Protein AF-A0A813K001-F1 (afdb_monomer_lite)

Structure (mmCIF, N/CA/C/O backbone):
data_AF-A0A813K001-F1
#
_entry.id   AF-A0A813K001-F1
#
loop_
_atom_site.group_PDB
_atom_site.id
_atom_site.type_symbol
_atom_site.label_atom_id
_atom_site.label_alt_id
_atom_site.label_comp_id
_atom_site.label_asym_id
_atom_site.label_entity_id
_atom_site.label_seq_id
_atom_site.pdbx_PDB_ins_code
_atom_site.Cartn_x
_atom_site.Cartn_y
_atom_site.Cartn_z
_atom_site.occupancy
_atom_site.B_iso_or_equiv
_atom_site.auth_seq_id
_atom_site.auth_comp_id
_atom_site.auth_asym_id
_atom_site.auth_atom_id
_atom_site.pdbx_PDB_model_num
ATOM 1 N N . ILE A 1 1 ? 42.830 -6.251 -38.742 1.00 58.50 1 ILE A N 1
ATOM 2 C CA . ILE A 1 1 ? 43.849 -6.221 -37.660 1.00 58.50 1 ILE A CA 1
ATOM 3 C C . ILE A 1 1 ? 43.094 -6.333 -36.348 1.00 58.50 1 ILE A C 1
ATOM 5 O O . ILE A 1 1 ? 42.161 -5.564 -36.161 1.00 58.50 1 ILE A O 1
ATOM 9 N N . LEU A 1 2 ? 43.424 -7.317 -35.509 1.00 63.47 2 LEU A N 1
ATOM 10 C CA . LEU A 1 2 ? 42.756 -7.531 -34.223 1.00 63.47 2 LEU A CA 1
ATOM 11 C C . LEU A 1 2 ? 43.344 -6.555 -33.191 1.00 63.47 2 LEU A C 1
ATOM 13 O O . LEU A 1 2 ? 44.565 -6.447 -33.066 1.00 63.47 2 LEU A O 1
ATOM 17 N N . GLN A 1 3 ? 42.480 -5.801 -32.520 1.00 68.81 3 GLN A N 1
ATOM 18 C CA . GLN A 1 3 ? 42.841 -4.727 -31.595 1.00 68.81 3 GLN A CA 1
ATOM 19 C C . GLN A 1 3 ? 42.007 -4.889 -30.325 1.00 68.81 3 GLN A C 1
ATOM 21 O O . GLN A 1 3 ? 40.814 -5.171 -30.415 1.00 68.81 3 GLN A O 1
ATOM 26 N N . ILE A 1 4 ? 42.636 -4.750 -29.159 1.00 69.44 4 ILE A N 1
ATOM 27 C CA . ILE A 1 4 ? 41.952 -4.859 -27.865 1.00 69.44 4 ILE A CA 1
ATOM 28 C C . ILE A 1 4 ? 41.539 -3.456 -27.413 1.00 69.44 4 ILE A C 1
ATOM 30 O O . ILE A 1 4 ? 42.393 -2.575 -27.313 1.00 69.44 4 ILE A O 1
ATOM 34 N N . ASP A 1 5 ? 40.241 -3.271 -27.152 1.00 67.31 5 ASP A N 1
ATOM 35 C CA . ASP A 1 5 ? 39.628 -1.983 -26.766 1.00 67.31 5 ASP A CA 1
ATOM 36 C C . ASP A 1 5 ? 38.870 -2.057 -25.415 1.00 67.31 5 ASP A C 1
ATOM 38 O O . ASP A 1 5 ? 38.553 -1.036 -24.818 1.00 67.31 5 ASP A O 1
ATOM 42 N N . ASP A 1 6 ? 38.643 -3.266 -24.880 1.00 74.25 6 ASP A N 1
ATOM 43 C CA . ASP A 1 6 ? 37.737 -3.511 -23.741 1.00 74.25 6 ASP A CA 1
ATOM 44 C C . ASP A 1 6 ? 38.459 -3.831 -22.412 1.00 74.25 6 ASP A C 1
ATOM 46 O O . ASP A 1 6 ? 37.853 -4.328 -21.461 1.00 74.25 6 ASP A O 1
ATOM 50 N N . HIS A 1 7 ? 39.772 -3.585 -22.317 1.00 83.38 7 HIS A N 1
ATOM 51 C CA . HIS A 1 7 ? 40.538 -3.876 -21.099 1.00 83.38 7 HIS A CA 1
ATOM 52 C C . HIS A 1 7 ? 40.525 -2.688 -20.130 1.00 83.38 7 HIS A C 1
ATOM 54 O O . HIS A 1 7 ? 41.178 -1.674 -20.371 1.00 83.38 7 HIS A O 1
ATOM 60 N N . ILE A 1 8 ? 39.806 -2.827 -19.014 1.00 84.25 8 ILE A N 1
ATOM 61 C CA . ILE A 1 8 ? 39.670 -1.786 -17.988 1.00 84.25 8 ILE A CA 1
ATOM 62 C C . ILE A 1 8 ? 40.209 -2.286 -16.658 1.00 84.25 8 ILE A C 1
ATOM 64 O O . ILE A 1 8 ? 39.946 -3.415 -16.246 1.00 84.25 8 ILE A O 1
ATOM 68 N N . VAL A 1 9 ? 40.908 -1.399 -15.952 1.00 85.44 9 VAL A N 1
ATOM 69 C CA . VAL A 1 9 ? 41.338 -1.627 -14.576 1.00 85.44 9 VAL A CA 1
ATOM 70 C C . VAL A 1 9 ? 40.983 -0.401 -13.746 1.00 85.44 9 VAL A C 1
ATOM 72 O O . VAL A 1 9 ? 41.354 0.716 -14.097 1.00 85.44 9 VAL A O 1
ATOM 75 N N . ILE A 1 10 ? 40.254 -0.615 -12.651 1.00 84.81 10 ILE A N 1
ATOM 76 C CA . ILE A 1 10 ? 39.844 0.428 -11.705 1.00 84.81 10 ILE A CA 1
ATOM 77 C C . ILE A 1 10 ? 40.558 0.152 -10.381 1.00 84.81 10 ILE A C 1
ATOM 79 O O . ILE A 1 10 ? 40.596 -0.990 -9.920 1.00 84.81 10 ILE A O 1
ATOM 83 N N . ALA A 1 11 ? 41.122 1.189 -9.763 1.00 82.56 11 ALA A N 1
ATOM 84 C CA . ALA A 1 11 ? 41.763 1.095 -8.455 1.00 82.56 11 ALA A CA 1
ATOM 85 C C . ALA A 1 11 ? 41.154 2.098 -7.475 1.00 82.56 11 ALA A C 1
ATOM 87 O O . ALA A 1 11 ? 41.053 3.288 -7.775 1.00 82.56 11 ALA A O 1
ATOM 88 N N . ILE A 1 12 ? 40.808 1.613 -6.282 1.00 80.50 12 ILE A N 1
ATOM 89 C CA . ILE A 1 12 ? 40.427 2.454 -5.147 1.00 80.50 12 ILE A CA 1
ATOM 90 C C . ILE A 1 12 ? 41.712 3.015 -4.536 1.00 80.50 12 ILE A C 1
ATOM 92 O O . ILE A 1 12 ? 42.625 2.257 -4.208 1.00 80.50 12 ILE A O 1
ATOM 96 N N . VAL A 1 13 ? 41.788 4.338 -4.397 1.00 78.69 13 VAL A N 1
ATOM 97 C CA . VAL A 1 13 ? 42.930 5.029 -3.786 1.00 78.69 13 VAL A CA 1
ATOM 98 C C . VAL A 1 13 ? 42.453 6.056 -2.759 1.00 78.69 13 VAL A C 1
ATOM 100 O O . VAL A 1 13 ? 41.375 6.624 -2.939 1.00 78.69 13 VAL A O 1
ATOM 103 N N . PRO A 1 14 ? 43.228 6.326 -1.692 1.00 79.56 14 PRO A N 1
ATOM 104 C CA . PRO A 1 14 ? 42.900 7.385 -0.743 1.00 79.56 14 PRO A CA 1
ATOM 105 C C . PRO A 1 14 ? 42.838 8.751 -1.433 1.00 79.56 14 PRO A C 1
ATOM 107 O O . PRO A 1 14 ? 43.729 9.078 -2.216 1.00 79.56 14 PRO A O 1
ATOM 110 N N . SER A 1 15 ? 41.857 9.592 -1.102 1.00 72.94 15 SER A N 1
ATOM 111 C CA . SER A 1 15 ? 41.713 10.925 -1.717 1.00 72.94 15 SER A CA 1
ATOM 112 C C . SER A 1 15 ? 42.953 11.812 -1.536 1.00 72.94 15 SER A C 1
ATOM 114 O O . SER A 1 15 ? 43.279 12.592 -2.421 1.00 72.94 15 SER A O 1
ATOM 116 N N . ALA A 1 16 ? 43.696 11.633 -0.436 1.00 73.19 16 ALA A N 1
ATOM 117 C CA . ALA A 1 16 ? 44.955 12.335 -0.157 1.00 73.19 16 ALA A CA 1
ATOM 118 C C . ALA A 1 16 ? 46.101 11.992 -1.132 1.00 73.19 16 ALA A C 1
ATOM 120 O O . ALA A 1 16 ? 47.129 12.659 -1.132 1.00 73.19 16 ALA A O 1
ATOM 121 N N . SER A 1 17 ? 45.939 10.951 -1.953 1.00 68.06 17 SER A N 1
ATOM 122 C CA . SER A 1 17 ? 46.913 10.548 -2.973 1.00 68.06 17 SER A CA 1
ATOM 123 C C . SER A 1 17 ? 46.665 11.184 -4.350 1.00 68.06 17 SER A C 1
ATOM 125 O O . SER A 1 17 ? 47.335 10.814 -5.314 1.00 68.06 17 SER A O 1
ATOM 127 N N . LEU A 1 18 ? 45.710 12.121 -4.457 1.00 67.06 18 LEU A N 1
ATOM 128 C CA . LEU A 1 18 ? 45.406 12.881 -5.673 1.00 67.06 18 LEU A CA 1
ATOM 129 C C . LEU A 1 18 ? 46.002 14.304 -5.593 1.00 67.06 18 LEU A C 1
ATOM 131 O O . LEU A 1 18 ? 45.770 14.983 -4.593 1.00 67.06 18 LEU A O 1
ATOM 135 N N . PRO A 1 19 ? 46.704 14.798 -6.636 1.00 57.84 19 PRO A N 1
ATOM 136 C CA . PRO A 1 19 ? 47.044 14.114 -7.887 1.00 57.84 19 PRO A CA 1
ATOM 137 C C . PRO A 1 19 ? 48.160 13.068 -7.696 1.00 57.84 19 PRO A C 1
ATOM 139 O O . PRO A 1 19 ? 49.110 13.280 -6.943 1.00 57.84 19 PRO A O 1
ATOM 142 N N . ARG A 1 20 ? 48.036 11.916 -8.374 1.00 59.78 20 ARG A N 1
ATOM 143 C CA . ARG A 1 20 ? 48.964 10.783 -8.215 1.00 59.78 20 ARG A CA 1
ATOM 144 C C . ARG A 1 20 ? 50.364 11.168 -8.696 1.00 59.78 20 ARG A C 1
ATOM 146 O O . ARG A 1 20 ? 50.543 11.579 -9.838 1.00 59.78 20 ARG A O 1
ATOM 153 N N . SER A 1 21 ? 51.374 10.968 -7.851 1.00 55.50 21 SER A N 1
ATOM 154 C CA . SER A 1 21 ? 52.772 11.121 -8.265 1.00 55.50 21 SER A CA 1
ATOM 155 C C . SER A 1 21 ? 53.167 9.974 -9.218 1.00 55.50 21 SER A C 1
ATOM 157 O O . SER A 1 21 ? 52.825 8.817 -8.944 1.00 55.50 21 SER A O 1
ATOM 159 N N . PRO A 1 22 ? 53.896 10.223 -10.325 1.00 55.28 22 PRO A N 1
ATOM 160 C CA . PRO A 1 22 ? 54.297 9.187 -11.284 1.00 55.28 22 PRO A CA 1
ATOM 161 C C . PRO A 1 22 ? 55.117 8.040 -10.666 1.00 55.28 22 PRO A C 1
ATOM 163 O O . PRO A 1 22 ? 55.144 6.952 -11.232 1.00 55.28 22 PRO A O 1
ATOM 166 N N . SER A 1 23 ? 55.691 8.219 -9.475 1.00 53.41 23 SER A N 1
ATOM 167 C CA . SER A 1 23 ? 56.442 7.197 -8.733 1.00 53.41 23 SER A CA 1
ATOM 168 C C . SER A 1 23 ? 55.593 6.157 -7.980 1.00 53.41 23 SER A C 1
ATOM 170 O O . SER A 1 23 ? 56.130 5.137 -7.549 1.00 53.41 23 SER A O 1
ATOM 172 N N . LEU A 1 24 ? 54.279 6.357 -7.816 1.00 63.00 24 LEU A N 1
ATOM 173 C CA . LEU A 1 24 ? 53.412 5.410 -7.099 1.00 63.00 24 LEU A CA 1
ATOM 174 C C . LEU A 1 24 ? 53.064 4.199 -7.984 1.00 63.00 24 LEU A C 1
ATOM 176 O O . LEU A 1 24 ? 52.217 4.274 -8.874 1.00 63.00 24 LEU A O 1
ATOM 180 N N . SER A 1 25 ? 53.715 3.056 -7.752 1.00 65.56 25 SER A N 1
ATOM 181 C CA . SER A 1 25 ? 53.384 1.786 -8.419 1.00 65.56 25 SER A CA 1
ATOM 182 C C . SER A 1 25 ? 52.090 1.191 -7.848 1.00 65.56 25 SER A C 1
ATOM 184 O O . SER A 1 25 ? 52.120 0.353 -6.946 1.00 65.56 25 SER A O 1
ATOM 186 N N . THR A 1 26 ? 50.946 1.594 -8.388 1.00 72.44 26 THR A N 1
ATOM 187 C CA . THR A 1 26 ? 49.630 1.061 -8.025 1.00 72.44 26 THR A CA 1
ATOM 188 C C . THR A 1 26 ? 49.293 -0.225 -8.802 1.00 72.44 26 THR A C 1
ATOM 190 O O . THR A 1 26 ? 49.827 -0.492 -9.883 1.00 72.44 26 THR A O 1
ATOM 193 N N . ARG A 1 27 ? 48.419 -1.072 -8.235 1.00 80.69 27 ARG A N 1
ATOM 194 C CA . ARG A 1 27 ? 48.059 -2.392 -8.800 1.00 80.69 27 ARG A CA 1
ATOM 195 C C . ARG A 1 27 ? 47.483 -2.295 -10.220 1.00 80.69 27 ARG A C 1
ATOM 197 O O . ARG A 1 27 ? 47.770 -3.151 -11.051 1.00 80.69 27 ARG A O 1
ATOM 204 N N . ASP A 1 28 ? 46.715 -1.249 -10.511 1.00 83.06 28 ASP A N 1
ATOM 205 C CA . ASP A 1 28 ? 46.197 -0.928 -11.848 1.00 83.06 28 ASP A CA 1
ATOM 206 C C . ASP A 1 28 ? 47.312 -0.712 -12.879 1.00 83.06 28 ASP A C 1
ATOM 208 O O . ASP A 1 28 ? 47.282 -1.336 -13.941 1.00 83.06 28 ASP A O 1
ATOM 212 N N . ARG A 1 29 ? 48.347 0.075 -12.550 1.00 80.12 29 ARG A N 1
ATOM 213 C CA . ARG A 1 29 ? 49.515 0.287 -13.427 1.00 80.12 29 ARG A CA 1
ATOM 214 C C . ARG A 1 29 ? 50.254 -1.015 -13.727 1.00 80.12 29 ARG A C 1
ATOM 216 O O . ARG A 1 29 ? 50.649 -1.253 -14.868 1.00 80.12 29 ARG A O 1
ATOM 223 N N . GLN A 1 30 ? 50.421 -1.875 -12.723 1.00 84.94 30 GLN A N 1
ATOM 224 C CA . GLN A 1 30 ? 51.076 -3.174 -12.901 1.00 84.94 30 GLN A CA 1
ATOM 225 C C . GLN A 1 30 ? 50.275 -4.098 -13.825 1.00 84.94 30 GLN A C 1
ATOM 227 O O . GLN A 1 30 ? 50.857 -4.731 -14.707 1.00 84.94 30 GLN A O 1
ATOM 232 N N . ILE A 1 31 ? 48.949 -4.165 -13.654 1.00 87.00 31 ILE A N 1
ATOM 233 C CA . ILE A 1 31 ? 48.071 -4.974 -14.512 1.00 87.00 31 ILE A CA 1
ATOM 234 C C . ILE A 1 31 ? 48.118 -4.455 -15.953 1.00 87.00 31 ILE A C 1
ATOM 236 O O . ILE A 1 31 ? 48.372 -5.241 -16.864 1.00 87.00 31 ILE A O 1
ATOM 240 N N . MET A 1 32 ? 47.974 -3.142 -16.155 1.00 85.81 32 MET A N 1
ATOM 241 C CA . MET A 1 32 ? 48.021 -2.530 -17.488 1.00 85.81 32 MET A CA 1
ATOM 242 C C . MET A 1 32 ? 49.382 -2.717 -18.176 1.00 85.81 32 MET A C 1
ATOM 244 O O . MET A 1 32 ? 49.432 -3.023 -19.364 1.00 85.81 32 MET A O 1
ATOM 248 N N . SER A 1 33 ? 50.493 -2.599 -17.440 1.00 85.25 33 SER A N 1
ATOM 249 C CA . SER A 1 33 ? 51.845 -2.845 -17.967 1.00 85.25 33 SER A CA 1
ATOM 250 C C . SER A 1 33 ? 52.044 -4.305 -18.396 1.00 85.25 33 SER A C 1
ATOM 252 O O . SER A 1 33 ? 52.554 -4.583 -19.484 1.00 85.25 33 SER A O 1
ATOM 254 N N . ARG A 1 34 ? 51.574 -5.261 -17.582 1.00 88.00 34 ARG A N 1
ATOM 255 C CA . ARG A 1 34 ? 51.621 -6.693 -17.919 1.00 88.00 34 ARG A CA 1
ATOM 256 C C . ARG A 1 34 ? 50.751 -7.023 -19.130 1.00 88.00 34 ARG A C 1
ATOM 258 O O . ARG A 1 34 ? 51.184 -7.807 -19.973 1.00 88.00 34 ARG A O 1
ATOM 265 N N . ALA A 1 35 ? 49.564 -6.425 -19.226 1.00 87.44 35 ALA A N 1
ATOM 266 C CA . ALA A 1 35 ? 48.682 -6.573 -20.379 1.00 87.44 35 ALA A CA 1
ATOM 267 C C . ALA A 1 35 ? 49.358 -6.053 -21.658 1.00 87.44 35 ALA A C 1
ATOM 269 O O . ALA A 1 35 ? 49.444 -6.788 -22.639 1.00 87.44 35 ALA A O 1
ATOM 270 N N . ALA A 1 36 ? 49.954 -4.859 -21.610 1.00 84.56 36 ALA A N 1
ATOM 271 C CA . ALA A 1 36 ? 50.682 -4.272 -22.735 1.00 84.56 36 ALA A CA 1
ATOM 272 C C . ALA A 1 36 ? 51.852 -5.148 -23.219 1.00 84.56 36 ALA A C 1
ATOM 274 O O . ALA A 1 36 ? 52.018 -5.400 -24.417 1.00 84.56 36 ALA A O 1
ATOM 275 N N . ALA A 1 37 ? 52.646 -5.681 -22.284 1.00 87.81 37 ALA A N 1
ATOM 276 C CA . ALA A 1 37 ? 53.734 -6.605 -22.602 1.00 87.81 37 ALA A CA 1
ATOM 277 C C . ALA A 1 37 ? 53.222 -7.904 -23.252 1.00 87.81 37 ALA A C 1
ATOM 279 O O . ALA A 1 37 ? 53.825 -8.401 -24.208 1.00 87.81 37 ALA A O 1
ATOM 280 N N . ALA A 1 38 ? 52.099 -8.440 -22.764 1.00 87.62 38 ALA A N 1
ATOM 281 C CA . ALA A 1 38 ? 51.469 -9.625 -23.335 1.00 87.62 38 ALA A CA 1
ATOM 282 C C . ALA A 1 38 ? 50.953 -9.363 -24.757 1.00 87.62 38 ALA A C 1
ATOM 284 O O . ALA A 1 38 ? 51.247 -10.154 -25.651 1.00 87.62 38 ALA A O 1
ATOM 285 N N . TYR A 1 39 ? 50.268 -8.239 -24.992 1.00 87.81 39 TYR A N 1
ATOM 286 C CA . TYR A 1 39 ? 49.757 -7.857 -26.314 1.00 87.81 39 TYR A CA 1
ATOM 287 C C . TYR A 1 39 ? 50.883 -7.735 -27.339 1.00 87.81 39 TYR A C 1
ATOM 289 O O . TYR A 1 39 ? 50.790 -8.308 -28.426 1.00 87.81 39 TYR A O 1
ATOM 297 N N . LYS A 1 40 ? 51.998 -7.100 -26.954 1.00 85.75 40 LYS A N 1
ATOM 298 C CA . LYS A 1 40 ? 53.199 -7.005 -27.791 1.00 85.75 40 LYS A CA 1
ATOM 299 C C . LYS A 1 40 ? 53.772 -8.381 -28.144 1.00 85.75 40 LYS A C 1
ATOM 301 O O . LYS A 1 40 ? 54.152 -8.597 -29.290 1.00 85.75 40 LYS A O 1
ATOM 306 N N . LYS A 1 41 ? 53.808 -9.321 -27.191 1.00 89.25 41 LYS A N 1
ATOM 307 C CA . LYS A 1 41 ? 54.329 -10.684 -27.409 1.00 89.25 41 LYS A CA 1
ATOM 308 C C . LYS A 1 41 ? 53.522 -11.468 -28.450 1.00 89.25 41 LYS A C 1
ATOM 310 O O . LYS A 1 41 ? 54.100 -12.271 -29.174 1.00 89.25 41 LYS A O 1
ATOM 315 N N . VAL A 1 42 ? 52.211 -11.240 -28.530 1.00 88.62 42 VAL A N 1
ATOM 316 C CA . VAL A 1 42 ? 51.310 -11.933 -29.470 1.00 88.62 42 VAL A CA 1
ATOM 317 C C . VAL A 1 42 ? 50.951 -11.096 -30.707 1.00 88.62 42 VAL A C 1
ATOM 319 O O . VAL A 1 42 ? 50.015 -11.433 -31.424 1.00 88.62 42 VAL A O 1
ATOM 322 N N . ASN A 1 43 ? 51.691 -10.013 -30.979 1.00 84.50 43 ASN A N 1
ATOM 323 C CA . ASN A 1 43 ? 51.472 -9.101 -32.111 1.00 84.50 43 ASN A CA 1
ATOM 324 C C . ASN A 1 43 ? 50.074 -8.444 -32.160 1.00 84.50 43 ASN A C 1
ATOM 326 O O . ASN A 1 43 ? 49.578 -8.103 -33.237 1.00 84.50 43 ASN A O 1
ATOM 330 N N . LEU A 1 44 ? 49.449 -8.213 -31.001 1.00 84.44 44 LEU A N 1
ATOM 331 C CA . LEU A 1 44 ? 48.226 -7.416 -30.889 1.00 84.44 44 LEU A CA 1
ATOM 332 C C . LEU A 1 44 ? 48.567 -5.935 -30.701 1.00 84.44 44 LEU A C 1
ATOM 334 O O . LEU A 1 44 ? 49.491 -5.581 -29.969 1.00 84.44 44 LEU A O 1
ATOM 338 N N . ARG A 1 45 ? 47.815 -5.059 -31.377 1.00 77.38 45 ARG A N 1
ATOM 339 C CA . ARG A 1 45 ? 47.995 -3.603 -31.280 1.00 77.38 45 ARG A CA 1
ATOM 340 C C . ARG A 1 45 ? 47.068 -3.024 -30.209 1.00 77.38 45 ARG A C 1
ATOM 342 O O . ARG A 1 45 ? 45.911 -3.424 -30.121 1.00 77.38 45 ARG A O 1
ATOM 349 N N . GLU A 1 46 ? 47.564 -2.060 -29.437 1.00 72.50 46 GLU A N 1
ATOM 350 C CA . GLU A 1 46 ? 46.756 -1.221 -28.538 1.00 72.50 46 GLU A CA 1
ATOM 351 C C . GLU A 1 46 ? 46.196 -0.006 -29.286 1.00 72.50 46 GLU A C 1
ATOM 353 O O . GLU A 1 46 ? 46.825 0.513 -30.211 1.00 72.50 46 GLU A O 1
ATOM 358 N N . ASN A 1 47 ? 45.021 0.484 -28.881 1.00 76.25 47 ASN A N 1
ATOM 359 C CA . ASN A 1 47 ? 44.501 1.764 -29.361 1.00 76.25 47 ASN A CA 1
ATOM 360 C C . ASN A 1 47 ? 44.996 2.929 -28.497 1.00 76.25 47 ASN A C 1
ATOM 362 O O . ASN A 1 47 ? 44.383 3.264 -27.488 1.00 76.25 47 ASN A O 1
ATOM 366 N N . ILE A 1 48 ? 46.102 3.560 -28.899 1.00 73.38 48 ILE A N 1
ATOM 367 C CA . ILE A 1 48 ? 46.711 4.653 -28.125 1.00 73.38 48 ILE A CA 1
ATOM 368 C C . ILE A 1 48 ? 45.755 5.850 -27.997 1.00 73.38 48 ILE A C 1
ATOM 370 O O . ILE A 1 48 ? 45.700 6.459 -26.936 1.00 73.38 48 ILE A O 1
ATOM 374 N N . SER A 1 49 ? 44.959 6.162 -29.028 1.00 70.69 49 SER A N 1
ATOM 375 C CA . SER A 1 49 ? 44.057 7.324 -29.000 1.00 70.69 49 SER A CA 1
ATOM 376 C C . SER A 1 49 ? 42.811 7.127 -28.133 1.00 70.69 49 SER A C 1
ATOM 378 O O . SER A 1 49 ? 42.196 8.112 -27.736 1.00 70.69 49 SER A O 1
ATOM 380 N N . LYS A 1 50 ? 42.441 5.880 -27.816 1.00 71.00 50 LYS A N 1
ATOM 381 C CA . LYS A 1 50 ? 41.343 5.554 -26.887 1.00 71.00 50 LYS A CA 1
ATOM 382 C C . LYS A 1 50 ? 41.820 5.224 -25.472 1.00 71.00 50 LYS A C 1
ATOM 384 O O . LYS A 1 50 ? 41.001 4.962 -24.595 1.00 71.00 50 LYS A O 1
ATOM 389 N N . LYS A 1 51 ? 43.134 5.216 -25.239 1.00 77.12 51 LYS A N 1
ATOM 390 C CA . LYS A 1 51 ? 43.712 4.866 -23.945 1.00 77.12 51 LYS A CA 1
ATOM 391 C C . LYS A 1 51 ? 43.454 5.984 -22.939 1.00 77.12 51 LYS A C 1
ATOM 393 O O . LYS A 1 51 ? 43.953 7.093 -23.095 1.00 77.12 51 LYS A O 1
ATOM 398 N N . ILE A 1 52 ? 42.706 5.662 -21.890 1.00 77.69 52 ILE A N 1
ATOM 399 C CA . ILE A 1 52 ? 42.471 6.540 -20.743 1.00 77.69 52 ILE A CA 1
ATOM 400 C C . ILE A 1 52 ? 43.338 6.036 -19.587 1.00 77.69 52 ILE A C 1
ATOM 402 O O . ILE A 1 52 ? 43.303 4.851 -19.254 1.00 77.69 52 ILE A O 1
ATOM 406 N N . THR A 1 53 ? 44.125 6.919 -18.976 1.00 76.31 53 THR A N 1
ATOM 407 C CA . THR A 1 53 ? 45.011 6.583 -17.852 1.00 76.31 53 THR A CA 1
ATOM 408 C C . THR A 1 53 ? 44.847 7.588 -16.730 1.00 76.31 53 THR A C 1
ATOM 410 O O . THR A 1 53 ? 44.936 8.782 -16.975 1.00 76.31 53 THR A O 1
ATOM 413 N N . GLU A 1 54 ? 44.677 7.089 -15.504 1.00 77.06 54 GLU A N 1
ATOM 414 C CA . GLU A 1 54 ? 44.712 7.891 -14.266 1.00 77.06 54 GLU A CA 1
ATOM 415 C C . GLU A 1 54 ? 43.634 8.972 -14.148 1.00 77.06 54 GLU A C 1
ATOM 417 O O . GLU A 1 54 ? 43.733 9.869 -13.315 1.00 77.06 54 GLU A O 1
ATOM 422 N N . GLU A 1 55 ? 42.558 8.831 -14.915 1.00 80.00 55 GLU A N 1
ATOM 423 C CA . GLU A 1 55 ? 41.419 9.734 -14.849 1.00 80.00 55 GLU A CA 1
ATOM 424 C C . GLU A 1 55 ? 40.466 9.371 -13.710 1.00 80.00 55 GLU A C 1
ATOM 426 O O . GLU A 1 55 ? 40.123 8.206 -13.494 1.00 80.00 55 GLU A O 1
ATOM 431 N N . SER A 1 56 ? 40.001 10.400 -12.998 1.00 78.69 56 SER A N 1
ATOM 432 C CA . SER A 1 56 ? 38.958 10.259 -11.973 1.00 78.69 56 SER A CA 1
ATOM 433 C C . SER A 1 56 ? 37.544 10.311 -12.555 1.00 78.69 56 SER A C 1
ATOM 435 O O . SER A 1 56 ? 36.614 9.854 -11.903 1.00 78.69 56 SER A O 1
ATOM 437 N N . LEU A 1 57 ? 37.377 10.813 -13.780 1.00 81.31 57 LEU A N 1
ATOM 438 C CA . LEU A 1 57 ? 36.111 10.841 -14.506 1.00 81.31 57 LEU A CA 1
ATOM 439 C C . LEU A 1 57 ? 36.354 10.311 -15.919 1.00 81.31 57 LEU A C 1
ATOM 441 O O . LEU A 1 57 ? 37.059 10.939 -16.704 1.00 81.31 57 LEU A O 1
ATOM 445 N N . ALA A 1 58 ? 35.776 9.161 -16.256 1.00 84.69 58 ALA A N 1
ATOM 446 C CA . ALA A 1 58 ? 36.017 8.520 -17.547 1.00 84.69 58 ALA A CA 1
ATOM 447 C C . ALA A 1 58 ? 34.762 7.832 -18.082 1.00 84.69 58 ALA A C 1
ATOM 449 O O . ALA A 1 58 ? 33.956 7.311 -17.317 1.00 84.69 58 ALA A O 1
ATOM 450 N N . THR A 1 59 ? 34.603 7.799 -19.408 1.00 84.19 59 THR A N 1
ATOM 451 C CA . THR A 1 59 ? 33.568 6.982 -20.059 1.00 84.19 59 THR A CA 1
ATOM 452 C C . THR A 1 59 ? 34.208 5.746 -20.673 1.00 84.19 59 THR A C 1
ATOM 454 O O . THR A 1 59 ? 34.998 5.861 -21.605 1.00 84.19 59 THR A O 1
ATOM 457 N N . VAL A 1 60 ? 33.873 4.571 -20.145 1.00 82.19 60 VAL A N 1
ATOM 458 C CA . VAL A 1 60 ? 34.514 3.288 -20.453 1.00 82.19 60 VAL A CA 1
ATOM 459 C C . VAL A 1 60 ? 33.455 2.188 -20.595 1.00 82.19 60 VAL A C 1
ATOM 461 O O . VAL A 1 60 ? 32.487 2.169 -19.840 1.00 82.19 60 VAL A O 1
ATOM 464 N N . LEU A 1 61 ? 33.577 1.307 -21.599 1.00 79.56 61 LEU A N 1
ATOM 465 C CA . LEU A 1 61 ? 32.554 0.292 -21.954 1.00 79.56 61 LEU A CA 1
ATOM 466 C C . LEU A 1 61 ? 31.112 0.845 -22.013 1.00 79.56 61 LEU A C 1
ATOM 468 O O . LEU A 1 61 ? 30.143 0.177 -21.661 1.00 79.56 61 LEU A O 1
ATOM 472 N N . GLY A 1 62 ? 30.968 2.103 -22.432 1.00 79.56 62 GLY A N 1
ATOM 473 C CA . GLY A 1 62 ? 29.688 2.807 -22.475 1.00 79.56 62 GLY A CA 1
ATOM 474 C C . GLY A 1 62 ? 29.250 3.460 -21.156 1.00 79.56 62 GLY A C 1
ATOM 475 O O . GLY A 1 62 ? 28.421 4.363 -21.194 1.00 79.56 62 GLY A O 1
ATOM 476 N N . GLY A 1 63 ? 29.813 3.110 -20.002 1.00 84.81 63 GLY A N 1
ATOM 477 C CA . GLY A 1 63 ? 29.482 3.742 -18.722 1.00 84.81 63 GLY A CA 1
ATOM 478 C C . GLY A 1 63 ? 30.358 4.948 -18.401 1.00 84.81 63 GLY A C 1
ATOM 479 O O . GLY A 1 63 ? 31.568 4.891 -18.581 1.00 84.81 63 GLY A O 1
ATOM 480 N N . THR A 1 64 ? 29.774 6.029 -17.889 1.00 86.25 64 THR A N 1
ATOM 481 C CA . THR A 1 64 ? 30.513 7.127 -17.254 1.00 86.25 64 THR A CA 1
ATOM 482 C C . THR A 1 64 ? 30.731 6.795 -15.782 1.00 86.25 64 THR A C 1
ATOM 484 O O . THR A 1 64 ? 29.772 6.664 -15.020 1.00 86.25 64 THR A O 1
ATOM 487 N N . LEU A 1 65 ? 32.000 6.647 -15.410 1.00 86.62 65 LEU A N 1
ATOM 488 C CA . LEU A 1 65 ? 32.488 6.394 -14.062 1.00 86.62 65 LEU A CA 1
ATOM 489 C C . LEU A 1 65 ? 32.946 7.708 -13.426 1.00 86.62 65 LEU A C 1
ATOM 491 O O . LEU A 1 65 ? 33.850 8.355 -13.951 1.00 86.62 65 LEU A O 1
ATOM 495 N N . ASP A 1 66 ? 32.365 8.052 -12.280 1.00 85.56 66 ASP A N 1
ATOM 496 C CA . ASP A 1 66 ? 32.846 9.102 -11.385 1.00 85.56 66 ASP A CA 1
ATOM 497 C C . ASP A 1 66 ? 33.584 8.454 -10.206 1.00 85.56 66 ASP A C 1
ATOM 499 O O . ASP A 1 66 ? 32.996 7.917 -9.266 1.00 85.56 66 ASP A O 1
ATOM 503 N N . GLY A 1 67 ? 34.909 8.499 -10.270 1.00 81.06 67 GLY A N 1
ATOM 504 C CA . GLY A 1 67 ? 35.817 7.954 -9.274 1.00 81.06 67 GLY A CA 1
ATOM 505 C C . GLY A 1 67 ? 35.852 8.732 -7.960 1.00 81.06 67 GLY A C 1
ATOM 506 O O . GLY A 1 67 ? 36.356 8.181 -6.982 1.00 81.06 67 GLY A O 1
ATOM 507 N N . GLN A 1 68 ? 35.316 9.959 -7.882 1.00 81.06 68 GLN A N 1
ATOM 508 C CA . GLN A 1 68 ? 35.191 10.686 -6.613 1.00 81.06 68 GLN A CA 1
ATOM 509 C C . GLN A 1 68 ? 33.982 10.189 -5.824 1.00 81.06 68 GLN A C 1
ATOM 511 O O . GLN A 1 68 ? 34.128 9.817 -4.655 1.00 81.06 68 GLN A O 1
ATOM 516 N N . SER A 1 69 ? 32.813 10.114 -6.465 1.00 79.38 69 SER A N 1
ATOM 517 C CA . SER A 1 69 ? 31.584 9.621 -5.831 1.00 79.38 69 SER A CA 1
ATOM 518 C C . SER A 1 69 ? 31.506 8.093 -5.759 1.00 79.38 69 SER A C 1
ATOM 520 O O . SER A 1 69 ? 30.861 7.567 -4.859 1.00 79.38 69 SER A O 1
ATOM 522 N N . GLY A 1 70 ? 32.219 7.376 -6.633 1.00 82.94 70 GLY A N 1
ATOM 523 C CA . GLY A 1 70 ? 32.130 5.918 -6.761 1.00 82.94 70 GLY A CA 1
ATOM 524 C C . GLY A 1 70 ? 30.955 5.454 -7.626 1.00 82.94 70 GLY A C 1
ATOM 525 O O . GLY A 1 70 ? 30.633 4.269 -7.625 1.00 82.94 70 GLY A O 1
ATOM 526 N N . LEU A 1 71 ? 30.312 6.366 -8.359 1.00 85.25 71 LEU A N 1
ATOM 527 C CA . LEU A 1 71 ? 29.116 6.079 -9.142 1.00 85.25 71 LEU A CA 1
ATOM 528 C C . LEU A 1 71 ? 29.455 5.731 -10.595 1.00 85.25 71 LEU A C 1
ATOM 530 O O . LEU A 1 71 ? 30.322 6.348 -11.215 1.00 85.25 71 LEU A O 1
ATOM 534 N N . ILE A 1 72 ? 28.712 4.785 -11.166 1.00 86.94 72 ILE A N 1
ATOM 535 C CA . ILE A 1 72 ? 28.701 4.492 -12.600 1.00 86.94 72 ILE A CA 1
ATOM 536 C C . ILE A 1 72 ? 27.287 4.632 -13.166 1.00 86.94 72 ILE A C 1
ATOM 538 O O . ILE A 1 72 ? 26.301 4.219 -12.552 1.00 86.94 72 ILE A O 1
ATOM 542 N N . SER A 1 73 ? 27.182 5.226 -14.351 1.00 86.00 73 SER A N 1
ATOM 543 C CA . SER A 1 73 ? 25.910 5.471 -15.036 1.00 86.00 73 SER A CA 1
ATOM 544 C C . SER A 1 73 ? 26.078 5.467 -16.553 1.00 86.00 73 SER A C 1
ATOM 546 O O . SER A 1 73 ? 27.199 5.475 -17.061 1.00 86.00 73 SER A O 1
ATOM 548 N N . ALA A 1 74 ? 24.973 5.483 -17.298 1.00 85.12 74 ALA A N 1
ATOM 549 C CA . ALA A 1 74 ? 25.032 5.787 -18.723 1.00 85.12 74 ALA A CA 1
ATOM 550 C C . ALA A 1 74 ? 25.490 7.246 -18.952 1.00 85.12 74 ALA A C 1
ATOM 552 O O . ALA A 1 74 ? 25.269 8.095 -18.087 1.00 85.12 74 ALA A O 1
ATOM 553 N N . PRO A 1 75 ? 26.080 7.588 -20.115 1.00 83.56 75 PRO A N 1
ATOM 554 C CA . PRO A 1 75 ? 26.665 8.907 -20.319 1.00 83.56 75 PRO A CA 1
ATOM 555 C C . PRO A 1 75 ? 25.607 10.011 -20.179 1.00 83.56 75 PRO A C 1
ATOM 557 O O . PRO A 1 75 ? 24.637 9.990 -20.945 1.00 83.56 75 PRO A O 1
ATOM 560 N N . PRO A 1 76 ? 25.775 10.990 -19.266 1.00 74.88 76 PRO A N 1
ATOM 561 C CA . PRO A 1 76 ? 24.702 11.915 -18.891 1.00 74.88 76 PRO A CA 1
ATOM 562 C C . PRO A 1 76 ? 24.090 12.668 -20.072 1.00 74.88 76 PRO A C 1
ATOM 564 O O . PRO A 1 76 ? 22.872 12.784 -20.177 1.00 74.88 76 PRO A O 1
ATOM 567 N N . LEU A 1 77 ? 24.919 13.111 -21.022 1.00 77.19 77 LEU A N 1
ATOM 568 C CA . LEU A 1 77 ? 24.442 13.796 -22.224 1.00 77.19 77 LEU A CA 1
ATOM 569 C C . LEU A 1 77 ? 23.568 12.887 -23.105 1.00 77.19 77 LEU A C 1
ATOM 571 O O . LEU A 1 77 ? 22.548 13.335 -23.620 1.00 77.19 77 LEU A O 1
ATOM 575 N N . LYS A 1 78 ? 23.924 11.601 -23.248 1.00 77.69 78 LYS A N 1
ATOM 576 C CA . LYS A 1 78 ? 23.118 10.630 -24.010 1.00 77.69 78 LYS A CA 1
ATOM 577 C C . LYS A 1 78 ? 21.784 10.364 -23.322 1.00 77.69 78 LYS A C 1
ATOM 579 O O . LYS A 1 78 ? 20.768 10.272 -24.002 1.00 77.69 78 LYS A O 1
ATOM 584 N N . VAL A 1 79 ? 21.788 10.286 -21.992 1.00 77.31 79 VAL A N 1
ATOM 585 C CA . VAL A 1 79 ? 20.569 10.138 -21.190 1.00 77.31 79 VAL A CA 1
ATOM 586 C C . VAL A 1 79 ? 19.666 11.362 -21.356 1.00 77.31 79 VAL A C 1
ATOM 588 O O . VAL A 1 79 ? 18.484 11.202 -21.627 1.00 77.31 79 VAL A O 1
ATOM 591 N N . LEU A 1 80 ? 20.210 12.583 -21.297 1.00 72.12 80 LEU A N 1
ATOM 592 C CA . LEU A 1 80 ? 19.441 13.816 -21.510 1.00 72.12 80 LEU A CA 1
ATOM 593 C C . LEU A 1 80 ? 18.818 13.889 -22.911 1.00 72.12 80 LEU A C 1
ATOM 595 O O . LEU A 1 80 ? 17.641 14.230 -23.047 1.00 72.12 80 LEU A O 1
ATOM 599 N N . VAL A 1 81 ? 19.578 13.530 -23.949 1.00 71.94 81 VAL A N 1
ATOM 600 C CA . VAL A 1 81 ? 19.065 13.458 -25.326 1.00 71.94 81 VAL A CA 1
ATOM 601 C C . VAL A 1 81 ? 17.967 12.399 -25.437 1.00 71.94 81 VAL A C 1
ATOM 603 O O . VAL A 1 81 ? 16.916 12.668 -26.017 1.00 71.94 81 VAL A O 1
ATOM 606 N N . LEU A 1 82 ? 18.162 11.223 -24.838 1.00 81.81 82 LEU A N 1
ATOM 607 C CA . LEU A 1 82 ? 17.153 10.166 -24.810 1.00 81.81 82 LEU A CA 1
ATOM 608 C C . LEU A 1 82 ? 15.880 10.616 -24.081 1.00 81.81 82 LEU A C 1
ATOM 610 O O . LEU A 1 82 ? 14.780 10.372 -24.580 1.00 81.81 82 LEU A O 1
ATOM 614 N N . CYS A 1 83 ? 16.007 11.333 -22.961 1.00 72.69 83 CYS A N 1
ATOM 615 C CA . CYS A 1 83 ? 14.878 11.935 -22.257 1.00 72.69 83 CYS A CA 1
ATOM 616 C C . CYS A 1 83 ? 14.114 12.909 -23.157 1.00 72.69 83 CYS A C 1
ATOM 618 O O . CYS A 1 83 ? 12.889 12.846 -23.234 1.00 72.69 83 CYS A O 1
ATOM 620 N N . HIS A 1 84 ? 14.825 13.776 -23.881 1.00 71.62 84 HIS A N 1
ATOM 621 C CA . HIS A 1 84 ? 14.213 14.723 -24.808 1.00 71.62 84 HIS A CA 1
ATOM 622 C C . HIS A 1 84 ? 13.464 14.016 -25.948 1.00 71.62 84 HIS A C 1
ATOM 624 O O . HIS A 1 84 ? 12.297 14.316 -26.199 1.00 71.62 84 HIS A O 1
ATOM 630 N N . LEU A 1 85 ? 14.095 13.038 -26.606 1.00 70.94 85 LEU A N 1
ATOM 631 C CA . LEU A 1 85 ? 13.474 12.256 -27.681 1.00 70.94 85 LEU A CA 1
ATOM 632 C C . LEU A 1 85 ? 12.239 11.494 -27.188 1.00 70.94 85 LEU A C 1
ATOM 634 O O . LEU A 1 85 ? 11.204 11.482 -27.852 1.00 70.94 85 LEU A O 1
ATOM 638 N N . THR A 1 86 ? 12.322 10.925 -25.987 1.00 81.19 86 THR A N 1
ATOM 639 C CA . THR A 1 86 ? 11.214 10.198 -25.362 1.00 81.19 86 THR A CA 1
ATOM 640 C C . THR A 1 86 ? 10.070 11.142 -24.982 1.00 81.19 86 THR A C 1
ATOM 642 O O . THR A 1 86 ? 8.906 10.820 -25.208 1.00 81.19 86 THR A O 1
ATOM 645 N N . LEU A 1 87 ? 10.365 12.358 -24.506 1.00 75.69 87 LEU A N 1
ATOM 646 C CA . LEU A 1 87 ? 9.349 13.388 -24.268 1.00 75.69 87 LEU A CA 1
ATOM 647 C C . LEU A 1 87 ? 8.652 13.796 -25.566 1.00 75.69 87 LEU A C 1
ATOM 649 O O . LEU A 1 87 ? 7.429 13.931 -25.582 1.00 75.69 87 LEU A O 1
ATOM 653 N N . ARG A 1 88 ? 9.397 13.979 -26.662 1.00 71.88 88 ARG A N 1
ATOM 654 C CA . ARG A 1 88 ? 8.811 14.294 -27.975 1.00 71.88 88 ARG A CA 1
ATOM 655 C C . ARG A 1 88 ? 7.905 13.167 -28.462 1.00 71.88 88 ARG A C 1
ATOM 657 O O . ARG A 1 88 ? 6.786 13.446 -28.877 1.00 71.88 88 ARG A O 1
ATOM 664 N N . LEU A 1 89 ? 8.332 11.914 -28.314 1.00 75.25 89 LEU A N 1
ATOM 665 C CA . LEU A 1 89 ? 7.522 10.733 -28.609 1.00 75.25 89 LEU A CA 1
ATOM 666 C C . LEU A 1 89 ? 6.200 10.726 -27.814 1.00 75.25 89 LEU A C 1
ATOM 668 O O . LEU A 1 89 ? 5.126 10.540 -28.389 1.00 75.25 89 LEU A O 1
ATOM 672 N N . ILE A 1 90 ? 6.256 11.008 -26.507 1.00 78.19 90 ILE A N 1
ATOM 673 C CA . ILE A 1 90 ? 5.070 11.095 -25.637 1.00 78.19 90 ILE A CA 1
ATOM 674 C C . ILE A 1 90 ? 4.108 12.205 -26.100 1.00 78.19 90 ILE A C 1
ATOM 676 O O . ILE A 1 90 ? 2.889 11.998 -26.093 1.00 78.19 90 ILE A O 1
ATOM 680 N N . HIS A 1 91 ? 4.638 13.362 -26.519 1.00 68.75 91 HIS A N 1
ATOM 681 C CA . HIS A 1 91 ? 3.846 14.485 -27.039 1.00 68.75 91 HIS A CA 1
ATOM 682 C C . HIS A 1 91 ? 3.206 14.174 -28.394 1.00 68.75 91 HIS A C 1
ATOM 684 O O . HIS A 1 91 ? 2.038 14.501 -28.597 1.00 68.75 91 HIS A O 1
ATOM 690 N N . CYS A 1 92 ? 3.939 13.523 -29.299 1.00 77.94 92 CYS A N 1
ATOM 691 C CA . CYS A 1 92 ? 3.433 13.119 -30.610 1.00 77.94 92 CYS A CA 1
ATOM 692 C C . CYS A 1 92 ? 2.335 12.052 -30.508 1.00 77.94 92 CYS A C 1
ATOM 694 O O . CYS A 1 92 ? 1.479 11.984 -31.383 1.00 77.94 92 CYS A O 1
ATOM 696 N N . ARG A 1 93 ? 2.339 11.234 -29.442 1.00 76.94 93 ARG A N 1
ATOM 697 C CA . ARG A 1 93 ? 1.375 10.148 -29.159 1.00 76.94 93 ARG A CA 1
ATOM 698 C C . ARG A 1 93 ? 1.313 9.034 -30.203 1.00 76.94 93 ARG A C 1
ATOM 700 O O . ARG A 1 93 ? 0.613 8.058 -29.961 1.00 76.94 93 ARG A O 1
ATOM 707 N N . ALA A 1 94 ? 2.028 9.154 -31.313 1.00 81.38 94 ALA A N 1
ATOM 708 C CA . ALA A 1 94 ? 2.093 8.168 -32.371 1.00 81.38 94 ALA A CA 1
ATOM 709 C C . ALA A 1 94 ? 3.543 7.905 -32.778 1.00 81.38 94 ALA A C 1
ATOM 711 O O . ALA A 1 94 ? 4.375 8.817 -32.764 1.00 81.38 94 ALA A O 1
ATOM 712 N N . CYS A 1 95 ? 3.838 6.661 -33.137 1.00 86.19 95 CYS A N 1
ATOM 713 C CA . CYS A 1 95 ? 5.144 6.237 -33.624 1.00 86.19 95 CYS A CA 1
ATOM 714 C C . CYS A 1 95 ? 5.053 4.959 -34.445 1.00 86.19 95 CYS A C 1
ATOM 716 O O . CYS A 1 95 ? 4.000 4.338 -34.530 1.00 86.19 95 CYS A O 1
ATOM 718 N N . THR A 1 96 ? 6.183 4.559 -35.017 1.00 86.88 96 THR A N 1
ATOM 719 C CA . THR A 1 96 ? 6.351 3.244 -35.632 1.00 86.88 96 THR A CA 1
ATOM 720 C C . THR A 1 96 ? 7.022 2.280 -34.665 1.00 86.88 96 THR A C 1
ATOM 722 O O . THR A 1 96 ? 7.746 2.701 -33.753 1.00 86.88 96 THR A O 1
ATOM 725 N N . ARG A 1 97 ? 6.845 0.974 -34.883 1.00 84.38 97 ARG A N 1
ATOM 726 C CA . ARG A 1 97 ? 7.487 -0.054 -34.049 1.00 84.38 97 ARG A CA 1
ATOM 727 C C . ARG A 1 97 ? 9.010 0.041 -34.133 1.00 84.38 97 ARG A C 1
ATOM 729 O O . ARG A 1 97 ? 9.692 -0.083 -33.124 1.00 84.38 97 ARG A O 1
ATOM 736 N N . ALA A 1 98 ? 9.551 0.363 -35.311 1.00 78.62 98 ALA A N 1
ATOM 737 C CA . ALA A 1 98 ? 10.984 0.592 -35.486 1.00 78.62 98 ALA A CA 1
ATOM 738 C C . ALA A 1 98 ? 11.523 1.740 -34.607 1.00 78.62 98 ALA A C 1
ATOM 740 O O . ALA A 1 98 ? 12.572 1.589 -33.973 1.00 78.62 98 ALA A O 1
ATOM 741 N N . LEU A 1 99 ? 10.806 2.868 -34.535 1.00 82.06 99 LEU A N 1
ATOM 742 C CA . LEU A 1 99 ? 11.194 4.001 -33.693 1.00 82.06 99 LEU A CA 1
ATOM 743 C C . LEU A 1 99 ? 11.087 3.647 -32.204 1.00 82.06 99 LEU A C 1
ATOM 745 O O . LEU A 1 99 ? 12.013 3.933 -31.441 1.00 82.06 99 LEU A O 1
ATOM 749 N N . LEU A 1 100 ? 9.994 2.990 -31.805 1.00 86.06 100 LEU A N 1
ATOM 750 C CA . LEU A 1 100 ? 9.770 2.601 -30.417 1.00 86.06 100 LEU A CA 1
ATOM 751 C C . LEU A 1 100 ? 10.824 1.604 -29.926 1.00 86.06 100 LEU A C 1
ATOM 753 O O . LEU A 1 100 ? 11.434 1.841 -28.888 1.00 86.06 100 LEU A O 1
ATOM 757 N N . SER A 1 101 ? 11.113 0.545 -30.691 1.00 81.44 101 SER A N 1
ATOM 758 C CA . SER A 1 101 ? 12.152 -0.432 -30.340 1.00 81.44 101 SER A CA 1
ATOM 759 C C . SER A 1 101 ? 13.540 0.203 -30.241 1.00 81.44 101 SER A C 1
ATOM 761 O O . SER A 1 101 ? 14.341 -0.206 -29.405 1.00 81.44 101 SER A O 1
ATOM 763 N N . THR A 1 102 ? 13.828 1.223 -31.055 1.00 83.44 102 THR A N 1
ATOM 764 C CA . THR A 1 102 ? 15.105 1.951 -30.990 1.00 83.44 102 THR A CA 1
ATOM 765 C C . THR A 1 102 ? 15.221 2.737 -29.685 1.00 83.44 102 THR A C 1
ATOM 767 O O . THR A 1 102 ? 16.211 2.602 -28.966 1.00 83.44 102 THR A O 1
ATOM 770 N N . ILE A 1 103 ? 14.189 3.515 -29.340 1.00 84.38 103 ILE A N 1
ATOM 771 C CA . ILE A 1 103 ? 14.140 4.276 -28.083 1.00 84.38 103 ILE A CA 1
ATOM 772 C C . ILE A 1 103 ? 14.185 3.333 -26.876 1.00 84.38 103 ILE A C 1
ATOM 774 O O . ILE A 1 103 ? 14.925 3.585 -25.924 1.00 84.38 103 ILE A O 1
ATOM 778 N N . LEU A 1 104 ? 13.450 2.223 -26.931 1.00 87.88 104 LEU A N 1
ATOM 779 C CA . LEU A 1 104 ? 13.412 1.230 -25.866 1.00 87.88 104 LEU A CA 1
ATOM 780 C C . LEU A 1 104 ? 14.760 0.527 -25.690 1.00 87.88 104 LEU A C 1
ATOM 782 O O . LEU A 1 104 ? 15.215 0.373 -24.564 1.00 87.88 104 LEU A O 1
ATOM 786 N N . GLY A 1 105 ? 15.451 0.184 -26.779 1.00 80.81 105 GLY A N 1
ATOM 787 C CA . GLY A 1 105 ? 16.812 -0.353 -26.724 1.00 80.81 105 GLY A CA 1
ATOM 788 C C . GLY A 1 105 ? 17.795 0.612 -26.053 1.00 80.81 105 GLY A C 1
ATOM 789 O O . GLY A 1 105 ? 18.601 0.198 -25.217 1.00 80.81 105 GLY A O 1
ATOM 790 N N . CYS A 1 106 ? 17.686 1.914 -26.343 1.00 85.62 106 CYS A N 1
ATOM 791 C CA . CYS A 1 106 ? 18.465 2.941 -25.652 1.00 85.62 106 CYS A CA 1
ATOM 792 C C . CYS A 1 106 ? 18.127 3.024 -24.155 1.00 85.62 106 CYS A C 1
ATOM 794 O O . CYS A 1 106 ? 19.033 3.186 -23.339 1.00 85.62 106 CYS A O 1
ATOM 796 N N . TRP A 1 107 ? 16.857 2.878 -23.772 1.00 90.94 107 TRP A N 1
ATOM 797 C CA . TRP A 1 107 ? 16.458 2.852 -22.363 1.00 90.94 107 TRP A CA 1
ATOM 798 C C . TRP A 1 107 ? 16.911 1.594 -21.638 1.00 90.94 107 TRP A C 1
ATOM 800 O O . TRP A 1 107 ? 17.424 1.705 -20.531 1.00 90.94 107 TRP A O 1
ATOM 810 N N . VAL A 1 108 ? 16.798 0.418 -22.256 1.00 87.31 108 VAL A N 1
ATOM 811 C CA . VAL A 1 108 ? 17.306 -0.841 -21.695 1.00 87.31 108 VAL A CA 1
ATOM 812 C C . VAL A 1 108 ? 18.799 -0.715 -21.408 1.00 87.31 108 VAL A C 1
ATOM 814 O O . VAL A 1 108 ? 19.236 -1.065 -20.316 1.00 87.31 108 VAL A O 1
ATOM 817 N N . TYR A 1 109 ? 19.567 -0.126 -22.327 1.00 88.12 109 TYR A N 1
ATOM 818 C CA . TYR A 1 109 ? 20.973 0.194 -22.093 1.00 88.12 109 TYR A CA 1
ATOM 819 C C . TYR A 1 109 ? 21.193 1.065 -20.842 1.00 88.12 109 TYR A C 1
ATOM 821 O O . TYR A 1 109 ? 22.047 0.740 -20.020 1.00 88.12 109 TYR A O 1
ATOM 829 N N . VAL A 1 110 ? 20.409 2.134 -20.657 1.00 85.00 110 VAL A N 1
ATOM 830 C CA . VAL A 1 110 ? 20.487 2.989 -19.457 1.00 85.00 110 VAL A CA 1
ATOM 831 C C . VAL A 1 110 ? 20.107 2.202 -18.198 1.00 85.00 110 VAL A C 1
ATOM 833 O O . VAL A 1 110 ? 20.838 2.221 -17.213 1.00 85.00 110 VAL A O 1
ATOM 836 N N . ILE A 1 111 ? 19.011 1.443 -18.241 1.00 85.88 111 ILE A N 1
ATOM 837 C CA . ILE A 1 111 ? 18.498 0.630 -17.130 1.00 85.88 111 ILE A CA 1
ATOM 838 C C . ILE A 1 111 ? 19.486 -0.460 -16.713 1.00 85.88 111 ILE A C 1
ATOM 840 O O . ILE A 1 111 ? 19.504 -0.842 -15.547 1.00 85.88 111 ILE A O 1
ATOM 844 N N . MET A 1 112 ? 20.350 -0.952 -17.604 1.00 84.81 112 MET A N 1
ATOM 845 C CA . MET A 1 112 ? 21.346 -1.961 -17.228 1.00 84.81 112 MET A CA 1
ATOM 846 C C . MET A 1 112 ? 22.345 -1.456 -16.181 1.00 84.81 112 MET A C 1
ATOM 848 O O . MET A 1 112 ? 22.876 -2.273 -15.430 1.00 84.81 112 MET A O 1
ATOM 852 N N . PHE A 1 113 ? 22.523 -0.137 -16.045 1.00 82.75 113 PHE A N 1
ATOM 853 C CA . PHE A 1 113 ? 23.286 0.455 -14.944 1.00 82.75 113 PHE A CA 1
ATOM 854 C C . PHE A 1 113 ? 22.563 0.372 -13.596 1.00 82.75 113 PHE A C 1
ATOM 856 O O . PHE A 1 113 ? 23.189 0.614 -12.574 1.00 82.75 113 PHE A O 1
ATOM 863 N N . ARG A 1 114 ? 21.274 0.010 -13.558 1.00 78.69 114 ARG A N 1
ATOM 864 C CA . ARG A 1 114 ? 20.510 -0.312 -12.344 1.00 78.69 114 ARG A CA 1
ATOM 865 C C . ARG A 1 114 ? 19.322 -1.224 -12.688 1.00 78.69 114 ARG A C 1
ATOM 867 O O . ARG A 1 114 ? 18.168 -0.799 -12.701 1.00 78.69 114 ARG A O 1
ATOM 874 N N . ARG A 1 115 ? 19.617 -2.507 -12.937 1.00 75.31 115 ARG A N 1
ATOM 875 C CA . ARG A 1 115 ? 18.671 -3.514 -13.471 1.00 75.31 115 ARG A CA 1
ATOM 876 C C . ARG A 1 115 ? 17.271 -3.563 -12.839 1.00 75.31 115 ARG A C 1
ATOM 878 O O . ARG A 1 115 ? 16.339 -3.792 -13.604 1.00 75.31 115 ARG A O 1
ATOM 885 N N . PRO A 1 116 ? 17.064 -3.342 -11.522 1.00 76.69 116 PRO A N 1
ATOM 886 C CA . PRO A 1 116 ? 15.721 -3.364 -10.940 1.00 76.69 116 PRO A CA 1
ATOM 887 C C . PRO A 1 116 ? 14.712 -2.434 -11.626 1.00 76.69 116 PRO A C 1
ATOM 889 O O . PRO A 1 116 ? 13.529 -2.740 -11.621 1.00 76.69 116 PRO A O 1
ATOM 892 N N . PHE A 1 117 ? 15.159 -1.353 -12.277 1.00 74.50 117 PHE A N 1
ATOM 893 C CA . PHE A 1 117 ? 14.283 -0.445 -13.028 1.00 74.50 117 PHE A CA 1
ATOM 894 C C . PHE A 1 117 ? 13.665 -1.076 -14.290 1.00 74.50 117 PHE A C 1
ATOM 896 O O . PHE A 1 117 ? 12.761 -0.479 -14.869 1.00 74.50 117 PHE A O 1
ATOM 903 N N . LEU A 1 118 ? 14.081 -2.285 -14.698 1.00 75.69 118 LEU A N 1
ATOM 904 C CA . LEU A 1 118 ? 13.385 -3.053 -15.739 1.00 75.69 118 LEU A CA 1
ATOM 905 C C . LEU A 1 118 ? 11.925 -3.330 -15.371 1.00 75.69 118 LEU A C 1
ATOM 907 O O . LEU A 1 118 ? 11.105 -3.448 -16.271 1.00 75.69 118 LEU A O 1
ATOM 911 N N . CYS A 1 119 ? 11.585 -3.375 -14.077 1.00 73.75 119 CYS A N 1
ATOM 912 C CA . CYS A 1 119 ? 10.204 -3.574 -13.632 1.00 73.75 119 CYS A CA 1
ATOM 913 C C . CYS A 1 119 ? 9.247 -2.445 -14.051 1.00 73.75 119 CYS A C 1
ATOM 915 O O . CYS A 1 119 ? 8.037 -2.611 -13.950 1.00 73.75 119 CYS A O 1
ATOM 917 N N . LEU A 1 120 ? 9.773 -1.301 -14.506 1.00 69.75 120 LEU A N 1
ATOM 918 C CA . LEU A 1 120 ? 8.977 -0.188 -15.024 1.00 69.75 120 LEU A CA 1
ATOM 919 C C . LEU A 1 120 ? 8.492 -0.407 -16.457 1.00 69.75 120 LEU A C 1
ATOM 921 O O . LEU A 1 120 ? 7.674 0.376 -16.929 1.00 69.75 120 LEU A O 1
ATOM 925 N N . LEU A 1 121 ? 9.052 -1.390 -17.161 1.00 75.12 121 LEU A N 1
ATOM 926 C CA . LEU A 1 121 ? 8.773 -1.651 -18.563 1.00 75.12 121 LEU A CA 1
ATOM 927 C C . LEU A 1 121 ? 7.951 -2.924 -18.677 1.00 75.12 121 LEU A C 1
ATOM 929 O O . LEU A 1 121 ? 8.445 -4.016 -18.403 1.00 75.12 121 LEU A O 1
ATOM 933 N N . SER A 1 122 ? 6.705 -2.770 -19.100 1.00 80.56 122 SER A N 1
ATOM 934 C CA . SER A 1 122 ? 5.793 -3.880 -19.337 1.00 80.56 122 SER A CA 1
ATOM 935 C C . SER A 1 122 ? 4.966 -3.583 -20.581 1.00 80.56 122 SER A C 1
ATOM 937 O O . SER A 1 122 ? 5.216 -4.177 -21.628 1.00 80.56 122 SER A O 1
ATOM 939 N N . ALA A 1 123 ? 4.100 -2.570 -20.532 1.00 76.56 123 ALA A N 1
ATOM 940 C CA . ALA A 1 123 ? 3.253 -2.175 -21.649 1.00 76.56 123 ALA A CA 1
ATOM 941 C C . ALA A 1 123 ? 4.072 -1.773 -22.885 1.00 76.56 123 ALA A C 1
ATOM 943 O O . ALA A 1 123 ? 3.742 -2.166 -24.001 1.00 76.56 123 ALA A O 1
ATOM 944 N N . VAL A 1 124 ? 5.172 -1.030 -22.710 1.00 80.88 124 VAL A N 1
ATOM 945 C CA . VAL A 1 124 ? 5.987 -0.530 -23.831 1.00 80.88 124 VAL A CA 1
ATOM 946 C C . VAL A 1 124 ? 6.669 -1.641 -24.643 1.00 80.88 124 VAL A C 1
ATOM 948 O O . VAL A 1 124 ? 7.002 -1.412 -25.806 1.00 80.88 124 VAL A O 1
ATOM 951 N N . PHE A 1 125 ? 6.862 -2.837 -24.068 1.00 83.69 125 PHE A N 1
ATOM 952 C CA . PHE A 1 125 ? 7.402 -3.991 -24.798 1.00 83.69 125 PHE A CA 1
ATOM 953 C C . PHE A 1 125 ? 6.391 -4.608 -25.768 1.00 83.69 125 PHE A C 1
ATOM 955 O O . PHE A 1 125 ? 6.812 -5.219 -26.748 1.00 83.69 125 PHE A O 1
ATOM 962 N N . HIS A 1 126 ? 5.096 -4.410 -25.515 1.00 84.25 126 HIS A N 1
ATOM 963 C CA . HIS A 1 126 ? 3.993 -5.001 -26.276 1.00 84.25 126 HIS A CA 1
ATOM 964 C C . HIS A 1 126 ? 3.317 -4.011 -27.243 1.00 84.25 126 HIS A C 1
ATOM 966 O O . HIS A 1 126 ? 2.439 -4.370 -28.028 1.00 84.25 126 HIS A O 1
ATOM 972 N N . GLU A 1 127 ? 3.719 -2.739 -27.221 1.00 83.75 127 GLU A N 1
ATOM 973 C CA . GLU A 1 127 ? 3.187 -1.716 -28.120 1.00 83.75 127 GLU A CA 1
ATOM 974 C C . GLU A 1 127 ? 3.542 -1.994 -29.590 1.00 83.75 127 GLU A C 1
ATOM 976 O O . GLU A 1 127 ? 4.711 -2.094 -29.976 1.00 83.75 127 GLU A O 1
ATOM 981 N N . GLY A 1 128 ? 2.512 -2.035 -30.436 1.00 76.25 128 GLY A N 1
ATOM 982 C CA . GLY A 1 128 ? 2.668 -2.296 -31.865 1.00 76.25 128 GLY A CA 1
ATOM 983 C C . GLY A 1 128 ? 2.915 -3.768 -32.206 1.00 76.25 128 GLY A C 1
ATOM 984 O O . GLY A 1 128 ? 3.348 -4.063 -33.322 1.00 76.25 128 GLY A O 1
ATOM 985 N N . ASP A 1 129 ? 2.652 -4.697 -31.281 1.00 80.69 129 ASP A N 1
ATOM 986 C CA . ASP A 1 129 ? 2.641 -6.127 -31.588 1.00 80.69 129 ASP A CA 1
ATOM 987 C C . ASP A 1 129 ? 1.591 -6.454 -32.662 1.00 80.69 129 ASP A C 1
ATOM 989 O O . ASP A 1 129 ? 0.478 -5.930 -32.672 1.00 80.69 129 ASP A O 1
ATOM 993 N N . GLY A 1 130 ? 1.983 -7.289 -33.628 1.00 78.69 130 GLY A N 1
ATOM 994 C CA . GLY A 1 130 ? 1.164 -7.624 -34.798 1.00 78.69 130 GLY A CA 1
ATOM 995 C C . GLY A 1 130 ? 1.117 -6.564 -35.910 1.00 78.69 130 GLY A C 1
ATOM 996 O O . GLY A 1 130 ? 0.576 -6.864 -36.971 1.00 78.69 130 GLY A O 1
ATOM 997 N N . LEU A 1 131 ? 1.700 -5.372 -35.717 1.00 80.81 131 LEU A N 1
ATOM 998 C CA . LEU A 1 131 ? 1.792 -4.321 -36.743 1.00 80.81 131 LEU A CA 1
ATOM 999 C C . LEU A 1 131 ? 3.118 -4.382 -37.516 1.00 80.81 131 LEU A C 1
ATOM 1001 O O . LEU A 1 131 ? 4.139 -4.863 -36.998 1.00 80.81 131 LEU A O 1
ATOM 1005 N N . ASP A 1 132 ? 3.125 -3.864 -38.749 1.00 85.88 132 ASP A N 1
ATOM 1006 C CA . ASP A 1 132 ? 4.357 -3.765 -39.540 1.00 85.88 132 ASP A CA 1
ATOM 1007 C C . ASP A 1 132 ? 5.363 -2.789 -38.895 1.00 85.88 132 ASP A C 1
ATOM 1009 O O . ASP A 1 132 ? 5.002 -1.821 -38.222 1.00 85.88 132 ASP A O 1
ATOM 1013 N N . ARG A 1 133 ? 6.669 -3.014 -39.110 1.00 80.25 133 ARG A N 1
ATOM 1014 C CA . ARG A 1 133 ? 7.735 -2.194 -38.501 1.00 80.25 133 ARG A CA 1
ATOM 1015 C C . ARG A 1 133 ? 7.631 -0.706 -38.840 1.00 80.25 133 ARG A C 1
ATOM 1017 O O . ARG A 1 133 ? 8.081 0.118 -38.037 1.00 80.25 133 ARG A O 1
ATOM 1024 N N . SER A 1 134 ? 7.102 -0.380 -40.017 1.00 85.38 134 SER A N 1
ATOM 1025 C CA . SER A 1 134 ? 6.954 0.984 -40.535 1.00 85.38 134 SER A CA 1
ATOM 1026 C C . SER A 1 134 ? 5.578 1.599 -40.266 1.00 85.38 134 SER A C 1
ATOM 1028 O O . SER A 1 134 ? 5.392 2.798 -40.476 1.00 85.38 134 SER A O 1
ATOM 1030 N N . GLU A 1 135 ? 4.632 0.805 -39.770 1.00 84.31 135 GLU A N 1
ATOM 1031 C CA . GLU A 1 135 ? 3.260 1.233 -39.546 1.00 84.31 135 GLU A CA 1
ATOM 1032 C C . GLU A 1 135 ? 3.170 2.198 -38.360 1.00 84.31 135 GLU A C 1
ATOM 1034 O O . GLU A 1 135 ? 3.753 1.968 -37.297 1.00 84.31 135 GLU A O 1
ATOM 1039 N N . ILE A 1 136 ? 2.461 3.315 -38.558 1.00 89.44 136 ILE A N 1
ATOM 1040 C CA . ILE A 1 136 ? 2.269 4.342 -37.533 1.00 89.44 136 ILE A CA 1
ATOM 1041 C C . ILE A 1 136 ? 1.067 3.956 -36.676 1.00 89.44 136 ILE A C 1
ATOM 1043 O O . ILE A 1 136 ? -0.053 3.863 -37.174 1.00 89.44 136 ILE A O 1
ATOM 1047 N N . PHE A 1 137 ? 1.284 3.827 -35.372 1.00 86.88 137 PHE A N 1
ATOM 1048 C CA . PHE A 1 137 ? 0.237 3.540 -34.401 1.00 86.88 137 PHE A CA 1
ATOM 1049 C C . PHE A 1 137 ? 0.282 4.521 -33.232 1.00 86.88 137 PHE A C 1
ATOM 1051 O O . PHE A 1 137 ? 1.281 5.207 -33.005 1.00 86.88 137 PHE A O 1
ATOM 1058 N N . GLN A 1 138 ? -0.826 4.617 -32.497 1.00 87.62 138 GLN A N 1
ATOM 1059 C CA . GLN A 1 138 ? -0.903 5.458 -31.308 1.00 87.62 138 GLN A CA 1
ATOM 1060 C C . GLN A 1 138 ? -0.426 4.700 -30.075 1.00 87.62 138 GLN A C 1
ATOM 1062 O O . GLN A 1 138 ? -0.950 3.636 -29.763 1.00 87.62 138 GLN A O 1
ATOM 1067 N N . LEU A 1 139 ? 0.501 5.305 -29.338 1.00 74.44 139 LEU A N 1
ATOM 1068 C CA . LEU A 1 139 ? 0.975 4.770 -28.070 1.00 74.44 139 LEU A CA 1
ATOM 1069 C C . LEU A 1 139 ? -0.148 4.770 -27.037 1.00 74.44 139 LEU A C 1
ATOM 1071 O O . LEU A 1 139 ? -0.805 5.800 -26.793 1.00 74.44 139 LEU A O 1
ATOM 1075 N N . SER A 1 140 ? -0.309 3.644 -26.345 1.00 79.75 140 SER A N 1
ATOM 1076 C CA . SER A 1 140 ? -1.239 3.573 -25.227 1.00 79.75 140 SER A CA 1
ATOM 1077 C C . SER A 1 140 ? -0.877 4.587 -24.134 1.00 79.75 140 SER A C 1
ATOM 1079 O O . SER A 1 140 ? 0.211 5.169 -24.062 1.00 79.75 140 SER A O 1
ATOM 1081 N N . ALA A 1 141 ? -1.835 4.865 -23.249 1.00 66.69 141 ALA A N 1
ATOM 1082 C CA . ALA A 1 141 ? -1.527 5.697 -22.088 1.00 66.69 141 ALA A CA 1
ATOM 1083 C C . ALA A 1 141 ? -0.555 4.995 -21.124 1.00 66.69 141 ALA A C 1
ATOM 1085 O O . ALA A 1 141 ? 0.189 5.694 -20.452 1.00 66.69 141 ALA A O 1
ATOM 1086 N N . ALA A 1 142 ? -0.556 3.656 -21.077 1.00 61.25 142 ALA A N 1
ATOM 1087 C CA . ALA A 1 142 ? 0.321 2.884 -20.202 1.00 61.25 142 ALA A CA 1
ATOM 1088 C C . ALA A 1 142 ? 1.778 2.999 -20.668 1.00 61.25 142 ALA A C 1
ATOM 1090 O O . ALA A 1 142 ? 2.610 3.486 -19.912 1.00 61.25 142 ALA A O 1
ATOM 1091 N N . ALA A 1 143 ? 2.058 2.730 -21.947 1.00 73.38 143 ALA A N 1
ATOM 1092 C CA . ALA A 1 143 ? 3.401 2.884 -22.507 1.00 73.38 143 ALA A CA 1
ATOM 1093 C C . ALA A 1 143 ? 3.928 4.323 -22.411 1.00 73.38 143 ALA A C 1
ATOM 1095 O O . ALA A 1 143 ? 5.096 4.545 -22.105 1.00 73.38 143 ALA A O 1
ATOM 1096 N N . ARG A 1 144 ? 3.065 5.333 -22.595 1.00 77.75 144 ARG A N 1
ATOM 1097 C CA . ARG A 1 144 ? 3.451 6.738 -22.368 1.00 77.75 144 ARG A CA 1
ATOM 1098 C C . ARG A 1 144 ? 3.771 7.038 -20.905 1.00 77.75 144 ARG A C 1
ATOM 1100 O O . ARG A 1 144 ? 4.658 7.847 -20.651 1.00 77.75 144 ARG A O 1
ATOM 1107 N N . SER A 1 145 ? 3.069 6.415 -19.959 1.00 68.94 145 SER A N 1
ATOM 1108 C CA . SER A 1 145 ? 3.380 6.525 -18.532 1.00 68.94 145 SER A CA 1
ATOM 1109 C C . SER A 1 145 ? 4.703 5.841 -18.189 1.00 68.94 145 SER A C 1
ATOM 1111 O O . SER A 1 145 ? 5.519 6.464 -17.519 1.00 68.94 145 SER A O 1
ATOM 1113 N N . GLU A 1 146 ? 4.964 4.634 -18.698 1.00 77.38 146 GLU A N 1
ATOM 1114 C CA . GLU A 1 146 ? 6.236 3.916 -18.509 1.00 77.38 146 GLU A CA 1
ATOM 1115 C C . GLU A 1 146 ? 7.428 4.697 -19.070 1.00 77.38 146 GLU A C 1
ATOM 1117 O O . GLU A 1 146 ? 8.395 4.967 -18.357 1.00 77.38 146 GLU A O 1
ATOM 1122 N N . LEU A 1 147 ? 7.324 5.156 -20.322 1.00 76.69 147 LEU A N 1
ATOM 1123 C CA . LEU A 1 147 ? 8.335 5.996 -20.968 1.00 76.69 147 LEU A CA 1
ATOM 1124 C C . LEU A 1 147 ? 8.582 7.298 -20.202 1.00 76.69 147 LEU A C 1
ATOM 1126 O O . LEU A 1 147 ? 9.710 7.789 -20.157 1.00 76.69 147 LEU A O 1
ATOM 1130 N N . LEU A 1 148 ? 7.544 7.861 -19.581 1.00 73.75 148 LEU A N 1
ATOM 1131 C CA . LEU A 1 148 ? 7.714 9.028 -18.735 1.00 73.75 148 LEU A CA 1
ATOM 1132 C C . LEU A 1 148 ? 8.390 8.671 -17.416 1.00 73.75 148 LEU A C 1
ATOM 1134 O O . LEU A 1 148 ? 9.324 9.365 -17.044 1.00 73.75 148 LEU A O 1
ATOM 1138 N N . TYR A 1 149 ? 8.011 7.585 -16.740 1.00 69.94 149 TYR A N 1
ATOM 1139 C CA . TYR A 1 149 ? 8.702 7.138 -15.526 1.00 69.94 149 TYR A CA 1
ATOM 1140 C C . TYR A 1 149 ? 10.203 6.962 -15.757 1.00 69.94 149 TYR A C 1
ATOM 1142 O O . TYR A 1 149 ? 10.993 7.387 -14.915 1.00 69.94 149 TYR A O 1
ATOM 1150 N N . LEU A 1 150 ? 10.604 6.450 -16.922 1.00 78.19 150 LEU A N 1
ATOM 1151 C CA . LEU A 1 150 ? 12.010 6.382 -17.314 1.00 78.19 150 LEU A CA 1
ATOM 1152 C C . LEU A 1 150 ? 12.689 7.753 -17.361 1.00 78.19 150 LEU A C 1
ATOM 1154 O O . LEU A 1 150 ? 13.762 7.905 -16.787 1.00 78.19 150 LEU A O 1
ATOM 1158 N N . ILE A 1 151 ? 12.062 8.763 -17.972 1.00 78.69 151 ILE A N 1
ATOM 1159 C CA . ILE A 1 151 ? 12.596 10.138 -18.023 1.00 78.69 151 ILE A CA 1
ATOM 1160 C C . ILE A 1 151 ? 12.821 10.699 -16.615 1.00 78.69 151 ILE A C 1
ATOM 1162 O O . ILE A 1 151 ? 13.826 11.359 -16.355 1.00 78.69 151 ILE A O 1
ATOM 1166 N N . LEU A 1 152 ? 11.886 10.431 -15.707 1.00 70.00 152 LEU A N 1
ATOM 1167 C CA . LEU A 1 152 ? 11.883 10.988 -14.353 1.00 70.00 152 LEU A CA 1
ATOM 1168 C C . LEU A 1 152 ? 12.884 10.305 -13.444 1.00 70.00 152 LEU A C 1
ATOM 1170 O O . LEU A 1 152 ? 13.501 10.943 -12.596 1.00 70.00 152 LEU A O 1
ATOM 1174 N N . LEU A 1 153 ? 13.044 9.002 -13.633 1.00 75.81 153 LEU A N 1
ATOM 1175 C CA . LEU A 1 153 ? 13.940 8.187 -12.838 1.00 75.81 153 LEU A CA 1
ATOM 1176 C C . LEU A 1 153 ? 15.343 8.117 -13.440 1.00 75.81 153 LEU A C 1
ATOM 1178 O O . LEU A 1 153 ? 16.264 7.715 -12.740 1.00 75.81 153 LEU A O 1
ATOM 1182 N N . ALA A 1 154 ? 15.546 8.589 -14.673 1.00 77.94 154 ALA A N 1
ATOM 1183 C CA . ALA A 1 154 ? 16.844 8.628 -15.341 1.00 77.94 154 ALA A CA 1
ATOM 1184 C C . ALA A 1 154 ? 18.006 9.139 -14.462 1.00 77.94 154 ALA A C 1
ATOM 1186 O O . ALA A 1 154 ? 19.059 8.501 -14.482 1.00 77.94 154 ALA A O 1
ATOM 1187 N N . PRO A 1 155 ? 17.855 10.204 -13.637 1.00 77.62 155 PRO A N 1
ATOM 1188 C CA . PRO A 1 155 ? 18.942 10.693 -12.783 1.00 77.62 155 PRO A CA 1
ATOM 1189 C C . PRO A 1 155 ? 19.361 9.732 -11.660 1.00 77.62 155 PRO A C 1
ATOM 1191 O O . PRO A 1 155 ? 20.429 9.917 -11.082 1.00 77.62 155 PRO A O 1
ATOM 1194 N N . VAL A 1 156 ? 18.527 8.742 -11.319 1.00 77.88 156 VAL A N 1
ATOM 1195 C CA . VAL A 1 156 ? 18.793 7.753 -10.260 1.00 77.88 156 VAL A CA 1
ATOM 1196 C C . VAL A 1 156 ? 19.081 6.349 -10.791 1.00 77.88 156 VAL A C 1
ATOM 1198 O O . VAL A 1 156 ? 19.331 5.439 -10.001 1.00 77.88 156 VAL A O 1
ATOM 1201 N N . ILE A 1 157 ? 19.108 6.162 -12.114 1.00 80.81 157 ILE A N 1
ATOM 1202 C CA . ILE A 1 157 ? 19.579 4.924 -12.749 1.00 80.81 157 ILE A CA 1
ATOM 1203 C C . ILE A 1 157 ? 21.115 4.936 -12.753 1.00 80.81 157 ILE A C 1
ATOM 1205 O O . ILE A 1 157 ? 21.779 5.096 -13.776 1.00 80.81 157 ILE A O 1
ATOM 1209 N N . VAL A 1 158 ? 21.676 4.817 -11.553 1.00 83.44 158 VAL A N 1
ATOM 1210 C CA . VAL A 1 158 ? 23.113 4.814 -11.278 1.00 83.44 158 VAL A CA 1
ATOM 1211 C C . VAL A 1 158 ? 23.441 3.651 -10.343 1.00 83.44 158 VAL A C 1
ATOM 1213 O O . VAL A 1 158 ? 22.610 3.252 -9.524 1.00 83.44 158 VAL A O 1
ATOM 1216 N N . THR A 1 159 ? 24.648 3.101 -10.451 1.00 85.31 159 THR A N 1
ATOM 1217 C CA . THR A 1 159 ? 25.164 2.098 -9.510 1.00 85.31 159 THR A CA 1
ATOM 1218 C C . THR A 1 159 ? 26.311 2.683 -8.709 1.00 85.31 159 THR A C 1
ATOM 1220 O O . THR A 1 159 ? 27.228 3.275 -9.272 1.00 85.31 159 THR A O 1
ATOM 1223 N N . ASP A 1 160 ? 26.263 2.488 -7.396 1.00 85.94 160 ASP A N 1
ATOM 1224 C CA . ASP A 1 160 ? 27.382 2.754 -6.502 1.00 85.94 160 ASP A CA 1
ATOM 1225 C C . ASP A 1 160 ? 28.310 1.536 -6.472 1.00 85.94 160 ASP A C 1
ATOM 1227 O O . ASP A 1 160 ? 27.927 0.458 -6.016 1.00 85.94 160 ASP A O 1
ATOM 1231 N N . LEU A 1 161 ? 29.527 1.703 -6.992 1.00 83.44 161 LEU A N 1
ATOM 1232 C CA . LEU A 1 161 ? 30.554 0.661 -7.024 1.00 83.44 161 LEU A CA 1
ATOM 1233 C C . LEU A 1 161 ? 31.219 0.437 -5.660 1.00 83.44 161 LEU A C 1
ATOM 1235 O O . LEU A 1 161 ? 31.971 -0.523 -5.506 1.00 83.44 161 LEU A O 1
ATOM 1239 N N . ARG A 1 162 ? 30.978 1.321 -4.687 1.00 79.44 162 ARG A N 1
ATOM 1240 C CA . ARG A 1 162 ? 31.467 1.208 -3.307 1.00 79.44 162 ARG A CA 1
ATOM 1241 C C . ARG A 1 162 ? 30.413 0.639 -2.363 1.00 79.44 162 ARG A C 1
ATOM 1243 O O . ARG A 1 162 ? 30.686 0.523 -1.173 1.00 79.44 162 ARG A O 1
ATOM 1250 N N . ALA A 1 163 ? 29.228 0.303 -2.875 1.00 83.12 163 ALA A N 1
ATOM 1251 C CA . ALA A 1 163 ? 28.178 -0.300 -2.074 1.00 83.12 163 ALA A CA 1
ATOM 1252 C C . ALA A 1 163 ? 28.678 -1.602 -1.433 1.00 83.12 163 ALA A C 1
ATOM 1254 O O . ALA A 1 163 ? 29.154 -2.510 -2.119 1.00 83.12 163 ALA A O 1
ATOM 1255 N N . GLU A 1 164 ? 28.559 -1.686 -0.111 1.00 80.25 164 GLU A N 1
ATOM 1256 C CA . GLU A 1 164 ? 28.932 -2.881 0.635 1.00 80.25 164 GLU A CA 1
ATOM 1257 C C . GLU A 1 164 ? 27.882 -3.987 0.443 1.00 80.25 164 GLU A C 1
ATOM 1259 O O . GLU A 1 164 ? 26.681 -3.699 0.326 1.00 80.25 164 GLU A O 1
ATOM 1264 N N . PRO A 1 165 ? 28.305 -5.262 0.392 1.00 77.88 165 PRO A N 1
ATOM 1265 C CA . PRO A 1 165 ? 27.374 -6.376 0.351 1.00 77.88 165 PRO A CA 1
ATOM 1266 C C . PRO A 1 165 ? 26.525 -6.373 1.624 1.00 77.88 165 PRO A C 1
ATOM 1268 O O . PRO A 1 165 ? 27.027 -6.244 2.738 1.00 77.88 165 PRO A O 1
ATOM 1271 N N . LEU A 1 166 ? 25.219 -6.552 1.467 1.00 79.62 166 LEU A N 1
ATOM 1272 C CA . LEU A 1 166 ? 24.340 -6.763 2.608 1.00 79.62 166 LEU A CA 1
ATOM 1273 C C . LEU A 1 166 ? 24.691 -8.111 3.249 1.00 79.62 166 LEU A C 1
ATOM 1275 O O . LEU A 1 166 ? 24.593 -9.112 2.553 1.00 79.62 166 LEU A O 1
ATOM 1279 N N . GLU A 1 167 ? 25.034 -8.151 4.546 1.00 84.75 167 GLU A N 1
ATOM 1280 C CA . GLU A 1 167 ? 25.401 -9.363 5.323 1.00 84.75 167 GLU A CA 1
ATOM 1281 C C . GLU A 1 167 ? 24.232 -10.330 5.591 1.00 84.75 167 GLU A C 1
ATOM 1283 O O . GLU A 1 167 ? 23.999 -10.830 6.697 1.00 84.75 167 GLU A O 1
ATOM 1288 N N . ARG A 1 168 ? 23.427 -10.570 4.560 1.00 79.69 168 ARG A N 1
ATOM 1289 C CA . ARG A 1 168 ? 22.263 -11.436 4.587 1.00 79.69 168 ARG A CA 1
ATOM 1290 C C . ARG A 1 168 ? 22.098 -12.110 3.236 1.00 79.69 168 ARG A C 1
ATOM 1292 O O . ARG A 1 168 ? 22.042 -11.449 2.204 1.00 79.69 168 ARG A O 1
ATOM 1299 N N . LEU A 1 169 ? 21.962 -13.427 3.271 1.00 73.88 169 LEU A N 1
ATOM 1300 C CA . LEU A 1 169 ? 21.573 -14.226 2.123 1.00 73.88 169 LEU A CA 1
ATOM 1301 C C . LEU A 1 169 ? 20.053 -14.395 2.138 1.00 73.88 169 LEU A C 1
ATOM 1303 O O . LEU A 1 169 ? 19.468 -14.665 3.189 1.00 73.88 169 LEU A O 1
ATOM 1307 N N . PHE A 1 170 ? 19.430 -14.246 0.975 1.00 75.62 170 PHE A N 1
ATOM 1308 C CA . PHE A 1 170 ? 18.009 -14.500 0.769 1.00 75.62 170 PHE A CA 1
ATOM 1309 C C . PHE A 1 170 ? 17.858 -15.652 -0.215 1.00 75.62 170 PHE A C 1
ATOM 1311 O O . PHE A 1 170 ? 18.635 -15.757 -1.163 1.00 75.62 170 PHE A O 1
ATOM 1318 N N . ALA A 1 171 ? 16.847 -16.484 -0.005 1.00 60.78 171 ALA A N 1
ATOM 1319 C CA . ALA A 1 171 ? 16.400 -17.448 -0.995 1.00 60.78 171 ALA A CA 1
ATOM 1320 C C . ALA A 1 171 ? 14.883 -17.359 -1.111 1.00 60.78 171 ALA A C 1
ATOM 1322 O O . ALA A 1 171 ? 14.183 -17.173 -0.113 1.00 60.78 171 ALA A O 1
ATOM 1323 N N . THR A 1 172 ? 14.400 -17.462 -2.341 1.00 57.53 172 THR A N 1
ATOM 1324 C CA . THR A 1 172 ? 12.977 -17.492 -2.659 1.00 57.53 172 THR A CA 1
ATOM 1325 C C . THR A 1 172 ? 12.684 -18.801 -3.370 1.00 57.53 172 THR A C 1
ATOM 1327 O O . THR A 1 172 ? 13.483 -19.212 -4.216 1.00 57.53 172 THR A O 1
ATOM 1330 N N . ASP A 1 173 ? 11.573 -19.462 -3.055 1.00 61.66 173 ASP A N 1
ATOM 1331 C CA . ASP A 1 173 ? 11.107 -20.534 -3.933 1.00 61.66 173 ASP A CA 1
ATOM 1332 C C . ASP A 1 173 ? 10.626 -19.949 -5.274 1.00 61.66 173 ASP A C 1
ATOM 1334 O O . ASP A 1 173 ? 10.293 -18.765 -5.378 1.00 61.66 173 ASP A O 1
ATOM 1338 N N . ALA A 1 174 ? 10.668 -20.773 -6.318 1.00 50.31 174 ALA A N 1
ATOM 1339 C CA . ALA A 1 174 ? 10.119 -20.457 -7.633 1.00 50.31 174 ALA A CA 1
ATOM 1340 C C . ALA A 1 174 ? 8.822 -21.248 -7.869 1.00 50.31 174 ALA A C 1
ATOM 1342 O O . ALA A 1 174 ? 8.576 -21.725 -8.978 1.00 50.31 174 ALA A O 1
ATOM 1343 N N . SER A 1 175 ? 8.033 -21.476 -6.813 1.00 47.69 175 SER A N 1
ATOM 1344 C CA . SER A 1 175 ? 6.806 -22.253 -6.929 1.00 47.69 175 SER A CA 1
ATOM 1345 C C . SER A 1 175 ? 5.702 -21.413 -7.598 1.00 47.69 175 SER A C 1
ATOM 1347 O O . SER A 1 175 ? 5.585 -20.214 -7.355 1.00 47.69 175 SER A O 1
ATOM 1349 N N . PRO A 1 176 ? 4.879 -22.002 -8.482 1.00 36.47 176 PRO A N 1
ATOM 1350 C CA . PRO A 1 176 ? 3.864 -21.253 -9.227 1.00 36.47 176 PRO A CA 1
ATOM 1351 C C . PRO A 1 176 ? 2.610 -20.888 -8.409 1.00 36.47 176 PRO A C 1
ATOM 1353 O O . PRO A 1 176 ? 1.712 -20.233 -8.932 1.00 36.47 176 PRO A O 1
ATOM 1356 N N . TRP A 1 177 ? 2.518 -21.320 -7.149 1.00 36.31 177 TRP A N 1
ATOM 1357 C CA . TRP A 1 177 ? 1.318 -21.200 -6.307 1.00 36.31 177 TRP A CA 1
ATOM 1358 C C . TRP A 1 177 ? 1.592 -20.657 -4.896 1.00 36.31 177 TRP A C 1
ATOM 1360 O O . TRP A 1 177 ? 0.647 -20.323 -4.182 1.00 36.31 177 TRP A O 1
ATOM 1370 N N . ALA A 1 178 ? 2.858 -20.524 -4.497 1.00 43.06 178 ALA A N 1
ATOM 1371 C CA . ALA A 1 178 ? 3.282 -19.899 -3.249 1.00 43.06 178 ALA A CA 1
ATOM 1372 C C . ALA A 1 178 ? 4.615 -19.159 -3.463 1.00 43.06 178 ALA A C 1
ATOM 1374 O O . ALA A 1 178 ? 5.224 -19.247 -4.520 1.00 43.06 178 ALA A O 1
ATOM 1375 N N . ALA A 1 179 ? 5.050 -18.373 -2.482 1.00 46.16 179 ALA A N 1
ATOM 1376 C CA . ALA A 1 179 ? 6.384 -17.782 -2.486 1.00 46.16 179 ALA A CA 1
ATOM 1377 C C . ALA A 1 179 ? 6.932 -17.812 -1.060 1.00 46.16 179 ALA A C 1
ATOM 1379 O O . ALA A 1 179 ? 6.629 -16.946 -0.236 1.00 46.16 179 ALA A O 1
ATOM 1380 N N . GLY A 1 180 ? 7.716 -18.835 -0.743 1.00 48.34 180 GLY A N 1
ATOM 1381 C CA . GLY A 1 180 ? 8.516 -18.881 0.470 1.00 48.34 180 GLY A CA 1
ATOM 1382 C C . GLY A 1 180 ? 9.741 -17.986 0.322 1.00 48.34 180 GLY A C 1
ATOM 1383 O O . GLY A 1 180 ? 10.494 -18.122 -0.639 1.00 48.34 180 GLY A O 1
ATOM 1384 N N . ILE A 1 181 ? 9.965 -17.082 1.278 1.00 64.81 181 ILE A N 1
ATOM 1385 C CA . ILE A 1 181 ? 11.211 -16.315 1.385 1.00 64.81 181 ILE A CA 1
ATOM 1386 C C . ILE A 1 181 ? 11.888 -16.710 2.688 1.00 64.81 181 ILE A C 1
ATOM 1388 O O . ILE A 1 181 ? 11.329 -16.524 3.769 1.00 64.81 181 ILE A O 1
ATOM 1392 N N . VAL A 1 182 ? 13.114 -17.211 2.593 1.00 65.44 182 VAL A N 1
ATOM 1393 C CA . VAL A 1 182 ? 13.972 -17.459 3.752 1.00 65.44 182 VAL A CA 1
ATOM 1394 C C . VAL A 1 182 ? 15.160 -16.513 3.717 1.00 65.44 182 VAL A C 1
ATOM 1396 O O . VAL A 1 182 ? 15.600 -16.058 2.659 1.00 65.44 182 VAL A O 1
ATOM 1399 N N . SER A 1 183 ? 15.692 -16.197 4.893 1.00 81.94 183 SER A N 1
ATOM 1400 C CA . SER A 1 183 ? 16.902 -15.392 4.989 1.00 81.94 183 SER A CA 1
ATOM 1401 C C . SER A 1 183 ? 17.785 -15.874 6.122 1.00 81.94 183 SER A C 1
ATOM 1403 O O . SER A 1 183 ? 17.282 -16.306 7.158 1.00 81.94 183 SER A O 1
ATOM 1405 N N . THR A 1 184 ? 19.093 -15.762 5.935 1.00 78.38 184 THR A N 1
ATOM 1406 C CA . THR A 1 184 ? 20.082 -16.066 6.968 1.00 78.38 184 THR A CA 1
ATOM 1407 C C . THR A 1 184 ? 21.194 -15.025 6.958 1.00 78.38 184 THR A C 1
ATOM 1409 O O . THR A 1 184 ? 21.494 -14.434 5.919 1.00 78.38 184 THR A O 1
ATOM 1412 N N . GLY A 1 185 ? 21.785 -14.760 8.122 1.00 85.12 185 GLY A N 1
ATOM 1413 C CA . GLY A 1 185 ? 22.964 -13.902 8.220 1.00 85.12 185 GLY A CA 1
ATOM 1414 C C . GLY A 1 185 ? 24.179 -14.612 7.631 1.00 85.12 185 GLY A C 1
ATOM 1415 O O . GLY A 1 185 ? 24.393 -15.793 7.899 1.00 85.12 185 GLY A O 1
ATOM 1416 N N . LEU A 1 186 ? 24.971 -13.903 6.832 1.00 82.50 186 LEU A N 1
ATOM 1417 C CA . LEU A 1 186 ? 26.201 -14.441 6.260 1.00 82.50 186 LEU A CA 1
ATOM 1418 C C . LEU A 1 186 ? 27.236 -13.318 6.163 1.00 82.50 186 LEU A C 1
ATOM 1420 O O . LEU A 1 186 ? 26.903 -12.210 5.754 1.00 82.50 186 LEU A O 1
ATOM 1424 N N . GLY A 1 187 ? 28.480 -13.589 6.559 1.00 80.56 187 GLY A N 1
ATOM 1425 C CA . GLY A 1 187 ? 29.528 -12.566 6.566 1.00 80.56 187 GLY A CA 1
ATOM 1426 C C . GLY A 1 187 ? 29.860 -12.055 5.161 1.00 80.56 187 GLY A C 1
ATOM 1427 O O . GLY A 1 187 ? 29.820 -12.817 4.189 1.00 80.56 187 GLY A O 1
ATOM 1428 N N . SER A 1 188 ? 30.253 -10.782 5.065 1.00 79.25 188 SER A N 1
ATOM 1429 C CA . SER A 1 188 ? 30.545 -10.089 3.799 1.00 79.25 188 SER A CA 1
ATOM 1430 C C . SER A 1 188 ? 31.459 -10.867 2.840 1.00 79.25 188 SER A C 1
ATOM 1432 O O . SER A 1 188 ? 31.190 -10.930 1.643 1.00 79.25 188 SER A O 1
ATOM 1434 N N . ALA A 1 189 ? 32.514 -11.516 3.348 1.00 79.00 189 ALA A N 1
ATOM 1435 C CA . ALA A 1 189 ? 33.452 -12.283 2.522 1.00 79.00 189 ALA A CA 1
ATOM 1436 C C . ALA A 1 189 ? 32.782 -13.472 1.809 1.00 79.00 189 ALA A C 1
ATOM 1438 O O . ALA A 1 189 ? 32.999 -13.688 0.619 1.00 79.00 189 ALA A O 1
ATOM 1439 N N . ALA A 1 190 ? 31.924 -14.211 2.516 1.00 75.75 190 ALA A N 1
ATOM 1440 C CA . ALA A 1 190 ? 31.202 -15.340 1.940 1.00 75.75 190 ALA A CA 1
ATOM 1441 C C . ALA A 1 190 ? 30.140 -14.874 0.932 1.00 75.75 190 ALA A C 1
ATOM 1443 O O . ALA A 1 190 ? 29.963 -15.507 -0.105 1.00 75.75 190 ALA A O 1
ATOM 1444 N N . ILE A 1 191 ? 29.486 -13.735 1.180 1.00 77.75 191 ILE A N 1
ATOM 1445 C CA . ILE A 1 191 ? 28.526 -13.147 0.234 1.00 77.75 191 ILE A CA 1
ATOM 1446 C C . ILE A 1 191 ? 29.209 -12.681 -1.049 1.00 77.75 191 ILE A C 1
ATOM 1448 O O . ILE A 1 191 ? 28.667 -12.884 -2.135 1.00 77.75 191 ILE A O 1
ATOM 1452 N N . LEU A 1 192 ? 30.398 -12.087 -0.952 1.00 76.88 192 LEU A N 1
ATOM 1453 C CA . LEU A 1 192 ? 31.170 -11.680 -2.124 1.00 76.88 192 LEU A CA 1
ATOM 1454 C C . LEU A 1 192 ? 31.638 -12.885 -2.941 1.00 76.88 192 LEU A C 1
ATOM 1456 O O . LEU A 1 192 ? 31.537 -12.851 -4.165 1.00 76.88 192 LEU A O 1
ATOM 1460 N N . GLU A 1 193 ? 32.074 -13.966 -2.291 1.00 80.06 193 GLU A N 1
ATOM 1461 C CA . GLU A 1 193 ? 32.416 -15.206 -2.996 1.00 80.06 193 GLU A CA 1
ATOM 1462 C C . GLU A 1 193 ? 31.197 -15.838 -3.672 1.00 80.06 193 GLU A C 1
ATOM 1464 O O . GLU A 1 193 ? 31.281 -16.192 -4.848 1.00 80.06 193 GLU A O 1
ATOM 1469 N N . LEU A 1 194 ? 30.046 -15.898 -2.991 1.00 74.31 194 LEU A N 1
ATOM 1470 C CA . LEU A 1 194 ? 28.787 -16.347 -3.597 1.00 74.31 194 LEU A CA 1
ATOM 1471 C C . LEU A 1 194 ? 28.394 -15.465 -4.783 1.00 74.31 194 LEU A C 1
ATOM 1473 O O . LEU A 1 194 ? 28.036 -15.981 -5.833 1.00 74.31 194 LEU A O 1
ATOM 1477 N N . SER A 1 195 ? 28.528 -14.145 -4.657 1.00 70.69 195 SER A N 1
ATOM 1478 C CA . SER A 1 195 ? 28.248 -13.200 -5.744 1.00 70.69 195 SER A CA 1
ATOM 1479 C C . SER A 1 195 ? 29.208 -13.377 -6.922 1.00 70.69 195 SER A C 1
ATOM 1481 O O . SER A 1 195 ? 28.809 -13.200 -8.070 1.00 70.69 195 SER A O 1
ATOM 1483 N N . ARG A 1 196 ? 30.469 -13.747 -6.666 1.00 73.06 196 ARG A N 1
ATOM 1484 C CA . ARG A 1 196 ? 31.479 -14.012 -7.699 1.00 73.06 196 ARG A CA 1
ATOM 1485 C C . ARG A 1 196 ? 31.157 -15.265 -8.515 1.00 73.06 196 ARG A C 1
ATOM 1487 O O . ARG A 1 196 ? 31.447 -15.279 -9.708 1.00 73.06 196 ARG A O 1
ATOM 1494 N N . VAL A 1 197 ? 30.599 -16.298 -7.879 1.00 70.56 197 VAL A N 1
ATOM 1495 C CA . VAL A 1 197 ? 30.253 -17.578 -8.527 1.00 70.56 197 VAL A CA 1
ATOM 1496 C C . VAL A 1 197 ? 28.787 -17.682 -8.943 1.00 70.56 197 VAL A C 1
ATOM 1498 O O . VAL A 1 197 ? 28.431 -18.631 -9.632 1.00 70.56 197 VAL A O 1
ATOM 1501 N N . ALA A 1 198 ? 27.944 -16.733 -8.529 1.00 65.00 198 ALA A N 1
ATOM 1502 C CA . ALA A 1 198 ? 26.541 -16.686 -8.907 1.00 65.00 198 ALA A CA 1
ATOM 1503 C C . ALA A 1 198 ? 26.391 -16.602 -10.429 1.00 65.00 198 ALA A C 1
ATOM 1505 O O . ALA A 1 198 ? 27.130 -15.884 -11.109 1.00 65.00 198 ALA A O 1
ATOM 1506 N N . ASP A 1 199 ? 25.395 -17.305 -10.960 1.00 51.97 199 ASP A N 1
ATOM 1507 C CA . ASP A 1 199 ? 25.074 -17.246 -12.378 1.00 51.97 199 ASP A CA 1
ATOM 1508 C C . ASP A 1 199 ? 24.491 -15.872 -12.732 1.00 51.97 199 ASP A C 1
ATOM 1510 O O . ASP A 1 199 ? 23.330 -15.556 -12.477 1.00 51.97 199 ASP A O 1
ATOM 1514 N N . HIS A 1 200 ? 25.314 -15.031 -13.361 1.00 56.59 200 HIS A N 1
ATOM 1515 C CA . HIS A 1 200 ? 24.906 -13.707 -13.860 1.00 56.59 200 HIS A CA 1
ATOM 1516 C C . HIS A 1 200 ? 24.204 -13.768 -15.228 1.00 56.59 200 HIS A C 1
ATOM 1518 O O . HIS A 1 200 ? 23.674 -12.760 -15.712 1.00 56.59 200 HIS A O 1
ATOM 1524 N N . ARG A 1 201 ? 24.201 -14.957 -15.843 1.00 44.16 201 ARG A N 1
ATOM 1525 C CA . ARG A 1 201 ? 23.380 -15.383 -16.982 1.00 44.16 201 ARG A CA 1
ATOM 1526 C C . ARG A 1 201 ? 22.680 -16.670 -16.557 1.00 44.16 201 ARG A C 1
ATOM 1528 O O . ARG A 1 201 ? 23.368 -17.646 -16.291 1.00 44.16 201 ARG A O 1
ATOM 1535 N N . GLY A 1 202 ? 21.349 -16.678 -16.516 1.00 42.56 202 GLY A N 1
ATOM 1536 C CA . GLY A 1 202 ? 20.607 -17.919 -16.296 1.00 42.56 202 GLY A CA 1
ATOM 1537 C C . GLY A 1 202 ? 20.988 -18.961 -17.350 1.00 42.56 202 GLY A C 1
ATOM 1538 O O . GLY A 1 202 ? 21.120 -18.631 -18.532 1.00 42.56 202 GLY A O 1
ATOM 1539 N N . PHE A 1 203 ? 21.202 -20.204 -16.923 1.00 30.61 203 PHE A N 1
ATOM 1540 C CA . PHE A 1 203 ? 21.336 -21.338 -17.832 1.00 30.61 203 PHE A CA 1
ATOM 1541 C C . PHE A 1 203 ? 20.025 -21.500 -18.623 1.00 30.61 203 PHE A C 1
ATOM 1543 O O . PHE A 1 203 ? 18.954 -21.176 -18.109 1.00 30.61 203 PHE A O 1
ATOM 1550 N N . TYR A 1 204 ? 20.079 -22.000 -19.863 1.00 35.84 204 TYR A N 1
ATOM 1551 C CA . TYR A 1 204 ? 18.878 -22.361 -20.634 1.00 35.84 204 TYR A CA 1
ATOM 1552 C C . TYR A 1 204 ? 18.242 -23.636 -20.058 1.00 35.84 204 TYR A C 1
ATOM 1554 O O . TYR A 1 204 ? 18.125 -24.657 -20.731 1.00 35.84 204 TYR A O 1
ATOM 1562 N N . THR A 1 205 ? 17.874 -23.622 -18.783 1.00 33.78 205 THR A N 1
ATOM 1563 C CA . THR A 1 205 ? 17.059 -24.666 -18.183 1.00 33.78 205 THR A CA 1
ATOM 1564 C C . THR A 1 205 ? 15.651 -24.462 -18.713 1.00 33.78 205 THR A C 1
ATOM 1566 O O . THR A 1 205 ? 14.946 -23.530 -18.328 1.00 33.78 205 THR A O 1
ATOM 1569 N N . ARG A 1 206 ? 15.255 -25.313 -19.663 1.00 34.22 206 ARG A N 1
ATOM 1570 C CA . ARG A 1 206 ? 13.855 -25.442 -20.054 1.00 34.22 206 ARG A CA 1
ATOM 1571 C C . ARG A 1 206 ? 13.135 -25.915 -18.796 1.00 34.22 206 ARG A C 1
ATOM 1573 O O . ARG A 1 206 ? 13.335 -27.050 -18.377 1.00 34.22 206 ARG A O 1
ATOM 1580 N N . ILE A 1 207 ? 12.408 -25.005 -18.152 1.00 40.72 207 ILE A N 1
ATOM 1581 C CA . ILE A 1 207 ? 11.533 -25.340 -17.034 1.00 40.72 207 ILE A CA 1
ATOM 1582 C C . ILE A 1 207 ? 10.627 -26.452 -17.555 1.00 40.72 207 ILE A C 1
ATOM 1584 O O . ILE A 1 207 ? 9.977 -26.285 -18.594 1.00 40.72 207 ILE A O 1
ATOM 1588 N N . ASP A 1 208 ? 10.685 -27.612 -16.903 1.00 34.25 208 ASP A N 1
ATOM 1589 C CA . ASP A 1 208 ? 9.794 -28.717 -17.223 1.00 34.25 208 ASP A CA 1
ATOM 1590 C C . ASP A 1 208 ? 8.361 -28.189 -17.162 1.00 34.25 208 ASP A C 1
ATOM 1592 O O . ASP A 1 208 ? 8.038 -27.336 -16.330 1.00 34.25 208 ASP A O 1
ATOM 1596 N N . SER A 1 209 ? 7.489 -28.643 -18.061 1.00 43.62 209 SER A N 1
ATOM 1597 C CA . SER A 1 209 ? 6.089 -28.216 -17.982 1.00 43.62 209 SER A CA 1
ATOM 1598 C C . SER A 1 209 ? 5.547 -28.508 -16.577 1.00 43.62 209 SER A C 1
ATOM 1600 O O . SER A 1 209 ? 5.949 -29.492 -15.952 1.00 43.62 209 SER A O 1
ATOM 1602 N N . ALA A 1 210 ? 4.611 -27.694 -16.082 1.00 43.75 210 ALA A N 1
ATOM 1603 C CA . ALA A 1 210 ? 3.993 -27.915 -14.770 1.00 43.75 210 ALA A CA 1
ATOM 1604 C C . ALA A 1 210 ? 3.460 -29.358 -14.602 1.00 43.75 210 ALA A C 1
ATOM 1606 O O . ALA A 1 210 ? 3.453 -29.902 -13.504 1.00 43.75 210 ALA A O 1
ATOM 1607 N N . VAL A 1 211 ? 3.096 -30.004 -15.717 1.00 38.72 211 VAL A N 1
ATOM 1608 C CA . VAL A 1 211 ? 2.702 -31.415 -15.806 1.00 38.72 211 VAL A CA 1
ATOM 1609 C C . VAL A 1 211 ? 3.900 -32.364 -15.648 1.00 38.72 211 VAL A C 1
ATOM 1611 O O . VAL A 1 211 ? 3.830 -33.302 -14.865 1.00 38.72 211 VAL A O 1
ATOM 1614 N N . GLY A 1 212 ? 5.016 -32.124 -16.340 1.00 41.97 212 GLY A N 1
ATOM 1615 C CA . GLY A 1 212 ? 6.223 -32.959 -16.259 1.00 41.97 212 GLY A CA 1
ATOM 1616 C C . GLY A 1 212 ? 6.891 -32.953 -14.878 1.00 41.97 212 GLY A C 1
ATOM 1617 O O . GLY A 1 212 ? 7.258 -34.016 -14.380 1.00 41.97 212 GLY A O 1
ATOM 1618 N N . SER A 1 213 ? 6.964 -31.786 -14.224 1.00 45.88 213 SER A N 1
ATOM 1619 C CA . SER A 1 213 ? 7.554 -31.659 -12.881 1.00 45.88 213 SER A CA 1
ATOM 1620 C C . SER A 1 213 ? 6.675 -32.308 -11.809 1.00 45.88 213 SER A C 1
ATOM 1622 O O . SER A 1 213 ? 7.189 -33.016 -10.951 1.00 45.88 213 SER A O 1
ATOM 1624 N N . TYR A 1 214 ? 5.347 -32.163 -11.903 1.00 45.59 214 TYR A N 1
ATOM 1625 C CA . TYR A 1 214 ? 4.408 -32.782 -10.962 1.00 45.59 214 TYR A CA 1
ATOM 1626 C C . TYR A 1 214 ? 4.385 -34.315 -11.107 1.00 45.59 214 TYR A C 1
ATOM 1628 O O . TYR A 1 214 ? 4.488 -35.031 -10.118 1.00 45.59 214 TYR A O 1
ATOM 1636 N N . LEU A 1 215 ? 4.355 -34.849 -12.335 1.00 37.75 215 LEU A N 1
ATOM 1637 C CA . LEU A 1 215 ? 4.312 -36.299 -12.600 1.00 37.75 215 LEU A CA 1
ATOM 1638 C C . LEU A 1 215 ? 5.546 -37.069 -12.098 1.00 37.75 215 LEU A C 1
ATOM 1640 O O . LEU A 1 215 ? 5.433 -38.245 -11.747 1.00 37.75 215 LEU A O 1
ATOM 1644 N N . SER A 1 216 ? 6.710 -36.418 -12.069 1.00 46.66 216 SER A N 1
ATOM 1645 C CA . SER A 1 216 ? 7.958 -36.988 -11.547 1.00 46.66 216 SER A CA 1
ATOM 1646 C C . SER A 1 216 ? 8.009 -36.966 -10.011 1.00 46.66 216 SER A C 1
ATOM 1648 O O . SER A 1 216 ? 8.560 -37.877 -9.398 1.00 46.66 216 SER A O 1
ATOM 1650 N N . GLU A 1 217 ? 7.404 -35.952 -9.384 1.00 46.62 217 GLU A N 1
ATOM 1651 C CA . GLU A 1 217 ? 7.490 -35.681 -7.941 1.00 46.62 217 GLU A CA 1
ATOM 1652 C C . GLU A 1 217 ? 6.512 -36.529 -7.103 1.00 46.62 217 GLU A C 1
ATOM 1654 O O . GLU A 1 217 ? 6.834 -36.915 -5.983 1.00 46.62 217 GLU A O 1
ATOM 1659 N N . VAL A 1 218 ? 5.356 -36.907 -7.663 1.00 37.16 218 VAL A N 1
ATOM 1660 C CA . VAL A 1 218 ? 4.369 -37.805 -7.014 1.00 37.16 218 VAL A CA 1
ATOM 1661 C C . VAL A 1 218 ? 4.458 -39.275 -7.458 1.00 37.16 218 VAL A C 1
ATOM 1663 O O . VAL A 1 218 ? 3.566 -40.068 -7.167 1.00 37.16 218 VAL A O 1
ATOM 1666 N N . GLY A 1 219 ? 5.524 -39.676 -8.163 1.00 37.53 219 GLY A N 1
ATOM 1667 C CA . GLY A 1 219 ? 5.748 -41.077 -8.563 1.00 37.53 219 GLY A CA 1
ATOM 1668 C C . GLY A 1 219 ? 4.734 -41.634 -9.575 1.00 37.53 219 GLY A C 1
ATOM 1669 O O . GLY A 1 219 ? 4.702 -42.836 -9.829 1.00 37.53 219 GLY A O 1
ATOM 1670 N N . ALA A 1 220 ? 3.926 -40.770 -10.196 1.00 39.47 220 ALA A N 1
ATOM 1671 C CA . ALA A 1 220 ? 2.791 -41.099 -11.062 1.00 39.47 220 ALA A CA 1
ATOM 1672 C C . ALA A 1 220 ? 3.190 -41.548 -12.486 1.00 39.47 220 ALA A C 1
ATOM 1674 O O . ALA A 1 220 ? 2.506 -41.265 -13.470 1.00 39.47 220 ALA A O 1
ATOM 1675 N N . ARG A 1 221 ? 4.301 -42.281 -12.596 1.00 44.78 221 ARG A N 1
ATOM 1676 C CA . ARG A 1 221 ? 4.672 -43.086 -13.768 1.00 44.78 221 ARG A CA 1
ATOM 1677 C C . ARG A 1 221 ? 4.391 -44.581 -13.568 1.00 44.78 221 ARG A C 1
ATOM 1679 O O . ARG A 1 221 ? 4.901 -45.384 -14.344 1.00 44.78 221 ARG A O 1
ATOM 1686 N N . SER A 1 222 ? 3.576 -44.962 -12.579 1.00 42.62 222 SER A N 1
ATOM 1687 C CA . SER A 1 222 ? 3.032 -46.321 -12.480 1.00 42.62 222 SER A CA 1
ATOM 1688 C C . SER A 1 222 ? 1.534 -46.359 -12.795 1.00 42.62 222 SER A C 1
ATOM 1690 O O . SER A 1 222 ? 0.773 -45.435 -12.504 1.00 42.62 222 SER A O 1
ATOM 1692 N N . SER A 1 223 ? 1.137 -47.438 -13.461 1.00 36.91 223 SER A N 1
ATOM 1693 C CA . SER A 1 223 ? -0.183 -47.683 -14.044 1.00 36.91 223 SER A CA 1
ATOM 1694 C C . SER A 1 223 ? -1.315 -47.842 -13.023 1.00 36.91 223 SER A C 1
ATOM 1696 O O . SER A 1 223 ? -2.481 -47.786 -13.405 1.00 36.91 223 SER A O 1
ATOM 1698 N N . GLU A 1 224 ? -1.016 -48.029 -11.734 1.00 37.28 224 GLU A N 1
ATOM 1699 C CA . GLU A 1 224 ? -2.024 -48.384 -10.727 1.00 37.28 224 GLU A CA 1
ATOM 1700 C C . GLU A 1 224 ? -2.812 -47.189 -10.145 1.00 37.28 224 GLU A C 1
ATOM 1702 O O . GLU A 1 224 ? -3.925 -47.368 -9.650 1.00 37.28 224 GLU A O 1
ATOM 1707 N N . THR A 1 225 ? -2.301 -45.956 -10.227 1.00 34.97 225 THR A N 1
ATOM 1708 C CA . THR A 1 225 ? -2.877 -44.794 -9.507 1.00 34.97 225 THR A CA 1
ATOM 1709 C C . THR A 1 225 ? -4.098 -44.167 -10.204 1.00 34.97 225 THR A C 1
ATOM 1711 O O . THR A 1 225 ? -4.841 -43.392 -9.602 1.00 34.97 225 THR A O 1
ATOM 1714 N N . GLN A 1 226 ? -4.365 -44.523 -11.465 1.00 39.25 226 GLN A N 1
ATOM 1715 C CA . GLN A 1 226 ? -5.440 -43.933 -12.279 1.00 39.25 226 GLN A CA 1
ATOM 1716 C C . GLN A 1 226 ? -6.869 -44.300 -11.829 1.00 39.25 226 GLN A C 1
ATOM 1718 O O . GLN A 1 226 ? -7.815 -43.626 -12.228 1.00 39.25 226 GLN A O 1
ATOM 1723 N N . ALA A 1 227 ? -7.050 -45.323 -10.989 1.00 37.66 227 ALA A N 1
ATOM 1724 C CA . ALA A 1 227 ? -8.379 -45.802 -10.593 1.00 37.66 227 ALA A CA 1
ATOM 1725 C C . ALA A 1 227 ? -8.939 -45.169 -9.300 1.00 37.66 227 ALA A C 1
ATOM 1727 O O . ALA A 1 227 ? -10.131 -45.294 -9.038 1.00 37.66 227 ALA A O 1
ATOM 1728 N N . LEU A 1 228 ? -8.115 -44.487 -8.493 1.00 34.19 228 LEU A N 1
ATOM 1729 C CA . LEU A 1 228 ? -8.487 -44.075 -7.126 1.00 34.19 228 LEU A CA 1
ATOM 1730 C C . LEU A 1 228 ? -8.815 -42.582 -6.951 1.00 34.19 228 LEU A C 1
ATOM 1732 O O . LEU A 1 228 ? -9.280 -42.189 -5.888 1.00 34.19 228 LEU A O 1
ATOM 1736 N N . LEU A 1 229 ? -8.621 -41.741 -7.970 1.00 33.94 229 LEU A N 1
ATOM 1737 C CA . LEU A 1 229 ? -8.768 -40.277 -7.851 1.00 33.94 229 LEU A CA 1
ATOM 1738 C C . LEU A 1 229 ? -10.145 -39.729 -8.275 1.00 33.94 229 LEU A C 1
ATOM 1740 O O . LEU A 1 229 ? -10.304 -38.519 -8.418 1.00 33.94 229 LEU A O 1
ATOM 1744 N N . ASN A 1 230 ? -11.146 -40.594 -8.462 1.00 39.72 230 ASN A N 1
ATOM 1745 C CA . ASN A 1 230 ? -12.486 -40.181 -8.896 1.00 39.72 230 ASN A CA 1
ATOM 1746 C C . ASN A 1 230 ? -13.424 -39.706 -7.775 1.00 39.72 230 ASN A C 1
ATOM 1748 O O . ASN A 1 230 ? -14.554 -39.334 -8.078 1.00 39.72 230 ASN A O 1
ATOM 1752 N N . GLU A 1 231 ? -12.999 -39.641 -6.512 1.00 36.28 231 GLU A N 1
ATOM 1753 C CA . GLU A 1 231 ? -13.851 -39.094 -5.453 1.00 36.28 231 GLU A CA 1
ATOM 1754 C C . GLU A 1 231 ? -13.129 -38.087 -4.556 1.00 36.28 231 GLU A C 1
ATOM 1756 O O . GLU A 1 231 ? -12.213 -38.411 -3.811 1.00 36.28 231 GLU A O 1
ATOM 1761 N N . MET A 1 232 ? -13.666 -36.863 -4.622 1.00 38.41 232 MET A N 1
ATOM 1762 C CA . MET A 1 232 ? -13.621 -35.795 -3.626 1.00 38.41 232 MET A CA 1
ATOM 1763 C C . MET A 1 232 ? -12.256 -35.156 -3.351 1.00 38.41 232 MET A C 1
ATOM 1765 O O . MET A 1 232 ? -11.431 -35.716 -2.648 1.00 38.41 232 MET A O 1
ATOM 1769 N N . LEU A 1 233 ? -12.096 -33.905 -3.809 1.00 27.50 233 LEU A N 1
ATOM 1770 C CA . LEU A 1 233 ? -11.569 -32.772 -3.027 1.00 27.50 233 LEU A CA 1
ATOM 1771 C C . LEU A 1 233 ? -11.703 -31.477 -3.854 1.00 27.50 233 LEU A C 1
ATOM 1773 O O . LEU A 1 233 ? -11.048 -31.291 -4.877 1.00 27.50 233 LEU A O 1
ATOM 1777 N N . SER A 1 234 ? -12.582 -30.571 -3.419 1.00 30.33 234 SER A N 1
ATOM 1778 C CA . SER A 1 234 ? -12.726 -29.222 -3.978 1.00 30.33 234 SER A CA 1
ATOM 1779 C C . SER A 1 234 ? -11.750 -28.260 -3.296 1.00 30.33 234 SER A C 1
ATOM 1781 O O . SER A 1 234 ? -11.872 -28.017 -2.095 1.00 30.33 234 SER A O 1
ATOM 1783 N N . ILE A 1 235 ? -10.823 -27.675 -4.055 1.00 29.34 235 ILE A N 1
ATOM 1784 C CA . ILE A 1 235 ? -9.924 -26.606 -3.589 1.00 29.34 235 ILE A CA 1
ATOM 1785 C C . ILE A 1 235 ? -10.548 -25.238 -3.953 1.00 29.34 235 ILE A C 1
ATOM 1787 O O . ILE A 1 235 ? -10.966 -25.068 -5.103 1.00 29.34 235 ILE A O 1
ATOM 1791 N N . PRO A 1 236 ? -10.642 -24.251 -3.035 1.00 29.84 236 PRO A N 1
ATOM 1792 C CA . PRO A 1 236 ? -11.192 -22.927 -3.347 1.00 29.84 236 PRO A CA 1
ATOM 1793 C C . PRO A 1 236 ? -10.264 -22.077 -4.235 1.00 29.84 236 PRO A C 1
ATOM 1795 O O . PRO A 1 236 ? -9.043 -22.202 -4.181 1.00 29.84 236 PRO A O 1
ATOM 1798 N N . ARG A 1 237 ? -10.853 -21.170 -5.030 1.00 31.62 237 ARG A N 1
ATOM 1799 C CA . ARG A 1 237 ? -10.149 -20.263 -5.963 1.00 31.62 237 ARG A CA 1
ATOM 1800 C C . ARG A 1 237 ? -9.559 -19.014 -5.267 1.00 31.62 237 ARG A C 1
ATOM 1802 O O . ARG A 1 237 ? -10.136 -18.565 -4.276 1.00 31.62 237 ARG A O 1
ATOM 1809 N N . PRO A 1 238 ? -8.502 -18.379 -5.822 1.00 32.94 238 PRO A N 1
ATOM 1810 C CA . PRO A 1 238 ? -8.038 -17.051 -5.403 1.00 32.94 238 PRO A CA 1
ATOM 1811 C C . PRO A 1 238 ? -9.082 -15.957 -5.695 1.00 32.94 238 PRO A C 1
ATOM 1813 O O . PRO A 1 238 ? -9.788 -16.015 -6.701 1.00 32.94 238 PRO A O 1
ATOM 1816 N N . LEU A 1 239 ? -9.180 -14.947 -4.821 1.00 35.53 239 LEU A N 1
ATOM 1817 C CA . LEU A 1 239 ? -10.204 -13.894 -4.877 1.00 35.53 239 LEU A CA 1
ATOM 1818 C C . LEU A 1 239 ? -10.011 -12.924 -6.058 1.00 35.53 239 LEU A C 1
ATOM 1820 O O . LEU A 1 239 ? -9.287 -11.936 -5.955 1.00 35.53 239 LEU A O 1
ATOM 1824 N N . SER A 1 240 ? -10.762 -13.145 -7.133 1.00 42.06 240 SER A N 1
ATOM 1825 C CA . SER A 1 240 ? -11.158 -12.124 -8.107 1.00 42.06 240 SER A CA 1
ATOM 1826 C C . SER A 1 240 ? -12.518 -11.547 -7.676 1.00 42.06 240 SER A C 1
ATOM 1828 O O . SER A 1 240 ? -13.555 -12.113 -8.001 1.00 42.06 240 SER A O 1
ATOM 1830 N N . GLU A 1 241 ? -12.496 -10.509 -6.832 1.00 45.28 241 GLU A N 1
ATOM 1831 C CA . GLU A 1 241 ? -13.638 -9.694 -6.356 1.00 45.28 241 GLU A CA 1
ATOM 1832 C C . GLU A 1 241 ? -15.013 -10.400 -6.260 1.00 45.28 241 GLU A C 1
ATOM 1834 O O . GLU A 1 241 ? -15.867 -10.273 -7.132 1.00 45.28 241 GLU A O 1
ATOM 1839 N N . GLY A 1 242 ? -15.256 -11.085 -5.136 1.00 40.44 242 GLY A N 1
ATOM 1840 C CA . GLY A 1 242 ? -16.589 -11.572 -4.738 1.00 40.44 242 GLY A CA 1
ATOM 1841 C C . GLY A 1 242 ? -17.028 -11.141 -3.334 1.00 40.44 242 GLY A C 1
ATOM 1842 O O . GLY A 1 242 ? -18.181 -11.339 -2.962 1.00 40.44 242 GLY A O 1
ATOM 1843 N N . VAL A 1 243 ? -16.134 -10.536 -2.544 1.00 49.75 243 VAL A N 1
ATOM 1844 C CA . VAL A 1 243 ? -16.414 -10.184 -1.146 1.00 49.75 243 VAL A CA 1
ATOM 1845 C C . VAL A 1 243 ? -16.155 -8.701 -0.928 1.00 49.75 243 VAL A C 1
ATOM 1847 O O . VAL A 1 243 ? -15.018 -8.252 -0.790 1.00 49.75 243 VAL A O 1
ATOM 1850 N N . LEU A 1 244 ? -17.238 -7.931 -0.940 1.00 72.38 244 LEU A N 1
ATOM 1851 C CA . LEU A 1 244 ? -17.246 -6.549 -0.487 1.00 72.38 244 LEU A CA 1
ATOM 1852 C C . LEU A 1 244 ? -17.553 -6.554 1.004 1.00 72.38 244 LEU A C 1
ATOM 1854 O O . LEU A 1 244 ? -18.512 -7.192 1.436 1.00 72.38 244 LEU A O 1
ATOM 1858 N N . TRP A 1 245 ? -16.763 -5.815 1.767 1.00 85.31 245 TRP A N 1
ATOM 1859 C CA . TRP A 1 245 ? -17.022 -5.596 3.176 1.00 85.31 245 TRP A CA 1
ATOM 1860 C C . TRP A 1 245 ? -17.618 -4.209 3.352 1.00 85.31 245 TRP A C 1
ATOM 1862 O O . TRP A 1 245 ? -17.339 -3.266 2.601 1.00 85.31 245 TRP A O 1
ATOM 1872 N N . ASP A 1 246 ? -18.467 -4.087 4.350 1.00 88.44 246 ASP A N 1
ATOM 1873 C CA . ASP A 1 246 ? -19.037 -2.814 4.745 1.00 88.44 246 ASP A CA 1
ATOM 1874 C C . ASP A 1 246 ? -18.137 -2.190 5.821 1.00 88.44 246 ASP A C 1
ATOM 1876 O O . ASP A 1 246 ? -17.876 -0.986 5.791 1.00 88.44 246 ASP A O 1
ATOM 1880 N N . VAL A 1 247 ? -17.554 -3.027 6.690 1.00 92.50 247 VAL A N 1
ATOM 1881 C CA . VAL A 1 247 ? -16.801 -2.605 7.876 1.00 92.50 247 VAL A CA 1
ATOM 1882 C C . VAL A 1 247 ? -15.502 -3.404 8.041 1.00 92.50 247 VAL A C 1
ATOM 1884 O O . VAL A 1 247 ? -15.480 -4.605 7.786 1.00 92.50 247 VAL A O 1
ATOM 1887 N N . CYS A 1 248 ? -14.421 -2.768 8.504 1.00 93.38 248 CYS A N 1
ATOM 1888 C CA . CYS A 1 248 ? -13.193 -3.441 8.941 1.00 93.38 248 CYS A CA 1
ATOM 1889 C C . CYS A 1 248 ? -12.658 -2.848 10.248 1.00 93.38 248 CYS A C 1
ATOM 1891 O O . CYS A 1 248 ? -12.521 -1.632 10.388 1.00 93.38 248 CYS A O 1
ATOM 1893 N N . GLU A 1 249 ? -12.279 -3.723 11.177 1.00 92.88 249 GLU A N 1
ATOM 1894 C CA . GLU A 1 249 ? -11.658 -3.361 12.449 1.00 92.88 249 GLU A CA 1
ATOM 1895 C C . GLU A 1 249 ? -10.148 -3.642 12.423 1.00 92.88 249 GLU A C 1
ATOM 1897 O O . GLU A 1 249 ? -9.700 -4.757 12.153 1.00 92.88 249 GLU A O 1
ATOM 1902 N N . VAL A 1 250 ? -9.353 -2.608 12.687 1.00 90.25 250 VAL A N 1
ATOM 1903 C CA . VAL A 1 250 ? -7.896 -2.660 12.817 1.00 90.25 250 VAL A CA 1
ATOM 1904 C C . VAL A 1 250 ? -7.570 -2.450 14.293 1.00 90.25 250 VAL A C 1
ATOM 1906 O O . VAL A 1 250 ? -8.004 -1.452 14.874 1.00 90.25 250 VAL A O 1
ATOM 1909 N N . PHE A 1 251 ? -6.785 -3.364 14.874 1.00 87.19 251 PHE A N 1
ATOM 1910 C CA . PHE A 1 251 ? -6.619 -3.553 16.325 1.00 87.19 251 PHE A CA 1
ATOM 1911 C C . PHE A 1 251 ? -7.877 -4.158 16.981 1.00 87.19 251 PHE A C 1
ATOM 1913 O O . PHE A 1 251 ? -8.449 -3.573 17.898 1.00 87.19 251 PHE A O 1
ATOM 1920 N N . LYS A 1 252 ? -8.325 -5.311 16.461 1.00 82.50 252 LYS A N 1
ATOM 1921 C CA . LYS A 1 252 ? -9.626 -5.936 16.765 1.00 82.50 252 LYS A CA 1
ATOM 1922 C C . LYS A 1 252 ? -9.880 -6.224 18.249 1.00 82.50 252 LYS A C 1
ATOM 1924 O O . LYS A 1 252 ? -11.017 -6.115 18.702 1.00 82.50 252 LYS A O 1
ATOM 1929 N N . GLY A 1 253 ? -8.868 -6.596 19.026 1.00 81.62 253 GLY A N 1
ATOM 1930 C CA . GLY A 1 253 ? -9.019 -6.956 20.435 1.00 81.62 253 GLY A CA 1
ATOM 1931 C C . GLY A 1 253 ? -10.098 -8.027 20.644 1.00 81.62 253 GLY A C 1
ATOM 1932 O O . GLY A 1 253 ? -10.034 -9.103 20.059 1.00 81.62 253 GLY A O 1
ATOM 1933 N N . GLU A 1 254 ? -11.107 -7.729 21.473 1.00 82.88 254 GLU A N 1
ATOM 1934 C CA . GLU A 1 254 ? -12.257 -8.624 21.722 1.00 82.88 254 GLU A CA 1
ATOM 1935 C C . GLU A 1 254 ? -13.334 -8.575 20.613 1.00 82.88 254 GLU A C 1
ATOM 1937 O O . GLU A 1 254 ? -14.314 -9.313 20.668 1.00 82.88 254 GLU A O 1
ATOM 1942 N N . GLY A 1 255 ? -13.181 -7.717 19.597 1.00 86.75 255 GLY A N 1
ATOM 1943 C CA . GLY A 1 255 ? -14.041 -7.684 18.410 1.00 86.75 255 GLY A CA 1
ATOM 1944 C C . GLY A 1 255 ? -15.470 -7.195 18.657 1.00 86.75 255 GLY A C 1
ATOM 1945 O O . GLY A 1 255 ? -16.363 -7.480 17.861 1.00 86.75 255 GLY A O 1
ATOM 1946 N N . HIS A 1 256 ? -15.723 -6.466 19.750 1.00 92.44 256 HIS A N 1
ATOM 1947 C CA . HIS A 1 256 ? -17.058 -5.948 20.078 1.00 92.44 256 HIS A CA 1
ATOM 1948 C C . HIS A 1 256 ? -17.607 -5.000 19.009 1.00 92.44 256 HIS A C 1
ATOM 1950 O O . HIS A 1 256 ? -18.811 -5.001 18.754 1.00 92.44 256 HIS A O 1
ATOM 1956 N N . PHE A 1 257 ? -16.743 -4.201 18.379 1.00 93.88 257 PHE A N 1
ATOM 1957 C CA . PHE A 1 257 ? -17.146 -3.345 17.270 1.00 93.88 257 PHE A CA 1
ATOM 1958 C C . PHE A 1 257 ? -17.581 -4.200 16.078 1.00 93.88 257 PHE A C 1
ATOM 1960 O O . PHE A 1 257 ? -18.716 -4.050 15.629 1.00 93.88 257 PHE A O 1
ATOM 1967 N N . SER A 1 258 ? -16.741 -5.145 15.642 1.00 93.31 258 SER A N 1
ATOM 1968 C CA . SER A 1 258 ? -17.072 -6.103 14.578 1.00 93.31 258 SER A CA 1
ATOM 1969 C C . SER A 1 258 ? -18.401 -6.828 14.839 1.00 93.31 258 SER A C 1
ATOM 1971 O O . SER A 1 258 ? -19.310 -6.767 14.014 1.00 93.31 258 SER A O 1
ATOM 1973 N N . LYS A 1 259 ? -18.570 -7.410 16.034 1.00 93.38 259 LYS A N 1
ATOM 1974 C CA . LYS A 1 259 ? -19.772 -8.163 16.422 1.00 93.38 259 LYS A CA 1
ATOM 1975 C C . LYS A 1 259 ? -21.054 -7.329 16.335 1.00 93.38 259 LYS A C 1
ATOM 1977 O O . LYS A 1 259 ? -22.052 -7.790 15.795 1.00 93.38 259 LYS A O 1
ATOM 1982 N N . MET A 1 260 ? -21.046 -6.095 16.851 1.00 95.44 260 MET A N 1
ATOM 1983 C CA . MET A 1 260 ? -22.245 -5.245 16.809 1.00 95.44 260 MET A CA 1
ATOM 1984 C C . MET A 1 260 ? -22.588 -4.759 15.395 1.00 95.44 260 MET A C 1
ATOM 1986 O O . MET A 1 260 ? -23.751 -4.463 15.136 1.00 95.44 260 MET A O 1
ATOM 1990 N N . HIS A 1 261 ? -21.608 -4.667 14.488 1.00 95.69 261 HIS A N 1
ATOM 1991 C CA . HIS A 1 261 ? -21.873 -4.356 13.079 1.00 95.69 261 HIS A CA 1
ATOM 1992 C C . HIS A 1 261 ? -22.436 -5.580 12.337 1.00 95.69 261 HIS A C 1
ATOM 1994 O O . HIS A 1 261 ? -23.385 -5.422 11.571 1.00 95.69 261 HIS A O 1
ATOM 2000 N N . GLU A 1 262 ? -21.945 -6.794 12.619 1.00 93.56 262 GLU A N 1
ATOM 2001 C CA . GLU A 1 262 ? -22.532 -8.043 12.098 1.00 93.56 262 GLU A CA 1
ATOM 2002 C C . GLU A 1 262 ? -23.988 -8.233 12.548 1.00 93.56 262 GLU A C 1
ATOM 2004 O O . GLU A 1 262 ? -24.840 -8.569 11.729 1.00 93.56 262 GLU A O 1
ATOM 2009 N N . GLU A 1 263 ? -24.314 -7.946 13.816 1.00 93.62 263 GLU A N 1
ATOM 2010 C CA . GLU A 1 263 ? -25.696 -8.008 14.336 1.00 93.62 263 GLU A CA 1
ATOM 2011 C C . GLU A 1 263 ? -26.664 -7.051 13.613 1.00 93.62 263 GLU A C 1
ATOM 2013 O O . GLU A 1 263 ? -27.880 -7.232 13.680 1.00 93.62 263 GLU A O 1
ATOM 2018 N N . ARG A 1 264 ? -26.143 -6.039 12.906 1.00 92.31 264 ARG A N 1
ATOM 2019 C CA . ARG A 1 264 ? -26.911 -5.120 12.049 1.00 92.31 264 ARG A CA 1
ATOM 2020 C C . ARG A 1 264 ? -26.964 -5.546 10.583 1.00 92.31 264 ARG A C 1
ATOM 2022 O O . ARG A 1 264 ? -27.467 -4.803 9.751 1.00 92.31 264 ARG A O 1
ATOM 2029 N N . GLY A 1 265 ? -26.453 -6.730 10.254 1.00 88.50 265 GLY A N 1
ATOM 2030 C CA . GLY A 1 265 ? -26.424 -7.250 8.889 1.00 88.50 265 GLY A CA 1
ATOM 2031 C C . GLY A 1 265 ? -25.330 -6.641 8.008 1.00 88.50 265 GLY A C 1
ATOM 2032 O O . GLY A 1 265 ? -25.337 -6.868 6.799 1.00 88.50 265 GLY A O 1
ATOM 2033 N N . LEU A 1 266 ? -24.385 -5.886 8.582 1.00 88.62 266 LEU A N 1
ATOM 2034 C CA . LEU A 1 266 ? -23.229 -5.378 7.844 1.00 88.62 266 LEU A CA 1
ATOM 2035 C C . LEU A 1 266 ? -22.208 -6.501 7.642 1.00 88.62 266 LEU A C 1
ATOM 2037 O O . LEU A 1 266 ? -21.926 -7.275 8.556 1.00 88.62 266 LEU A O 1
ATOM 2041 N N . ARG A 1 267 ? -21.601 -6.572 6.455 1.00 86.31 267 ARG A N 1
ATOM 2042 C CA . ARG A 1 267 ? -20.529 -7.532 6.168 1.00 86.31 267 ARG A CA 1
ATOM 2043 C C . ARG A 1 267 ? -19.232 -7.034 6.790 1.00 86.31 267 ARG A C 1
ATOM 2045 O O . ARG A 1 267 ? -18.687 -6.013 6.358 1.00 86.31 267 ARG A O 1
ATOM 2052 N N . VAL A 1 268 ? -18.707 -7.764 7.767 1.00 89.25 268 VAL A N 1
ATOM 2053 C CA . VAL A 1 268 ? -17.519 -7.356 8.524 1.00 89.25 268 VAL A CA 1
ATOM 2054 C C . VAL A 1 268 ? -16.284 -8.145 8.102 1.00 89.25 268 VAL A C 1
ATOM 2056 O O . VAL A 1 268 ? -16.262 -9.370 8.134 1.00 89.25 268 VAL A O 1
ATOM 2059 N N . HIS A 1 269 ? -15.236 -7.423 7.711 1.00 90.06 269 HIS A N 1
ATOM 2060 C CA . HIS A 1 269 ? -13.936 -7.998 7.388 1.00 90.06 269 HIS A CA 1
ATOM 2061 C C . HIS A 1 269 ? -13.315 -8.663 8.636 1.00 90.06 269 HIS A C 1
ATOM 2063 O O . HIS A 1 269 ? -13.408 -8.081 9.720 1.00 90.06 269 HIS A O 1
ATOM 2069 N N . PRO A 1 270 ? -12.598 -9.803 8.507 1.00 83.12 270 PRO A N 1
ATOM 2070 C CA . PRO A 1 270 ? -11.996 -10.527 9.638 1.00 83.12 270 PRO A CA 1
ATOM 2071 C C . PRO A 1 270 ? -11.160 -9.668 10.601 1.00 83.12 270 PRO A C 1
ATOM 2073 O O . PRO A 1 270 ? -11.134 -9.938 11.804 1.00 83.12 270 PRO A O 1
ATOM 2076 N N . GLY A 1 271 ? -10.547 -8.605 10.080 1.00 86.06 271 GLY A N 1
ATOM 2077 C CA . GLY A 1 271 ? -9.838 -7.563 10.828 1.00 86.06 271 GLY A CA 1
ATOM 2078 C C . GLY A 1 271 ? -8.320 -7.739 10.806 1.00 86.06 271 GLY A C 1
ATOM 2079 O O . GLY A 1 271 ? -7.808 -8.592 10.090 1.00 86.06 271 GLY A O 1
ATOM 2080 N N . PHE A 1 272 ? -7.610 -6.904 11.568 1.00 85.19 272 PHE A N 1
ATOM 2081 C CA . PHE A 1 272 ? -6.149 -6.963 11.730 1.00 85.19 272 PHE A CA 1
ATOM 2082 C C . PHE A 1 272 ? -5.771 -6.821 13.212 1.00 85.19 272 PHE A C 1
ATOM 2084 O O . PHE A 1 272 ? -6.378 -6.009 13.919 1.00 85.19 272 PHE A O 1
ATOM 2091 N N . GLU A 1 273 ? -4.750 -7.546 13.683 1.00 80.06 273 GLU A N 1
ATOM 2092 C CA . GLU A 1 273 ? -4.344 -7.568 15.101 1.00 80.06 273 GLU A CA 1
ATOM 2093 C C . GLU A 1 273 ? -2.814 -7.553 15.298 1.00 80.06 273 GLU A C 1
ATOM 2095 O O . GLU A 1 273 ? -2.030 -7.914 14.422 1.00 80.06 273 GLU A O 1
ATOM 2100 N N . ILE A 1 274 ? -2.365 -7.114 16.475 1.00 69.44 274 ILE A N 1
ATOM 2101 C CA . ILE A 1 274 ? -0.982 -7.171 16.929 1.00 69.44 274 ILE A CA 1
ATOM 2102 C C . ILE A 1 274 ? -0.730 -8.521 17.628 1.00 69.44 274 ILE A C 1
ATOM 2104 O O . ILE A 1 274 ? -1.114 -8.719 18.777 1.00 69.44 274 ILE A O 1
ATOM 2108 N N . LEU A 1 275 ? 0.038 -9.400 16.973 1.00 55.91 275 LEU A N 1
ATOM 2109 C CA . LEU A 1 275 ? 0.796 -10.507 17.592 1.00 55.91 275 LEU A CA 1
ATOM 2110 C C . LEU A 1 275 ? 0.007 -11.601 18.340 1.00 55.91 275 LEU A C 1
ATOM 2112 O O . LEU A 1 275 ? 0.452 -12.043 19.400 1.00 55.91 275 LEU A O 1
ATOM 2116 N N . ILE A 1 276 ? -1.099 -12.106 17.792 1.00 47.78 276 ILE A N 1
ATOM 2117 C CA . ILE A 1 276 ? -1.694 -13.360 18.309 1.00 47.78 276 ILE A CA 1
ATOM 2118 C C . ILE A 1 276 ? -2.018 -14.363 17.195 1.00 47.78 276 ILE A C 1
ATOM 2120 O O . ILE A 1 276 ? -1.972 -15.563 17.443 1.00 47.78 276 ILE A O 1
ATOM 2124 N N . ASP A 1 277 ? -2.222 -13.903 15.960 1.00 46.56 277 ASP A N 1
ATOM 2125 C CA . ASP A 1 277 ? -2.597 -14.771 14.847 1.00 46.56 277 ASP A CA 1
ATOM 2126 C C . ASP A 1 277 ? -1.747 -14.470 13.593 1.00 46.56 277 ASP A C 1
ATOM 2128 O O . ASP A 1 277 ? -1.840 -13.361 13.050 1.00 46.56 277 ASP A O 1
ATOM 2132 N N . PRO A 1 278 ? -0.885 -15.403 13.139 1.00 46.09 278 PRO A N 1
ATOM 2133 C CA . PRO A 1 278 ? -0.119 -15.261 11.901 1.00 46.09 278 PRO A CA 1
ATOM 2134 C C . PRO A 1 278 ? -0.996 -15.046 10.658 1.00 46.09 278 PRO A C 1
ATOM 2136 O O . PRO A 1 278 ? -0.516 -14.453 9.692 1.00 46.09 278 PRO A O 1
ATOM 2139 N N . GLU A 1 279 ? -2.259 -15.486 10.679 1.00 44.69 279 GLU A N 1
ATOM 2140 C CA . GLU A 1 279 ? -3.182 -15.409 9.539 1.00 44.69 279 GLU A CA 1
ATOM 2141 C C . GLU A 1 279 ? -3.800 -14.010 9.362 1.00 44.69 279 GLU A C 1
ATOM 2143 O O . GLU A 1 279 ? -4.138 -13.617 8.246 1.00 44.69 279 GLU A O 1
ATOM 2148 N N . LEU A 1 280 ? -3.896 -13.216 10.438 1.00 52.97 280 LEU A N 1
ATOM 2149 C CA . LEU A 1 280 ? -4.541 -11.890 10.435 1.00 52.97 280 LEU A CA 1
ATOM 2150 C C . LEU A 1 280 ? -3.564 -10.709 10.256 1.00 52.97 280 LEU A C 1
ATOM 2152 O O . LEU A 1 280 ? -3.994 -9.557 10.181 1.00 52.97 280 LEU A O 1
ATOM 2156 N N . GLY A 1 281 ? -2.260 -10.992 10.138 1.00 58.28 281 GLY A N 1
ATOM 2157 C CA . GLY A 1 281 ? -1.203 -10.045 9.760 1.00 58.28 281 GLY A CA 1
ATOM 2158 C C . GLY A 1 281 ? -0.831 -8.999 10.825 1.00 58.28 281 GLY A C 1
ATOM 2159 O O . GLY A 1 281 ? -1.648 -8.187 11.251 1.00 58.28 281 GLY A O 1
ATOM 2160 N N . ASP A 1 282 ? 0.455 -8.927 11.200 1.00 70.56 282 ASP A N 1
ATOM 2161 C CA . ASP A 1 282 ? 0.949 -7.908 12.143 1.00 70.56 282 ASP A CA 1
ATOM 2162 C C . ASP A 1 282 ? 0.952 -6.518 11.492 1.00 70.56 282 ASP A C 1
ATOM 2164 O O . ASP A 1 282 ? 1.690 -6.255 10.538 1.00 70.56 282 ASP A O 1
ATOM 2168 N N . ILE A 1 283 ? 0.160 -5.599 12.049 1.00 73.56 283 ILE A N 1
ATOM 2169 C CA . ILE A 1 283 ? 0.026 -4.203 11.601 1.00 73.56 283 ILE A CA 1
ATOM 2170 C C . ILE A 1 283 ? 1.361 -3.447 11.628 1.00 73.56 283 ILE A C 1
ATOM 2172 O O . ILE A 1 283 ? 1.446 -2.380 11.028 1.00 73.56 283 ILE A O 1
ATOM 2176 N N . MET A 1 284 ? 2.407 -3.943 12.296 1.00 72.69 284 MET A N 1
ATOM 2177 C CA . MET A 1 284 ? 3.760 -3.368 12.299 1.00 72.69 284 MET A CA 1
ATOM 2178 C C . MET A 1 284 ? 4.634 -3.809 11.120 1.00 72.69 284 MET A C 1
ATOM 2180 O O . MET A 1 284 ? 5.657 -3.167 10.859 1.00 72.69 284 MET A O 1
ATOM 2184 N N . LEU A 1 285 ? 4.238 -4.843 10.379 1.00 69.06 285 LEU A N 1
ATOM 2185 C CA . LEU A 1 285 ? 4.904 -5.247 9.143 1.00 69.06 285 LEU A CA 1
ATOM 2186 C C . LEU A 1 285 ? 4.516 -4.306 8.006 1.00 69.06 285 LEU A C 1
ATOM 2188 O O . LEU A 1 285 ? 3.402 -3.781 7.955 1.00 69.06 285 LEU A O 1
ATOM 2192 N N . ASP A 1 286 ? 5.454 -4.030 7.107 1.00 69.94 286 ASP A N 1
ATOM 2193 C CA . ASP A 1 286 ? 5.181 -3.150 5.970 1.00 69.94 286 ASP A CA 1
ATOM 2194 C C . ASP A 1 286 ? 4.171 -3.801 5.019 1.00 69.94 286 ASP A C 1
ATOM 2196 O O . ASP A 1 286 ? 3.252 -3.123 4.574 1.00 69.94 286 ASP A O 1
ATOM 2200 N N . SER A 1 287 ? 4.256 -5.119 4.805 1.00 59.66 287 SER A N 1
ATOM 2201 C CA . SER A 1 287 ? 3.307 -5.904 3.999 1.00 59.66 287 SER A CA 1
ATOM 2202 C C . SER A 1 287 ? 1.853 -5.738 4.452 1.00 59.66 287 SER A C 1
ATOM 2204 O O . SER A 1 287 ? 0.992 -5.430 3.631 1.00 59.66 287 SER A O 1
ATOM 2206 N N . THR A 1 288 ? 1.573 -5.853 5.753 1.00 70.94 288 THR A N 1
ATOM 2207 C CA . THR A 1 288 ? 0.224 -5.660 6.310 1.00 70.94 288 THR A CA 1
ATOM 2208 C C . THR A 1 288 ? -0.267 -4.227 6.113 1.00 70.94 288 THR A C 1
ATOM 2210 O O . THR A 1 288 ? -1.413 -4.001 5.731 1.00 70.94 288 THR A O 1
ATOM 2213 N N . ALA A 1 289 ? 0.607 -3.234 6.315 1.00 72.94 289 ALA A N 1
ATOM 2214 C CA . ALA A 1 289 ? 0.256 -1.839 6.057 1.00 72.94 289 ALA A CA 1
ATOM 2215 C C . ALA A 1 289 ? -0.050 -1.590 4.569 1.00 72.94 289 ALA A C 1
ATOM 2217 O O . ALA A 1 289 ? -1.006 -0.878 4.260 1.00 72.94 289 ALA A O 1
ATOM 2218 N N . TRP A 1 290 ? 0.706 -2.204 3.653 1.00 67.75 290 TRP A N 1
ATOM 2219 C CA . TRP A 1 290 ? 0.424 -2.171 2.214 1.00 67.75 290 TRP A CA 1
ATOM 2220 C C . TRP A 1 290 ? -0.908 -2.835 1.870 1.00 67.75 290 TRP A C 1
ATOM 2222 O O . TRP A 1 290 ? -1.667 -2.277 1.078 1.00 67.75 290 TRP A O 1
ATOM 2232 N N . ALA A 1 291 ? -1.239 -3.961 2.505 1.00 68.50 291 ALA A N 1
ATOM 2233 C CA . ALA A 1 291 ? -2.525 -4.627 2.325 1.00 68.50 291 ALA A CA 1
ATOM 2234 C C . ALA A 1 291 ? -3.696 -3.721 2.744 1.00 68.50 291 ALA A C 1
ATOM 2236 O O . ALA A 1 291 ? -4.610 -3.507 1.945 1.00 68.50 291 ALA A O 1
ATOM 2237 N N . ILE A 1 292 ? -3.630 -3.113 3.937 1.00 79.75 292 ILE A N 1
ATOM 2238 C CA . ILE A 1 292 ? -4.641 -2.163 4.439 1.00 79.75 292 ILE A CA 1
ATOM 2239 C C . ILE A 1 292 ? -4.791 -0.970 3.486 1.00 79.75 292 ILE A C 1
ATOM 2241 O O . ILE A 1 292 ? -5.908 -0.640 3.087 1.00 79.75 292 ILE A O 1
ATOM 2245 N N . MET A 1 293 ? -3.685 -0.353 3.052 1.00 78.00 293 MET A N 1
ATOM 2246 C CA . MET A 1 293 ? -3.737 0.742 2.072 1.00 78.00 293 MET A CA 1
ATOM 2247 C C . MET A 1 293 ? -4.378 0.298 0.759 1.00 78.00 293 MET A C 1
ATOM 2249 O O . MET A 1 293 ? -5.203 1.021 0.207 1.00 78.00 293 MET A O 1
ATOM 2253 N N . GLY A 1 294 ? -4.052 -0.903 0.281 1.00 67.00 294 GLY A N 1
ATOM 2254 C CA . GLY A 1 294 ? -4.678 -1.480 -0.899 1.00 67.00 294 GLY A CA 1
ATOM 2255 C C . GLY A 1 294 ? -6.193 -1.613 -0.741 1.00 67.00 294 GLY A C 1
ATOM 2256 O O . GLY A 1 294 ? -6.915 -1.270 -1.672 1.00 67.00 294 GLY A O 1
ATOM 2257 N N . LEU A 1 295 ? -6.683 -2.088 0.410 1.00 78.12 295 LEU A N 1
ATOM 2258 C CA . LEU A 1 295 ? -8.121 -2.229 0.681 1.00 78.12 295 LEU A CA 1
ATOM 2259 C C . LEU A 1 295 ? -8.835 -0.867 0.713 1.00 78.12 295 LEU A C 1
ATOM 2261 O O . LEU A 1 295 ? -9.911 -0.726 0.127 1.00 78.12 295 LEU A O 1
ATOM 2265 N N . ILE A 1 296 ? -8.216 0.141 1.339 1.00 78.25 296 ILE A N 1
ATOM 2266 C CA . ILE A 1 296 ? -8.718 1.524 1.372 1.00 78.25 296 ILE A CA 1
ATOM 2267 C C . ILE A 1 296 ? -8.807 2.082 -0.052 1.00 78.25 296 ILE A C 1
ATOM 2269 O O . ILE A 1 296 ? -9.873 2.518 -0.478 1.00 78.25 296 ILE A O 1
ATOM 2273 N N . LEU A 1 297 ? -7.712 2.018 -0.814 1.00 71.88 297 LEU A N 1
ATOM 2274 C CA . LEU A 1 297 ? -7.628 2.585 -2.164 1.00 71.88 297 LEU A CA 1
ATOM 2275 C C . LEU A 1 297 ? -8.587 1.902 -3.149 1.00 71.88 297 LEU A C 1
ATOM 2277 O O . LEU A 1 297 ? -9.164 2.570 -4.004 1.00 71.88 297 LEU A O 1
ATOM 2281 N N . ARG A 1 298 ? -8.800 0.588 -3.002 1.00 67.56 298 ARG A N 1
ATOM 2282 C CA . ARG A 1 298 ? -9.767 -0.184 -3.801 1.00 67.56 298 ARG A CA 1
ATOM 2283 C C . ARG A 1 298 ? -11.221 0.019 -3.365 1.00 67.56 298 ARG A C 1
ATOM 2285 O O . ARG A 1 298 ? -12.126 -0.399 -4.074 1.00 67.56 298 ARG A O 1
ATOM 2292 N N . ARG A 1 299 ? -11.464 0.654 -2.212 1.00 75.06 299 ARG A N 1
ATOM 2293 C CA . ARG A 1 299 ? -12.806 0.890 -1.644 1.00 75.06 299 ARG A CA 1
ATOM 2294 C C . ARG A 1 299 ? -13.637 -0.385 -1.466 1.00 75.06 299 ARG A C 1
ATOM 2296 O O . ARG A 1 299 ? -14.866 -0.374 -1.569 1.00 75.06 299 ARG A O 1
ATOM 2303 N N . VAL A 1 300 ? -12.957 -1.486 -1.150 1.00 76.31 300 VAL A N 1
ATOM 2304 C CA . VAL A 1 300 ? -13.603 -2.771 -0.837 1.00 76.31 300 VAL A CA 1
ATOM 2305 C C . VAL A 1 300 ? -14.170 -2.807 0.583 1.00 76.31 300 VAL A C 1
ATOM 2307 O O . VAL A 1 300 ? -15.050 -3.620 0.841 1.00 76.31 300 VAL A O 1
ATOM 2310 N N . VAL A 1 301 ? -13.737 -1.884 1.451 1.00 85.94 301 VAL A N 1
ATOM 2311 C CA . VAL A 1 301 ? -14.309 -1.584 2.775 1.00 85.94 301 VAL A CA 1
ATOM 2312 C C . VAL A 1 301 ? -14.730 -0.112 2.810 1.00 85.94 301 VAL A C 1
ATOM 2314 O O . VAL A 1 301 ? -14.016 0.737 2.269 1.00 85.94 301 VAL A O 1
ATOM 2317 N N . LEU A 1 302 ? -15.863 0.203 3.443 1.00 87.88 302 LEU A N 1
ATOM 2318 C CA . LEU A 1 302 ? -16.393 1.569 3.515 1.00 87.88 302 LEU A CA 1
ATOM 2319 C C . LEU A 1 302 ? -16.223 2.226 4.888 1.00 87.88 302 LEU A C 1
ATOM 2321 O O . LEU A 1 302 ? -15.970 3.429 4.938 1.00 87.88 302 LEU A O 1
ATOM 2325 N N . VAL A 1 303 ? -16.330 1.456 5.972 1.00 94.12 303 VAL A N 1
ATOM 2326 C CA . VAL A 1 303 ? -16.188 1.932 7.353 1.00 94.12 303 VAL A CA 1
ATOM 2327 C C . VAL A 1 303 ? -14.998 1.251 8.023 1.00 94.12 303 VAL A C 1
ATOM 2329 O O . VAL A 1 303 ? -14.886 0.028 8.029 1.00 94.12 303 VAL A O 1
ATOM 2332 N N . TRP A 1 304 ? -14.118 2.039 8.629 1.00 96.44 304 TRP A N 1
ATOM 2333 C CA . TRP A 1 304 ? -12.914 1.545 9.292 1.00 96.44 304 TRP A CA 1
ATOM 2334 C C . TRP A 1 304 ? -12.885 1.934 10.768 1.00 96.44 304 TRP A C 1
ATOM 2336 O O . TRP A 1 304 ? -13.150 3.087 11.097 1.00 96.44 304 TRP A O 1
ATOM 2346 N N . LEU A 1 305 ? -12.490 1.019 11.652 1.00 96.56 305 LEU A N 1
ATOM 2347 C CA . LEU A 1 305 ? -12.106 1.344 13.030 1.00 96.56 305 LEU A CA 1
ATOM 2348 C C . LEU A 1 305 ? -10.604 1.136 13.223 1.00 96.56 305 LEU A C 1
ATOM 2350 O O . LEU A 1 305 ? -10.073 0.090 12.869 1.00 96.56 305 LEU A O 1
ATO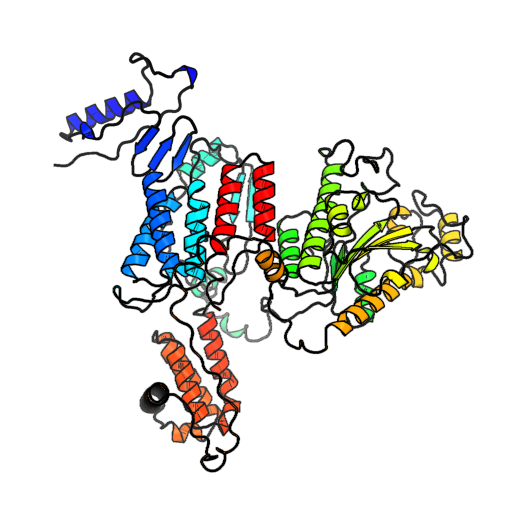M 2354 N N . PHE A 1 306 ? -9.942 2.116 13.836 1.00 95.12 306 PHE A N 1
ATOM 2355 C CA . PHE A 1 306 ? -8.561 2.036 14.297 1.00 95.12 306 PHE A CA 1
ATOM 2356 C C . PHE A 1 306 ? -8.480 2.293 15.808 1.00 95.12 306 PHE A C 1
ATOM 2358 O O . PHE A 1 306 ? -8.660 3.423 16.262 1.00 95.12 306 PHE A O 1
ATOM 2365 N N . ALA A 1 307 ? -8.126 1.277 16.591 1.00 91.44 307 ALA A N 1
ATOM 2366 C CA . ALA A 1 307 ? -7.923 1.390 18.039 1.00 91.44 307 ALA A CA 1
ATOM 2367 C C . ALA A 1 307 ? -6.468 1.081 18.466 1.00 91.44 307 ALA A C 1
ATOM 2369 O O . ALA A 1 307 ? -6.210 0.088 19.148 1.00 91.44 307 ALA A O 1
ATOM 2370 N N . PRO A 1 308 ? -5.465 1.891 18.064 1.00 91.06 308 PRO A N 1
ATOM 2371 C CA . PRO A 1 308 ? -4.066 1.566 18.330 1.00 91.06 308 PRO A CA 1
ATOM 2372 C C . PRO A 1 308 ? -3.755 1.534 19.840 1.00 91.06 308 PRO A C 1
ATOM 2374 O O . PRO A 1 308 ? -4.281 2.359 20.599 1.00 91.06 308 PRO A O 1
ATOM 2377 N N . PRO A 1 309 ? -2.826 0.670 20.300 1.00 87.75 309 PRO A N 1
ATOM 2378 C CA . PRO A 1 309 ? -2.504 0.548 21.718 1.00 87.75 309 PRO A CA 1
ATOM 2379 C C . PRO A 1 309 ? -2.116 1.877 22.370 1.00 87.75 309 PRO A C 1
ATOM 2381 O O . PRO A 1 309 ? -1.141 2.536 21.996 1.00 87.75 309 PRO A O 1
ATOM 2384 N N . CYS A 1 310 ? -2.824 2.237 23.438 1.00 87.00 310 CYS A N 1
ATOM 2385 C CA . CYS A 1 310 ? -2.628 3.508 24.125 1.00 87.00 310 CYS A CA 1
ATOM 2386 C C . CYS A 1 310 ? -1.503 3.482 25.179 1.00 87.00 310 CYS A C 1
ATOM 2388 O O . CYS A 1 310 ? -1.354 4.448 25.920 1.00 87.00 310 CYS A O 1
ATOM 2390 N N . ILE A 1 311 ? -0.700 2.415 25.284 1.00 84.50 311 ILE A N 1
ATOM 2391 C CA . ILE A 1 311 ? 0.287 2.204 26.372 1.00 84.50 311 ILE A CA 1
ATOM 2392 C C . ILE A 1 311 ? 1.229 3.406 26.546 1.00 84.50 311 ILE A C 1
ATOM 2394 O O . ILE A 1 311 ? 1.560 3.807 27.662 1.00 84.50 311 ILE A O 1
ATOM 2398 N N . THR A 1 312 ? 1.661 3.995 25.430 1.00 90.12 312 THR A N 1
ATOM 2399 C CA . THR A 1 312 ? 2.605 5.120 25.427 1.00 90.12 312 THR A CA 1
ATOM 2400 C C . THR A 1 312 ? 1.923 6.486 25.335 1.00 90.12 312 THR A C 1
ATOM 2402 O O . THR A 1 312 ? 2.505 7.473 25.780 1.00 90.12 312 THR A O 1
ATOM 2405 N N . PHE A 1 313 ? 0.697 6.554 24.799 1.00 91.44 313 PHE A N 1
ATOM 2406 C CA . PHE A 1 313 ? -0.074 7.798 24.656 1.00 91.44 313 PHE A CA 1
ATOM 2407 C C . PHE A 1 313 ? -0.985 8.119 25.840 1.00 91.44 313 PHE A C 1
ATOM 2409 O O . PHE A 1 313 ? -1.272 9.292 26.077 1.00 91.44 313 PHE A O 1
ATOM 2416 N N . GLY A 1 314 ? -1.423 7.099 26.573 1.00 85.75 314 GLY A N 1
ATOM 2417 C CA . GLY A 1 314 ? -2.364 7.192 27.677 1.00 85.75 314 GLY A CA 1
ATOM 2418 C C . GLY A 1 314 ? -1.764 7.770 28.958 1.00 85.75 314 GLY A C 1
ATOM 2419 O O . GLY A 1 314 ? -0.574 8.073 29.071 1.00 85.75 314 GLY A O 1
ATOM 2420 N N . THR A 1 315 ? -2.621 7.923 29.963 1.00 81.69 315 THR A N 1
ATOM 2421 C CA . THR A 1 315 ? -2.296 8.589 31.232 1.00 81.69 315 THR A CA 1
ATOM 2422 C C . THR A 1 315 ? -1.879 7.640 32.348 1.00 81.69 315 THR A C 1
ATOM 2424 O O . THR A 1 315 ? -1.513 8.132 33.412 1.00 81.69 315 THR A O 1
ATOM 2427 N N . LEU A 1 316 ? -1.910 6.319 32.145 1.00 80.56 316 LEU A N 1
ATOM 2428 C CA . LEU A 1 316 ? -1.644 5.334 33.204 1.00 80.56 316 LEU A CA 1
ATOM 2429 C C . LEU A 1 316 ? -0.146 5.077 33.435 1.00 80.56 316 LEU A C 1
ATOM 2431 O O . LEU A 1 316 ? 0.277 4.903 34.572 1.00 80.56 316 LEU A O 1
ATOM 2435 N N . ARG A 1 317 ? 0.686 5.114 32.385 1.00 83.31 317 ARG A N 1
ATOM 2436 C CA . ARG A 1 317 ? 2.122 4.805 32.496 1.00 83.31 317 ARG A CA 1
ATOM 2437 C C . ARG A 1 317 ? 2.871 5.822 33.368 1.00 83.31 317 ARG A C 1
ATOM 2439 O O . ARG A 1 317 ? 2.741 7.035 33.168 1.00 83.31 317 ARG A O 1
ATOM 2446 N N . ARG A 1 318 ? 3.712 5.333 34.284 1.00 85.62 318 ARG A N 1
ATOM 2447 C CA . ARG A 1 318 ? 4.672 6.123 35.076 1.00 85.62 318 ARG A CA 1
ATOM 2448 C C . ARG A 1 318 ? 6.079 5.499 34.967 1.00 85.62 318 ARG A C 1
ATOM 2450 O O . ARG A 1 318 ? 6.171 4.283 35.091 1.00 85.62 318 ARG A O 1
ATOM 2457 N N . PRO A 1 319 ? 7.146 6.283 34.704 1.00 87.69 319 PRO A N 1
ATOM 2458 C CA . PRO A 1 319 ? 7.120 7.696 34.309 1.00 87.69 319 PRO A CA 1
ATOM 2459 C C . PRO A 1 319 ? 6.401 7.893 32.961 1.00 87.69 319 PRO A C 1
ATOM 2461 O O . PRO A 1 319 ? 6.199 6.945 32.199 1.00 87.69 319 PRO A O 1
ATOM 2464 N N . ARG A 1 320 ? 5.959 9.116 32.655 1.00 90.69 320 ARG A N 1
ATOM 2465 C CA . ARG A 1 320 ? 5.374 9.408 31.334 1.00 90.69 320 ARG A CA 1
ATOM 2466 C C . ARG A 1 320 ? 6.486 9.465 30.281 1.00 90.69 320 ARG A C 1
ATOM 2468 O O . ARG A 1 320 ? 7.585 9.903 30.585 1.00 90.69 320 ARG A O 1
ATOM 2475 N N . LEU A 1 321 ? 6.192 9.040 29.050 1.00 92.31 321 LEU A N 1
ATOM 2476 C CA . LEU A 1 321 ? 7.135 9.119 27.915 1.00 92.31 321 LEU A CA 1
ATOM 2477 C C . LEU A 1 321 ? 6.947 10.366 27.049 1.00 92.31 321 LEU A C 1
ATOM 2479 O O . LEU A 1 321 ? 7.749 10.617 26.155 1.00 92.31 321 LEU A O 1
ATOM 2483 N N . ARG A 1 322 ? 5.845 11.088 27.258 1.00 93.62 322 ARG A N 1
ATOM 2484 C CA . ARG A 1 322 ? 5.394 12.212 26.436 1.00 93.62 322 ARG A CA 1
ATOM 2485 C C . ARG A 1 322 ? 4.487 13.143 27.230 1.00 93.62 322 ARG A C 1
ATOM 2487 O O . ARG A 1 322 ? 3.837 12.706 28.188 1.00 93.62 322 ARG A O 1
ATOM 2494 N N . SER A 1 323 ? 4.417 14.398 26.797 1.00 92.50 323 SER A N 1
ATOM 2495 C CA . SER A 1 323 ? 3.522 15.428 27.335 1.00 92.50 323 SER A CA 1
ATOM 2496 C C . SER A 1 323 ? 2.558 15.941 26.257 1.00 92.50 323 SER A C 1
ATOM 2498 O O . SER A 1 323 ? 2.532 15.420 25.142 1.00 92.50 323 SER A O 1
ATOM 2500 N N . LYS A 1 324 ? 1.715 16.927 26.595 1.00 91.81 324 LYS A N 1
ATOM 2501 C CA . LYS A 1 324 ? 0.833 17.572 25.608 1.00 91.81 324 LYS A CA 1
ATOM 2502 C C . LYS A 1 324 ? 1.630 18.468 24.652 1.00 91.81 324 LYS A C 1
ATOM 2504 O O . LYS A 1 324 ? 1.242 18.605 23.500 1.00 91.81 324 LYS A O 1
ATOM 2509 N N . GLU A 1 325 ? 2.728 19.032 25.142 1.00 92.12 325 GLU A N 1
ATOM 2510 C CA . GLU A 1 325 ? 3.655 19.921 24.439 1.00 92.12 325 GLU A CA 1
ATOM 2511 C C . GLU A 1 325 ? 4.629 19.122 23.560 1.00 92.12 325 GLU A C 1
ATOM 2513 O O . GLU A 1 325 ? 4.989 19.561 22.474 1.00 92.12 325 GLU A O 1
ATOM 2518 N N . GLN A 1 326 ? 5.007 17.913 23.995 1.00 92.44 326 GLN A N 1
ATOM 2519 C CA . GLN A 1 326 ? 5.860 16.984 23.246 1.00 92.44 326 GLN A CA 1
ATOM 2520 C C . GLN A 1 326 ? 5.152 15.634 23.018 1.00 92.44 326 GLN A C 1
ATOM 2522 O O . GLN A 1 326 ? 5.538 14.612 23.599 1.00 92.44 326 GLN A O 1
ATOM 2527 N N . PRO A 1 327 ? 4.107 15.589 22.164 1.00 92.12 327 PRO A N 1
ATOM 2528 C CA . PRO A 1 327 ? 3.313 14.380 21.934 1.00 92.12 327 PRO A CA 1
ATOM 2529 C C . PRO A 1 327 ? 4.086 13.269 21.204 1.00 92.12 327 PRO A C 1
ATOM 2531 O O . PRO A 1 327 ? 3.730 12.099 21.336 1.00 92.12 327 PRO A O 1
ATOM 2534 N N . GLY A 1 328 ? 5.169 13.608 20.491 1.00 90.62 328 GLY A N 1
ATOM 2535 C CA . GLY A 1 328 ? 6.102 12.645 19.886 1.00 90.62 328 GLY A CA 1
ATOM 2536 C C . GLY A 1 328 ? 7.002 11.914 20.893 1.00 90.62 328 GLY A C 1
ATOM 2537 O O . GLY A 1 328 ? 7.630 10.918 20.537 1.00 90.62 328 GLY A O 1
ATOM 2538 N N . GLY A 1 329 ? 7.020 12.359 22.152 1.00 92.94 329 GLY A N 1
ATOM 2539 C CA . GLY A 1 329 ? 7.845 11.810 23.225 1.00 92.94 329 GLY A CA 1
ATOM 2540 C C . GLY A 1 329 ? 9.096 12.616 23.537 1.00 92.94 329 GLY A C 1
ATOM 2541 O O . GLY A 1 329 ? 9.640 13.288 22.669 1.00 92.94 329 GLY A O 1
ATOM 2542 N N . PHE A 1 330 ? 9.528 12.525 24.798 1.00 93.38 330 PHE A N 1
ATOM 2543 C CA . PHE A 1 330 ? 10.754 13.157 25.301 1.00 93.38 330 PHE A CA 1
ATOM 2544 C C . PHE A 1 330 ? 12.004 12.574 24.625 1.00 93.38 330 PHE A C 1
ATOM 2546 O O . PHE A 1 330 ? 12.953 13.293 24.344 1.00 93.38 330 PHE A O 1
ATOM 2553 N N . ASP A 1 331 ? 11.957 11.274 24.316 1.00 90.31 331 ASP A N 1
ATOM 2554 C CA . ASP A 1 331 ? 12.912 10.577 23.456 1.00 90.31 331 ASP A CA 1
ATOM 2555 C C . ASP A 1 331 ? 12.144 9.738 22.413 1.00 90.31 331 ASP A C 1
ATOM 2557 O O . ASP A 1 331 ? 11.661 8.639 22.727 1.00 90.31 331 ASP A O 1
ATOM 2561 N N . PRO A 1 332 ? 11.996 10.243 21.172 1.00 87.12 332 PRO A N 1
ATOM 2562 C CA . PRO A 1 332 ? 11.349 9.527 20.073 1.00 87.12 332 PRO A CA 1
ATOM 2563 C C . PRO A 1 332 ? 12.110 8.282 19.601 1.00 87.12 332 PRO A C 1
ATOM 2565 O O . PRO A 1 332 ? 11.508 7.407 18.975 1.00 87.12 332 PRO A O 1
ATOM 2568 N N . ASN A 1 333 ? 13.415 8.193 19.877 1.00 84.56 333 ASN A N 1
ATOM 2569 C CA . ASN A 1 333 ? 14.260 7.096 19.421 1.00 84.56 333 ASN A CA 1
ATOM 2570 C C . ASN A 1 333 ? 14.176 5.872 20.333 1.00 84.56 333 ASN A C 1
ATOM 2572 O O . ASN A 1 333 ? 14.406 4.760 19.839 1.00 84.56 333 ASN A O 1
ATOM 2576 N N . CYS A 1 334 ? 13.790 6.057 21.601 1.00 89.81 334 CYS A N 1
ATOM 2577 C CA . CYS A 1 334 ? 13.520 4.981 22.548 1.00 89.81 334 CYS A CA 1
ATOM 2578 C C . CYS A 1 334 ? 12.569 3.929 21.934 1.00 89.81 334 CYS A C 1
ATOM 2580 O O . CYS A 1 334 ? 11.490 4.300 21.454 1.00 89.81 334 CYS A O 1
ATOM 2582 N N . PRO A 1 335 ? 12.903 2.621 21.962 1.00 87.38 335 PRO A N 1
ATOM 2583 C CA . PRO A 1 335 ? 12.153 1.583 21.249 1.00 87.38 335 PRO A CA 1
ATOM 2584 C C . PRO A 1 335 ? 10.641 1.581 21.513 1.00 87.38 335 PRO A C 1
ATOM 2586 O O . PRO A 1 335 ? 9.844 1.461 20.581 1.00 87.38 335 PRO A O 1
ATOM 2589 N N . ILE A 1 336 ? 10.225 1.770 22.769 1.00 86.31 336 ILE A N 1
ATOM 2590 C CA . ILE A 1 336 ? 8.805 1.776 23.145 1.00 86.31 336 ILE A CA 1
ATOM 2591 C C . ILE A 1 336 ? 8.082 3.036 22.636 1.00 86.31 336 ILE A C 1
ATOM 2593 O O . ILE A 1 336 ? 6.968 2.936 22.117 1.00 86.31 336 ILE A O 1
ATOM 2597 N N . THR A 1 337 ? 8.725 4.209 22.709 1.00 88.62 337 THR A N 1
ATOM 2598 C CA . THR A 1 337 ? 8.190 5.474 22.182 1.00 88.62 337 THR A CA 1
ATOM 2599 C C . THR A 1 337 ? 8.072 5.406 20.665 1.00 88.62 337 THR A C 1
ATOM 2601 O O . THR A 1 337 ? 7.001 5.695 20.129 1.00 88.62 337 THR A O 1
ATOM 2604 N N . ARG A 1 338 ? 9.131 4.941 19.988 1.00 87.69 338 ARG A N 1
ATOM 2605 C CA . ARG A 1 338 ? 9.196 4.740 18.537 1.00 87.69 338 ARG A CA 1
ATOM 2606 C C . ARG A 1 338 ? 8.101 3.796 18.049 1.00 87.69 338 ARG A C 1
ATOM 2608 O O . ARG A 1 338 ? 7.406 4.112 17.087 1.00 87.69 338 ARG A O 1
ATOM 2615 N N . ARG A 1 339 ? 7.903 2.663 18.735 1.00 86.75 339 ARG A N 1
ATOM 2616 C CA . ARG A 1 339 ? 6.836 1.700 18.422 1.00 86.75 339 ARG A CA 1
ATOM 2617 C C . ARG A 1 339 ? 5.452 2.335 18.554 1.00 86.75 339 ARG A C 1
ATOM 2619 O O . ARG A 1 339 ? 4.646 2.216 17.638 1.00 86.75 339 ARG A O 1
ATOM 2626 N N . GLY A 1 340 ? 5.203 3.060 19.646 1.00 88.38 340 GLY A N 1
ATOM 2627 C CA . GLY A 1 340 ? 3.964 3.820 19.829 1.00 88.38 340 GLY A CA 1
ATOM 2628 C C . GLY A 1 340 ? 3.730 4.837 18.709 1.00 88.38 340 GLY A C 1
ATOM 2629 O O . GLY A 1 340 ? 2.654 4.870 18.120 1.00 88.38 340 GLY A O 1
ATOM 2630 N N . ASN A 1 341 ? 4.754 5.619 18.362 1.00 91.00 341 ASN A N 1
ATOM 2631 C CA . ASN A 1 341 ? 4.675 6.594 17.276 1.00 91.00 341 ASN A CA 1
ATOM 2632 C C . ASN A 1 341 ? 4.386 5.922 15.927 1.00 91.00 341 ASN A C 1
ATOM 2634 O O . ASN A 1 341 ? 3.580 6.437 15.161 1.00 91.00 341 ASN A O 1
ATOM 2638 N N . ARG A 1 342 ? 4.965 4.746 15.651 1.00 88.25 342 ARG A N 1
ATOM 2639 C CA . ARG A 1 342 ? 4.707 3.998 14.410 1.00 88.25 342 ARG A CA 1
ATOM 2640 C C . ARG A 1 342 ? 3.242 3.559 14.290 1.00 88.25 342 ARG A C 1
ATOM 2642 O O . ARG A 1 342 ? 2.672 3.735 13.216 1.00 88.25 342 ARG A O 1
ATOM 2649 N N . PHE A 1 343 ? 2.609 3.085 15.369 1.00 90.38 343 PHE A N 1
ATOM 2650 C CA . PHE A 1 343 ? 1.163 2.799 15.372 1.00 90.38 343 PHE A CA 1
ATOM 2651 C C . PHE A 1 343 ? 0.324 4.049 15.078 1.00 90.38 343 PHE A C 1
ATOM 2653 O O . PHE A 1 343 ? -0.575 4.016 14.234 1.00 90.38 343 PHE A O 1
ATOM 2660 N N . ALA A 1 344 ? 0.643 5.164 15.740 1.00 91.50 344 ALA A N 1
ATOM 2661 C CA . ALA A 1 344 ? -0.079 6.420 15.568 1.00 91.50 344 ALA A CA 1
ATOM 2662 C C . ALA A 1 344 ? 0.078 6.994 14.152 1.00 91.50 344 ALA A C 1
ATOM 2664 O O . ALA A 1 344 ? -0.910 7.398 13.543 1.00 91.50 344 ALA A O 1
ATOM 2665 N N . PHE A 1 345 ? 1.291 6.987 13.593 1.00 89.44 345 PHE A N 1
ATOM 2666 C CA . PHE A 1 345 ? 1.537 7.488 12.241 1.00 89.44 345 PHE A CA 1
ATOM 2667 C C . PHE A 1 345 ? 0.872 6.626 11.170 1.00 89.44 345 PHE A C 1
ATOM 2669 O O . PHE A 1 345 ? 0.274 7.184 10.255 1.00 89.44 345 PHE A O 1
ATOM 2676 N N . ARG A 1 346 ? 0.892 5.291 11.299 1.00 88.75 346 ARG A N 1
ATOM 2677 C CA . ARG A 1 346 ? 0.145 4.406 10.386 1.00 88.75 346 ARG A CA 1
ATOM 2678 C C . ARG A 1 346 ? -1.349 4.687 10.429 1.00 88.75 346 ARG A C 1
ATOM 2680 O O . ARG A 1 346 ? -1.954 4.890 9.385 1.00 88.75 346 ARG A O 1
ATOM 2687 N N . THR A 1 347 ? -1.906 4.799 11.632 1.00 93.12 347 THR A N 1
ATOM 2688 C CA . THR A 1 347 ? -3.317 5.158 11.824 1.00 93.12 347 THR A CA 1
ATOM 2689 C C . THR A 1 347 ? -3.646 6.492 11.148 1.00 93.12 347 THR A C 1
ATOM 2691 O O . THR A 1 347 ? -4.600 6.568 10.382 1.00 93.12 347 THR A O 1
ATOM 2694 N N . ALA A 1 348 ? -2.824 7.528 11.349 1.00 88.75 348 ALA A N 1
ATOM 2695 C CA . ALA A 1 348 ? -3.035 8.829 10.717 1.00 88.75 348 ALA A CA 1
ATOM 2696 C C . ALA A 1 348 ? -2.967 8.766 9.180 1.00 88.75 348 ALA A C 1
ATOM 2698 O O . ALA A 1 348 ? -3.784 9.399 8.515 1.00 88.75 348 ALA A O 1
ATOM 2699 N N . ILE A 1 349 ? -2.030 7.991 8.616 1.00 86.19 349 ILE A N 1
ATOM 2700 C CA . ILE A 1 349 ? -1.923 7.770 7.164 1.00 86.19 349 ILE A CA 1
ATOM 2701 C C . ILE A 1 349 ? -3.206 7.126 6.634 1.00 86.19 349 ILE A C 1
ATOM 2703 O O . ILE A 1 349 ? -3.784 7.622 5.668 1.00 86.19 349 ILE A O 1
ATOM 2707 N N . PHE A 1 350 ? -3.683 6.061 7.282 1.00 91.50 350 PHE A N 1
ATOM 2708 C CA . PHE A 1 350 ? -4.900 5.368 6.863 1.00 91.50 350 PHE A CA 1
ATOM 2709 C C . PHE A 1 350 ? -6.126 6.279 6.941 1.00 91.50 350 PHE A C 1
ATOM 2711 O O . PHE A 1 350 ? -6.872 6.370 5.971 1.00 91.50 350 PHE A O 1
ATOM 2718 N N . MET A 1 351 ? -6.296 7.026 8.035 1.00 91.38 351 MET A N 1
ATOM 2719 C CA . MET A 1 351 ? -7.395 7.988 8.176 1.00 91.38 351 MET A CA 1
ATOM 2720 C C . MET A 1 351 ? -7.365 9.081 7.102 1.00 91.38 351 MET A C 1
ATOM 2722 O O . MET A 1 351 ? -8.414 9.465 6.587 1.00 91.38 351 MET A O 1
ATOM 2726 N N . ASN A 1 352 ? -6.177 9.565 6.733 1.00 83.38 352 ASN A N 1
ATOM 2727 C CA . ASN A 1 352 ? -6.029 10.566 5.679 1.00 83.38 352 ASN A CA 1
ATOM 2728 C C . ASN A 1 352 ? -6.433 10.004 4.307 1.00 83.38 352 ASN A C 1
ATOM 2730 O O . ASN A 1 352 ? -7.209 10.635 3.590 1.00 83.38 352 ASN A O 1
ATOM 2734 N N . LEU A 1 353 ? -5.992 8.782 3.987 1.00 81.31 353 LEU A N 1
ATOM 2735 C CA . LEU A 1 353 ? -6.397 8.076 2.768 1.00 81.31 353 LEU A CA 1
ATOM 2736 C C . LEU A 1 353 ? -7.907 7.815 2.728 1.00 81.31 353 LEU A C 1
ATOM 2738 O O . LEU A 1 353 ? -8.527 8.012 1.688 1.00 81.31 353 LEU A O 1
ATOM 2742 N N . ILE A 1 354 ? -8.504 7.419 3.851 1.00 84.62 354 ILE A N 1
ATOM 2743 C CA . ILE A 1 354 ? -9.946 7.174 3.978 1.00 84.62 354 ILE A CA 1
ATOM 2744 C C . ILE A 1 354 ? -10.744 8.458 3.748 1.00 84.62 354 ILE A C 1
ATOM 2746 O O . ILE A 1 354 ? -11.676 8.461 2.941 1.00 84.62 354 ILE A O 1
ATOM 2750 N N . GLY A 1 355 ? -10.340 9.563 4.383 1.00 78.94 355 GLY A N 1
ATOM 2751 C CA . GLY A 1 355 ? -10.944 10.873 4.143 1.00 78.94 355 GLY A CA 1
ATOM 2752 C C . GLY A 1 355 ? -10.862 11.283 2.671 1.00 78.94 355 GLY A C 1
ATOM 2753 O O . GLY A 1 355 ? -11.850 11.745 2.103 1.00 78.94 355 GLY A O 1
ATOM 2754 N N . PHE A 1 356 ? -9.718 11.039 2.026 1.00 72.62 356 PHE A N 1
ATOM 2755 C CA . PHE A 1 356 ? -9.519 11.315 0.602 1.00 72.62 356 PHE A CA 1
ATOM 2756 C C . PHE A 1 356 ? -10.371 10.421 -0.314 1.00 72.62 356 PHE A C 1
ATOM 2758 O O . PHE A 1 356 ? -10.912 10.892 -1.311 1.00 72.62 356 PHE A O 1
ATOM 2765 N N . CYS A 1 357 ? -10.539 9.142 0.031 1.00 72.19 357 CYS A N 1
ATOM 2766 C CA . CYS A 1 357 ? -11.332 8.175 -0.736 1.00 72.19 357 CYS A CA 1
ATOM 2767 C C . CYS A 1 357 ? -12.847 8.274 -0.469 1.00 72.19 357 CYS A C 1
ATOM 2769 O O . CYS A 1 357 ? -13.601 7.395 -0.904 1.00 72.19 357 CYS A O 1
ATOM 2771 N N . ASN A 1 358 ? -13.288 9.317 0.250 1.00 77.50 358 ASN A N 1
ATOM 2772 C CA . ASN A 1 358 ? -14.670 9.529 0.687 1.00 77.50 358 ASN A CA 1
ATOM 2773 C C . ASN A 1 358 ? -15.258 8.262 1.341 1.00 77.50 358 ASN A C 1
ATOM 2775 O O . ASN A 1 358 ? -16.343 7.807 0.985 1.00 77.50 358 ASN A O 1
ATOM 2779 N N . GLN A 1 359 ? -14.469 7.657 2.230 1.00 87.62 359 GLN A N 1
ATOM 2780 C CA . GLN A 1 359 ? -14.848 6.556 3.113 1.00 87.62 359 GLN A CA 1
ATOM 2781 C C . GLN A 1 359 ? -15.004 7.073 4.545 1.00 87.62 359 GLN A C 1
ATOM 2783 O O . GLN A 1 359 ? -14.673 8.220 4.857 1.00 87.62 359 GLN A O 1
ATOM 2788 N N . TYR A 1 360 ? -15.465 6.200 5.427 1.00 94.25 360 TYR A N 1
ATOM 2789 C CA . TYR A 1 360 ? -15.731 6.488 6.823 1.00 94.25 360 TYR A CA 1
ATOM 2790 C C . TYR A 1 360 ? -14.688 5.837 7.727 1.00 94.25 360 TYR A C 1
ATOM 2792 O O . TYR A 1 360 ? -14.288 4.692 7.521 1.00 94.25 360 TYR A O 1
ATOM 2800 N N . ALA A 1 361 ? -14.235 6.571 8.738 1.00 95.81 361 ALA A N 1
ATOM 2801 C CA . ALA A 1 361 ? -13.310 6.065 9.734 1.00 95.81 361 ALA A CA 1
ATOM 2802 C C . ALA A 1 361 ? -13.656 6.524 11.148 1.00 95.81 361 ALA A C 1
ATOM 2804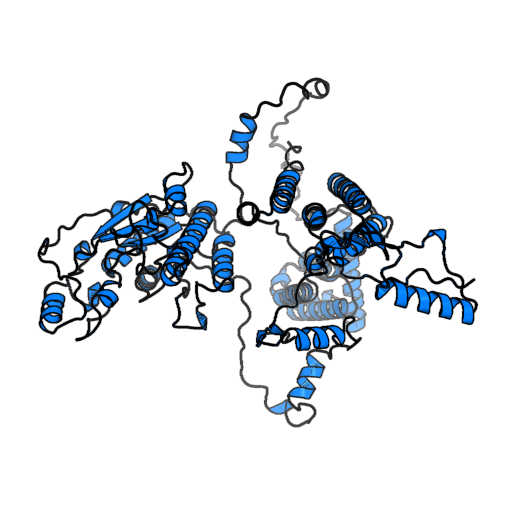 O O . ALA A 1 361 ? -14.144 7.631 11.394 1.00 95.81 361 ALA A O 1
ATOM 2805 N N . TYR A 1 362 ? -13.278 5.662 12.077 1.00 97.06 362 TYR A N 1
ATOM 2806 C CA . TYR A 1 362 ? -13.167 5.890 13.499 1.00 97.06 362 TYR A CA 1
ATOM 2807 C C . TYR A 1 362 ? -11.714 5.658 13.893 1.00 97.06 362 TYR A C 1
ATOM 2809 O O . TYR A 1 362 ? -11.125 4.641 13.533 1.00 97.06 362 TYR A O 1
ATOM 2817 N N . ALA A 1 363 ? -11.136 6.563 14.670 1.00 96.38 363 ALA A N 1
ATOM 2818 C CA . ALA A 1 363 ? -9.981 6.236 15.488 1.00 96.38 363 ALA A CA 1
ATOM 2819 C C . ALA A 1 363 ? -10.346 6.426 16.949 1.00 96.38 363 ALA A C 1
ATOM 2821 O O . ALA A 1 363 ? -10.892 7.472 17.284 1.00 96.38 363 ALA A O 1
ATOM 2822 N N . GLU A 1 364 ? -10.013 5.462 17.803 1.00 94.88 364 GLU A N 1
ATOM 2823 C CA . GLU A 1 364 ? -10.293 5.505 19.238 1.00 94.88 364 GLU A CA 1
ATOM 2824 C C . GLU A 1 364 ? -9.013 5.690 20.051 1.00 94.88 364 GLU A C 1
ATOM 2826 O O . GLU A 1 364 ? -7.970 5.084 19.782 1.00 94.88 364 GLU A O 1
ATOM 2831 N N . GLN A 1 365 ? -9.102 6.544 21.067 1.00 94.19 365 GLN A N 1
ATOM 2832 C CA . GLN A 1 365 ? -8.131 6.665 22.143 1.00 94.19 365 GLN A CA 1
ATOM 2833 C C . GLN A 1 365 ? -8.818 7.037 23.461 1.00 94.19 365 GLN A C 1
ATOM 2835 O O . GLN A 1 365 ? -9.822 7.749 23.464 1.00 94.19 365 GLN A O 1
ATOM 2840 N N . PRO A 1 366 ? -8.218 6.721 24.622 1.00 91.69 366 PRO A N 1
ATOM 2841 C CA . PRO A 1 366 ? -8.663 7.292 25.890 1.00 91.69 366 PRO A CA 1
ATOM 2842 C C . PRO A 1 366 ? -8.622 8.827 25.854 1.00 91.69 366 PRO A C 1
ATOM 2844 O O . PRO A 1 366 ? -7.665 9.402 25.342 1.00 91.69 366 PRO A O 1
ATOM 2847 N N . ARG A 1 367 ? -9.577 9.522 26.486 1.00 89.81 367 ARG A N 1
ATOM 2848 C CA . ARG A 1 367 ? -9.641 11.006 26.491 1.00 89.81 367 ARG A CA 1
ATOM 2849 C C . ARG A 1 367 ? -8.371 11.701 26.992 1.00 89.81 367 ARG A C 1
ATOM 2851 O O . ARG A 1 367 ? -8.058 12.809 26.569 1.00 89.81 367 ARG A O 1
ATOM 2858 N N . GLY A 1 368 ? -7.634 11.066 27.901 1.00 87.56 368 GLY A N 1
ATOM 2859 C CA . GLY A 1 368 ? -6.353 11.580 28.397 1.00 87.56 368 GLY A CA 1
ATOM 2860 C C . GLY A 1 368 ? -5.167 11.380 27.442 1.00 87.56 368 GLY A C 1
ATOM 2861 O O . GLY A 1 368 ? -4.064 11.836 27.750 1.00 87.56 368 GLY A O 1
ATOM 2862 N N . SER A 1 369 ? -5.369 10.680 26.323 1.00 92.88 369 SER A N 1
ATOM 2863 C CA . SER A 1 369 ? -4.344 10.388 25.326 1.00 92.88 369 SER A CA 1
ATOM 2864 C C . SER A 1 369 ? -3.822 11.663 24.672 1.00 92.88 369 SER A C 1
ATOM 2866 O O . SER A 1 369 ? -4.580 12.579 24.355 1.00 92.88 369 SER A O 1
ATOM 2868 N N . VAL A 1 370 ? -2.512 11.717 24.432 1.00 94.44 370 VAL A N 1
ATOM 2869 C CA . VAL A 1 370 ? -1.889 12.812 23.666 1.00 94.44 370 VAL A CA 1
ATOM 2870 C C . VAL A 1 370 ? -1.730 12.481 22.178 1.00 94.44 370 VAL A C 1
ATOM 2872 O O . VAL A 1 370 ? -1.123 13.258 21.450 1.00 94.44 370 VAL A O 1
ATOM 2875 N N . MET A 1 371 ? -2.271 11.352 21.699 1.00 95.50 371 MET A N 1
ATOM 2876 C CA . MET A 1 371 ? -2.094 10.908 20.308 1.00 95.50 371 MET A CA 1
ATOM 2877 C C . MET A 1 371 ? -2.611 11.933 19.293 1.00 95.50 371 MET A C 1
ATOM 2879 O O . MET A 1 371 ? -1.881 12.298 18.377 1.00 95.50 371 MET A O 1
ATOM 2883 N N . TYR A 1 372 ? -3.814 12.482 19.497 1.00 94.50 372 TYR A N 1
ATOM 2884 C CA . TYR A 1 372 ? -4.393 13.488 18.593 1.00 94.50 372 TYR A CA 1
ATOM 2885 C C . TYR A 1 372 ? -3.707 14.860 18.651 1.00 94.50 372 TYR A C 1
ATOM 2887 O O . TYR A 1 372 ? -4.071 15.759 17.901 1.00 94.50 372 TYR A O 1
ATOM 2895 N N . LYS A 1 373 ? -2.717 15.041 19.536 1.00 93.69 373 LYS A N 1
ATOM 2896 C CA . LYS A 1 373 ? -1.853 16.230 19.557 1.00 93.69 373 LYS A CA 1
ATOM 2897 C C . LYS A 1 373 ? -0.641 16.091 18.640 1.00 93.69 373 LYS A C 1
ATOM 2899 O O . LYS A 1 373 ? 0.041 17.082 18.404 1.00 93.69 373 LYS A O 1
ATOM 2904 N N . LEU A 1 374 ? -0.363 14.898 18.109 1.00 90.56 374 LEU A N 1
ATOM 2905 C CA . LEU A 1 374 ? 0.624 14.747 17.045 1.00 90.56 374 LEU A CA 1
ATOM 2906 C C . LEU A 1 374 ? 0.191 15.561 15.825 1.00 90.56 374 LEU A C 1
ATOM 2908 O O . LEU A 1 374 ? -0.983 15.561 15.449 1.00 90.56 374 LEU A O 1
ATOM 2912 N N . TRP A 1 375 ? 1.165 16.204 15.183 1.00 85.12 375 TRP A N 1
ATOM 2913 C CA . TRP A 1 375 ? 0.937 17.077 14.034 1.00 85.12 375 TRP A CA 1
ATOM 2914 C C . TRP A 1 375 ? 0.074 16.420 12.945 1.00 85.12 375 TRP A C 1
ATOM 2916 O O . TRP A 1 375 ? -0.849 17.052 12.448 1.00 85.12 375 TRP A O 1
ATOM 2926 N N . THR A 1 376 ? 0.276 15.132 12.651 1.00 83.38 376 THR A N 1
ATOM 2927 C CA . THR A 1 376 ? -0.494 14.400 11.630 1.00 83.38 376 THR A CA 1
ATOM 2928 C C . THR A 1 376 ? -2.000 14.349 11.910 1.00 83.38 376 THR A C 1
ATOM 2930 O O . THR A 1 376 ? -2.799 14.468 10.986 1.00 83.38 376 THR A O 1
ATOM 2933 N N . PHE A 1 377 ? -2.405 14.213 13.174 1.00 90.50 377 PHE A N 1
ATOM 2934 C CA . PHE A 1 377 ? -3.818 14.231 13.569 1.00 90.50 377 PHE A CA 1
ATOM 2935 C C . PHE A 1 377 ? -4.363 15.657 13.669 1.00 90.50 377 PHE A C 1
ATOM 2937 O O . PHE A 1 377 ? -5.519 15.892 13.333 1.00 90.50 377 PHE A O 1
ATOM 2944 N N . LEU A 1 378 ? -3.534 16.625 14.074 1.00 89.06 378 LEU A N 1
ATOM 2945 C CA . LEU A 1 378 ? -3.923 18.037 14.052 1.00 89.06 378 LEU A CA 1
ATOM 2946 C C . LEU A 1 378 ? -4.215 18.514 12.627 1.00 89.06 378 LEU A C 1
ATOM 2948 O O . LEU A 1 378 ? -5.202 19.208 12.426 1.00 89.06 378 LEU A O 1
ATOM 2952 N N . GLN A 1 379 ? -3.425 18.088 11.637 1.00 83.00 379 GLN A N 1
ATOM 2953 C CA . GLN A 1 379 ? -3.704 18.380 10.230 1.00 83.00 379 GLN A CA 1
ATOM 2954 C C . GLN A 1 379 ? -5.049 17.797 9.785 1.00 83.00 379 GLN A C 1
ATOM 2956 O O . GLN A 1 379 ? -5.817 18.491 9.130 1.00 83.00 379 GLN A O 1
ATOM 2961 N N . LEU A 1 380 ? -5.382 16.565 10.189 1.00 84.00 380 LEU A N 1
ATOM 2962 C CA . LEU A 1 380 ? -6.701 15.984 9.914 1.00 84.00 380 LEU A CA 1
ATOM 2963 C C . LEU A 1 380 ? -7.845 16.797 10.532 1.00 84.00 380 LEU A C 1
ATOM 2965 O O . LEU A 1 380 ? -8.902 16.873 9.930 1.00 84.00 380 LEU A O 1
ATOM 2969 N N . LEU A 1 381 ? -7.661 17.414 11.696 1.00 86.81 381 LEU A N 1
ATOM 2970 C CA . LEU A 1 381 ? -8.714 18.210 12.342 1.00 86.81 381 LEU A CA 1
ATOM 2971 C C . LEU A 1 381 ? -8.816 19.639 11.805 1.00 86.81 381 LEU A C 1
ATOM 2973 O O . LEU A 1 381 ? -9.891 20.224 11.802 1.00 86.81 381 LEU A O 1
ATOM 2977 N N . GLN A 1 382 ? -7.688 20.229 11.415 1.00 83.56 382 GLN A N 1
ATOM 2978 C CA . GLN A 1 382 ? -7.600 21.647 11.059 1.00 83.56 382 GLN A CA 1
ATOM 2979 C C . GLN A 1 382 ? -7.755 21.901 9.560 1.00 83.56 382 GLN A C 1
ATOM 2981 O O . GLN A 1 382 ? -7.998 23.037 9.157 1.00 83.56 382 GLN A O 1
ATOM 2986 N N . HIS A 1 383 ? -7.584 20.878 8.720 1.00 76.50 383 HIS A N 1
ATOM 2987 C CA . HIS A 1 383 ? -7.665 21.053 7.278 1.00 76.50 383 HIS A CA 1
ATOM 2988 C C . HIS A 1 383 ? -9.109 21.397 6.856 1.00 76.50 383 HIS A C 1
ATOM 2990 O O . HIS A 1 383 ? -10.006 20.603 7.132 1.00 76.50 383 HIS A O 1
ATOM 2996 N N . PRO A 1 384 ? -9.360 22.501 6.122 1.00 72.56 384 PRO A N 1
ATOM 2997 C CA . PRO A 1 384 ? -10.720 22.967 5.807 1.00 72.56 384 PRO A CA 1
ATOM 2998 C C . PRO A 1 384 ? -11.583 21.961 5.036 1.00 72.56 384 PRO A C 1
ATOM 3000 O O . PRO A 1 384 ? -12.798 21.933 5.183 1.00 72.56 384 PRO A O 1
ATOM 3003 N N . ALA A 1 385 ? -10.954 21.123 4.207 1.00 68.38 385 ALA A N 1
ATOM 3004 C CA . ALA A 1 385 ? -11.640 20.064 3.459 1.00 68.38 385 ALA A CA 1
ATOM 3005 C C . ALA A 1 385 ? -11.834 18.757 4.256 1.00 68.38 385 ALA A C 1
ATOM 3007 O O . ALA A 1 385 ? -12.399 17.797 3.733 1.00 68.38 385 ALA A O 1
ATOM 3008 N N . SER A 1 386 ? -11.318 18.678 5.485 1.00 77.19 386 SER A N 1
ATOM 3009 C CA . SER A 1 386 ? -11.456 17.491 6.320 1.00 77.19 386 SER A CA 1
ATOM 3010 C C . SER A 1 386 ? -12.814 17.462 7.011 1.00 77.19 386 SER A C 1
ATOM 3012 O O . SER A 1 386 ? -13.304 18.477 7.492 1.00 77.19 386 SER A O 1
ATOM 3014 N N . ARG A 1 387 ? -13.410 16.269 7.083 1.00 86.12 387 ARG A N 1
ATOM 3015 C CA . ARG A 1 387 ? -14.682 16.016 7.778 1.00 86.12 387 ARG A CA 1
ATOM 3016 C C . ARG A 1 387 ? -14.489 15.368 9.150 1.00 86.12 387 ARG A C 1
ATOM 3018 O O . ARG A 1 387 ? -15.461 14.920 9.743 1.00 86.12 387 ARG A O 1
ATOM 3025 N N . PHE A 1 388 ? -13.247 15.247 9.617 1.00 93.62 388 PHE A N 1
ATOM 3026 C CA . PHE A 1 388 ? -12.951 14.619 10.900 1.00 93.62 388 PHE A CA 1
ATOM 3027 C C . PHE A 1 388 ? -13.185 15.588 12.060 1.00 93.62 388 PHE A C 1
ATOM 3029 O O . PHE A 1 388 ? -12.628 16.682 12.076 1.00 93.62 388 PHE A O 1
ATOM 3036 N N . ASP A 1 389 ? -13.933 15.142 13.065 1.00 94.69 389 ASP A N 1
ATOM 3037 C CA . ASP A 1 389 ? -14.113 15.829 14.346 1.00 94.69 389 ASP A CA 1
ATOM 3038 C C . ASP A 1 389 ? -13.874 14.842 15.506 1.00 94.69 389 ASP A C 1
ATOM 3040 O O . ASP A 1 389 ? -13.759 13.628 15.308 1.00 94.69 389 ASP A O 1
ATOM 3044 N N . ILE A 1 390 ? -13.744 15.359 16.728 1.00 95.50 390 ILE A N 1
ATOM 3045 C CA . ILE A 1 390 ? -13.575 14.575 17.949 1.00 95.50 390 ILE A CA 1
ATOM 3046 C C . ILE A 1 390 ? -14.902 14.494 18.708 1.00 95.50 390 ILE A C 1
ATOM 3048 O O . ILE A 1 390 ? -15.560 15.493 19.015 1.00 95.50 390 ILE A O 1
ATOM 3052 N N . TYR A 1 391 ? -15.245 13.278 19.114 1.00 96.12 391 TYR A N 1
ATOM 3053 C CA . TYR A 1 391 ? -16.415 12.955 19.915 1.00 96.12 391 TYR A CA 1
ATOM 3054 C C . TYR A 1 391 ? -15.948 12.270 21.198 1.00 96.12 391 TYR A C 1
ATOM 3056 O O . TYR A 1 391 ? -15.245 11.264 21.164 1.00 96.12 391 TYR A O 1
ATOM 3064 N N . ASN A 1 392 ? -16.285 12.851 22.350 1.00 95.88 392 ASN A N 1
ATOM 3065 C CA . ASN A 1 392 ? -15.894 12.319 23.653 1.00 95.88 392 ASN A CA 1
ATOM 3066 C C . ASN A 1 392 ? -17.129 11.827 24.395 1.00 95.88 392 ASN A C 1
ATOM 3068 O O . ASN A 1 392 ? -18.111 12.564 24.477 1.00 95.88 392 ASN A O 1
ATOM 3072 N N . PHE A 1 393 ? -17.046 10.635 24.980 1.00 94.88 393 PHE A N 1
ATOM 3073 C CA . PHE A 1 393 ? -18.139 10.075 25.768 1.00 94.88 393 PHE A CA 1
ATOM 3074 C C . PHE A 1 393 ? -17.650 9.084 26.828 1.00 94.88 393 PHE A C 1
ATOM 3076 O O . PHE A 1 393 ? -16.596 8.457 26.658 1.00 94.88 393 PHE A O 1
ATOM 3083 N N . PRO A 1 394 ? -18.359 8.968 27.963 1.00 93.44 394 PRO A N 1
ATOM 3084 C CA . PRO A 1 394 ? -17.996 8.054 29.029 1.00 93.44 394 PRO A CA 1
ATOM 3085 C C . PRO A 1 394 ? -18.630 6.678 28.825 1.00 93.44 394 PRO A C 1
ATOM 3087 O O . PRO A 1 394 ? -19.828 6.556 28.588 1.00 93.44 394 PRO A O 1
ATOM 3090 N N . PHE A 1 395 ? -17.854 5.618 29.030 1.00 92.75 395 PHE A N 1
ATOM 3091 C CA . PHE A 1 395 ? -18.372 4.251 28.993 1.00 92.75 395 PHE A CA 1
ATOM 3092 C C . PHE A 1 395 ? -19.429 3.991 30.074 1.00 92.75 395 PHE A C 1
ATOM 3094 O O . PHE A 1 395 ? -20.323 3.179 29.851 1.00 92.75 395 PHE A O 1
ATOM 3101 N N . CYS A 1 396 ? -19.397 4.698 31.211 1.00 92.25 396 CYS A N 1
ATOM 3102 C CA . CYS A 1 396 ? -20.415 4.548 32.256 1.00 92.25 396 CYS A CA 1
ATOM 3103 C C . CYS A 1 396 ? -21.825 4.987 31.841 1.00 92.25 396 CYS A C 1
ATOM 3105 O O . CYS A 1 396 ? -22.795 4.487 32.399 1.00 92.25 396 CYS A O 1
ATOM 3107 N N . GLY A 1 397 ? -21.964 5.836 30.814 1.00 90.81 397 GLY A N 1
ATOM 3108 C CA . GLY A 1 397 ? -23.264 6.115 30.186 1.00 90.81 397 GLY A CA 1
ATOM 3109 C C . GLY A 1 397 ? -23.840 4.923 29.406 1.00 90.81 397 GLY A C 1
ATOM 3110 O O . GLY A 1 397 ? -24.965 4.984 28.922 1.00 90.81 397 GLY A O 1
ATOM 3111 N N . HIS A 1 398 ? -23.070 3.840 29.283 1.00 92.69 398 HIS A N 1
ATOM 3112 C CA . HIS A 1 398 ? -23.401 2.619 28.552 1.00 92.69 398 HIS A CA 1
ATOM 3113 C C . HIS A 1 398 ? -23.253 1.364 29.432 1.00 92.69 398 HIS A C 1
ATOM 3115 O O . HIS A 1 398 ? -22.922 0.297 28.918 1.00 92.69 398 HIS A O 1
ATOM 3121 N N . GLY A 1 399 ? -23.443 1.500 30.751 1.00 91.38 399 GLY A N 1
ATOM 3122 C CA . GLY A 1 399 ? -23.492 0.369 31.689 1.00 91.38 399 GLY A CA 1
ATOM 3123 C C . GLY A 1 399 ? -22.162 -0.024 32.339 1.00 91.38 399 GLY A C 1
ATOM 3124 O O . GLY A 1 399 ? -22.130 -0.880 33.222 1.00 91.38 399 GLY A O 1
ATOM 3125 N N . SER A 1 400 ? -21.047 0.600 31.940 1.00 92.19 400 SER A N 1
ATOM 3126 C CA . SER A 1 400 ? -19.725 0.309 32.513 1.00 92.19 400 SER A CA 1
ATOM 3127 C C . SER A 1 400 ? -19.562 0.888 33.929 1.00 92.19 400 SER A C 1
ATOM 3129 O O . SER A 1 400 ? -19.766 2.087 34.124 1.00 92.19 400 SER A O 1
ATOM 3131 N N . PRO A 1 401 ? -19.040 0.121 34.900 1.00 89.69 401 PRO A N 1
ATOM 3132 C CA . PRO A 1 401 ? -18.761 0.623 36.248 1.00 89.69 401 PRO A CA 1
ATOM 3133 C C . PRO A 1 401 ? -17.506 1.519 36.328 1.00 89.69 401 PRO A C 1
ATOM 3135 O O . PRO A 1 401 ? -17.217 2.096 37.382 1.00 89.69 401 PRO A O 1
ATOM 3138 N N . PHE A 1 402 ? -16.749 1.653 35.230 1.00 88.00 402 PHE A N 1
ATOM 3139 C CA . PHE A 1 402 ? -15.572 2.521 35.128 1.00 88.00 402 PHE A CA 1
ATOM 3140 C C . PHE A 1 402 ? -15.910 3.948 34.689 1.00 88.00 402 PHE A C 1
ATOM 3142 O O . PHE A 1 402 ? -16.644 4.150 33.720 1.00 88.00 402 PHE A O 1
ATOM 3149 N N . GLU A 1 403 ? -15.232 4.940 35.280 1.00 83.44 403 GLU A N 1
ATOM 3150 C CA . GLU A 1 403 ? -15.212 6.329 34.785 1.00 83.44 403 GLU A CA 1
ATOM 3151 C C . GLU A 1 403 ? -14.238 6.497 33.608 1.00 83.44 403 GLU A C 1
ATOM 3153 O O . GLU A 1 403 ? -13.314 7.314 33.628 1.00 83.44 403 GLU A O 1
ATOM 3158 N N . LYS A 1 404 ? -14.396 5.672 32.572 1.00 86.19 404 LYS A N 1
ATOM 3159 C CA . LYS A 1 404 ? -13.528 5.705 31.394 1.00 86.19 404 LYS A CA 1
ATOM 3160 C C . LYS A 1 404 ? -14.154 6.576 30.314 1.00 86.19 404 LYS A C 1
ATOM 3162 O O . LYS A 1 404 ? -15.157 6.206 29.714 1.00 86.19 404 LYS A O 1
ATOM 3167 N N . PHE A 1 405 ? -13.534 7.722 30.044 1.00 90.12 405 PHE A N 1
ATOM 3168 C CA . PHE A 1 405 ? -13.845 8.518 28.859 1.00 90.12 405 PHE A CA 1
ATOM 3169 C C . PHE A 1 405 ? -13.037 8.032 27.662 1.00 90.12 405 PHE A C 1
ATOM 3171 O O . PHE A 1 405 ? -11.801 7.994 27.710 1.00 90.12 405 PHE A O 1
ATOM 3178 N N . SER A 1 406 ? -13.741 7.742 26.578 1.00 92.19 406 SER A N 1
ATOM 3179 C CA . SER A 1 406 ? -13.155 7.460 25.277 1.00 92.19 406 SER A CA 1
ATOM 3180 C C . SER A 1 406 ? -13.307 8.681 24.366 1.00 92.19 406 SER A C 1
ATOM 3182 O O . SER A 1 406 ? -14.228 9.488 24.521 1.00 92.19 406 SER A O 1
ATOM 3184 N N . SER A 1 407 ? -12.337 8.860 23.480 1.00 95.31 407 SER A N 1
ATOM 3185 C CA . SER A 1 407 ? -12.219 9.959 22.530 1.00 95.31 407 SER A CA 1
ATOM 3186 C C . SER A 1 407 ? -12.099 9.361 21.140 1.00 95.31 407 SER A C 1
ATOM 3188 O O . SER A 1 407 ? -11.172 8.601 20.868 1.00 95.31 407 SER A O 1
ATOM 3190 N N . TRP A 1 408 ? -13.063 9.682 20.288 1.00 96.44 408 TRP A N 1
ATOM 3191 C CA . TRP A 1 408 ? -13.191 9.131 18.950 1.00 96.44 408 TRP A CA 1
ATOM 3192 C C . TRP A 1 408 ? -12.989 10.249 17.941 1.00 96.44 408 TRP A C 1
ATOM 3194 O O . TRP A 1 408 ? -13.774 11.194 17.911 1.00 96.44 408 TRP A O 1
ATOM 3204 N N . MET A 1 409 ? -11.948 10.152 17.118 1.00 96.69 409 MET A N 1
ATOM 3205 C CA . MET A 1 409 ? -11.810 10.994 15.932 1.00 96.69 409 MET A CA 1
ATOM 3206 C C . MET A 1 409 ? -12.537 10.318 14.773 1.00 96.69 409 MET A C 1
ATOM 3208 O O . MET A 1 409 ? -12.208 9.183 14.429 1.00 96.69 409 MET A O 1
ATOM 3212 N N . SER A 1 410 ? -13.515 10.991 14.173 1.00 96.56 410 SER A N 1
ATOM 3213 C CA . SER A 1 410 ? -14.347 10.382 13.139 1.00 96.56 410 SER A CA 1
ATOM 3214 C C . SER A 1 410 ? -14.873 11.382 12.122 1.00 96.56 410 SER A C 1
ATOM 3216 O O . SER A 1 410 ? -15.090 12.542 12.451 1.00 96.56 410 SER A O 1
ATOM 3218 N N . ASN A 1 411 ? -15.079 10.908 10.894 1.00 94.00 411 ASN A N 1
ATOM 3219 C CA . ASN A 1 411 ? -15.775 11.618 9.824 1.00 94.00 411 ASN A CA 1
ATOM 3220 C C . ASN A 1 411 ? -17.139 10.991 9.477 1.00 94.00 411 ASN A C 1
ATOM 3222 O O . ASN A 1 411 ? -17.685 11.283 8.411 1.00 94.00 411 ASN A O 1
ATOM 3226 N N . VAL A 1 412 ? -17.663 10.099 10.327 1.00 94.06 412 VAL A N 1
ATOM 3227 C CA . VAL A 1 412 ? -18.954 9.442 10.094 1.00 94.06 412 VAL A CA 1
ATOM 3228 C C . VAL A 1 412 ? -20.093 10.371 10.532 1.00 94.06 412 VAL A C 1
ATOM 3230 O O . VAL A 1 412 ? -20.114 10.774 11.699 1.00 94.06 412 VAL A O 1
ATOM 3233 N N . PRO A 1 413 ? -21.036 10.722 9.636 1.00 91.38 413 PRO A N 1
ATOM 3234 C CA . PRO A 1 413 ? -22.206 11.523 9.995 1.00 91.38 413 PRO A CA 1
ATOM 3235 C C . PRO A 1 413 ? -23.023 10.848 11.104 1.00 91.38 413 PRO A C 1
ATOM 3237 O O . PRO A 1 413 ? -23.199 9.634 11.066 1.00 91.38 413 PRO A O 1
ATOM 3240 N N . GLY A 1 414 ? -23.531 11.607 12.079 1.00 91.69 414 GLY A N 1
ATOM 3241 C CA . GLY A 1 414 ? -24.325 11.065 13.191 1.00 91.69 414 GLY A CA 1
ATOM 3242 C C . GLY A 1 414 ? -23.539 10.835 14.487 1.00 91.69 414 GLY A C 1
ATOM 3243 O O . GLY A 1 414 ? -24.133 10.579 15.538 1.00 91.69 414 GLY A O 1
ATOM 3244 N N . MET A 1 415 ? -22.204 10.941 14.462 1.00 94.88 415 MET A N 1
ATOM 3245 C CA . MET A 1 415 ? -21.362 10.715 15.648 1.00 94.88 415 MET A CA 1
ATOM 3246 C C . MET A 1 415 ? -21.557 11.740 16.771 1.00 94.88 415 MET A C 1
ATOM 3248 O O . MET A 1 415 ? -21.207 11.471 17.922 1.00 94.88 415 MET A O 1
ATOM 3252 N N . GLU A 1 416 ? -22.163 12.891 16.492 1.00 94.25 416 GLU A N 1
ATOM 3253 C CA . GLU A 1 416 ? -22.536 13.891 17.490 1.00 94.25 416 GLU A CA 1
ATOM 3254 C C . GLU A 1 416 ? -23.455 13.336 18.583 1.00 94.25 416 GLU A C 1
ATOM 3256 O O . GLU A 1 416 ? -23.318 13.747 19.735 1.00 94.25 416 GLU A O 1
ATOM 3261 N N . VAL A 1 417 ? -24.297 12.345 18.259 1.00 93.00 417 VAL A N 1
ATOM 3262 C CA . VAL A 1 417 ? -25.201 11.666 19.207 1.00 93.00 417 VAL A CA 1
ATOM 3263 C C . VAL A 1 417 ? -24.430 10.948 20.313 1.00 93.00 417 VAL A C 1
ATOM 3265 O O . VAL A 1 417 ? -24.947 10.756 21.413 1.00 93.00 417 VAL A O 1
ATOM 3268 N N . MET A 1 418 ? -23.180 10.562 20.048 1.00 94.50 418 MET A N 1
ATOM 3269 C CA . MET A 1 418 ? -22.351 9.917 21.056 1.00 94.50 418 MET A CA 1
ATOM 3270 C C . MET A 1 418 ? -21.816 10.904 22.093 1.00 94.50 418 MET A C 1
ATOM 3272 O O . MET A 1 418 ? -21.479 10.451 23.177 1.00 94.50 418 MET A O 1
ATOM 3276 N N . ARG A 1 419 ? -21.726 12.219 21.822 1.00 94.12 419 ARG A N 1
ATOM 3277 C CA . ARG A 1 419 ? -21.161 13.185 22.786 1.00 94.12 419 ARG A CA 1
ATOM 3278 C C . ARG A 1 419 ? -21.984 13.208 24.068 1.00 94.12 419 ARG A C 1
ATOM 3280 O O . ARG A 1 419 ? -23.127 13.651 24.071 1.00 94.12 419 ARG A O 1
ATOM 3287 N N . ASP A 1 420 ? -21.356 12.825 25.175 1.00 91.31 420 ASP A N 1
ATOM 3288 C CA . ASP A 1 420 ? -22.017 12.834 26.477 1.00 91.31 420 ASP A CA 1
ATOM 3289 C C . ASP A 1 420 ? -21.031 13.070 27.631 1.00 91.31 420 ASP A C 1
ATOM 3291 O O . ASP A 1 420 ? -19.803 13.059 27.487 1.00 91.31 420 ASP A O 1
ATOM 3295 N N . VAL A 1 421 ? -21.593 13.300 28.811 1.00 90.81 421 VAL A N 1
ATOM 3296 C CA . VAL A 1 421 ? -20.911 13.458 30.092 1.00 90.81 421 VAL A CA 1
ATOM 3297 C C . VAL A 1 421 ? -21.400 12.394 31.068 1.00 90.81 421 VAL A C 1
ATOM 3299 O O . VAL A 1 421 ? -22.463 11.809 30.903 1.00 90.81 421 VAL A O 1
ATOM 3302 N N . CYS A 1 422 ? -20.632 12.124 32.122 1.00 90.00 422 CYS A N 1
ATOM 3303 C CA . CYS A 1 422 ? -21.040 11.124 33.102 1.00 90.00 422 CYS A CA 1
ATOM 3304 C C . CYS A 1 422 ? -22.298 11.587 33.858 1.00 90.00 422 CYS A C 1
ATOM 3306 O O . CYS A 1 422 ? -22.237 12.547 34.638 1.00 90.00 422 CYS A O 1
ATOM 3308 N N . ARG A 1 423 ? -23.403 10.854 33.671 1.00 87.44 423 ARG A N 1
ATOM 3309 C CA . ARG A 1 423 ? -24.683 11.025 34.382 1.00 87.44 423 ARG A CA 1
ATOM 3310 C C . ARG A 1 423 ? -25.123 9.782 35.161 1.00 87.44 423 ARG A C 1
ATOM 3312 O O . ARG A 1 423 ? -26.224 9.769 35.697 1.00 87.44 423 ARG A O 1
ATOM 3319 N N . CYS A 1 424 ? -24.290 8.742 35.224 1.00 87.19 424 CYS A N 1
ATOM 3320 C CA . CYS A 1 424 ? -24.656 7.514 35.924 1.00 87.19 424 CYS A CA 1
ATOM 3321 C C . CYS A 1 424 ? -24.822 7.753 37.443 1.00 87.19 424 CYS A C 1
ATOM 3323 O O . CYS A 1 424 ? -24.173 8.659 37.990 1.00 87.19 424 CYS A O 1
ATOM 3325 N N . PRO A 1 425 ? -25.579 6.895 38.153 1.00 86.25 425 PRO A N 1
ATOM 3326 C CA . PRO A 1 425 ? -25.779 6.996 39.605 1.00 86.25 425 PRO A CA 1
ATOM 3327 C C . PRO A 1 425 ? -24.481 6.967 40.429 1.00 86.25 425 PRO A C 1
ATOM 3329 O O . PRO A 1 425 ? -24.438 7.446 41.560 1.00 86.25 425 PRO A O 1
ATOM 3332 N N . PHE A 1 426 ? -23.400 6.431 39.857 1.00 87.00 426 PHE A N 1
ATOM 3333 C CA . PHE A 1 426 ? -22.112 6.235 40.523 1.00 87.00 426 PHE A CA 1
ATOM 3334 C C . PHE A 1 426 ? -21.089 7.347 40.258 1.00 87.00 426 PHE A C 1
ATOM 3336 O O . PHE A 1 426 ? -19.896 7.145 40.488 1.00 87.00 426 PHE A O 1
ATOM 3343 N N . LYS A 1 427 ? -21.515 8.528 39.791 1.00 86.56 427 LYS A N 1
ATOM 3344 C CA . LYS A 1 427 ? -20.609 9.657 39.526 1.00 86.56 427 LYS A CA 1
ATOM 3345 C C . LYS A 1 427 ? -19.726 9.967 40.745 1.00 86.56 427 LYS A C 1
ATOM 3347 O O . LYS A 1 427 ? -20.223 10.151 41.853 1.00 86.56 427 LYS A O 1
ATOM 3352 N N . GLY A 1 428 ? -18.406 10.003 40.543 1.00 84.06 428 GLY A N 1
ATOM 3353 C CA . GLY A 1 428 ? -17.411 10.199 41.609 1.00 84.06 428 GLY A CA 1
ATOM 3354 C C . GLY A 1 428 ? -17.155 8.976 42.504 1.00 84.06 428 GLY A C 1
ATOM 3355 O O . GLY A 1 428 ? -16.248 9.008 43.331 1.00 84.06 428 GLY A O 1
ATOM 3356 N N . LYS A 1 429 ? -17.913 7.889 42.325 1.00 86.88 429 LYS A N 1
ATOM 3357 C CA . LYS A 1 429 ? -17.787 6.619 43.055 1.00 86.88 429 LYS A CA 1
ATOM 3358 C C . LYS A 1 429 ? -17.437 5.441 42.142 1.00 86.88 429 LYS A C 1
ATOM 3360 O O . LYS A 1 429 ? -17.521 4.307 42.598 1.00 86.88 429 LYS A O 1
ATOM 3365 N N . HIS A 1 430 ? -17.064 5.667 40.883 1.00 88.12 430 HIS A N 1
ATOM 3366 C CA . HIS A 1 430 ? -16.711 4.604 39.936 1.00 88.12 430 HIS A CA 1
ATOM 3367 C C . HIS A 1 430 ? -15.559 3.722 40.418 1.00 88.12 430 HIS A C 1
ATOM 3369 O O . HIS A 1 430 ? -14.729 4.135 41.232 1.00 88.12 430 HIS A O 1
ATOM 3375 N N . LEU A 1 431 ? -15.489 2.510 39.865 1.00 84.81 431 LEU A N 1
ATOM 3376 C CA . LEU A 1 431 ? -14.378 1.608 40.133 1.00 84.81 431 LEU A CA 1
ATOM 3377 C C . LEU A 1 431 ? -13.081 2.221 39.583 1.00 84.81 431 LEU A C 1
ATOM 3379 O O . LEU A 1 431 ? -13.003 2.594 38.407 1.00 84.81 431 LEU A O 1
ATOM 3383 N N . ARG A 1 432 ? -12.068 2.364 40.442 1.00 77.19 432 ARG A N 1
ATOM 3384 C CA . ARG A 1 432 ? -10.741 2.829 40.028 1.00 77.19 432 ARG A CA 1
ATOM 3385 C C . ARG A 1 432 ? -9.985 1.673 39.383 1.00 77.19 432 ARG A C 1
ATOM 3387 O O . ARG A 1 432 ? -10.106 0.527 39.801 1.00 77.19 432 ARG A O 1
ATOM 3394 N N . VAL A 1 433 ? -9.203 1.983 38.354 1.00 66.25 433 VAL A N 1
ATOM 3395 C CA . VAL A 1 433 ? -8.371 0.989 37.668 1.00 66.25 433 VAL A CA 1
ATOM 3396 C C . VAL A 1 433 ? -7.149 0.696 38.545 1.00 66.25 433 VAL A C 1
ATOM 3398 O O . VAL A 1 433 ? -6.141 1.397 38.463 1.00 66.25 433 VAL A O 1
ATOM 3401 N N . GLU A 1 434 ? -7.275 -0.296 39.424 1.00 67.25 434 GLU A N 1
ATOM 3402 C CA . GLU A 1 434 ? -6.172 -0.898 40.189 1.00 67.25 434 GLU A CA 1
ATOM 3403 C C . GLU A 1 434 ? -5.431 -1.951 39.335 1.00 67.25 434 GLU A C 1
ATOM 3405 O O . GLU A 1 434 ? -5.750 -2.138 38.160 1.00 67.25 434 GLU A O 1
ATOM 3410 N N . SER A 1 435 ? -4.385 -2.605 39.854 1.00 70.81 435 SER A N 1
ATOM 3411 C CA . SER A 1 435 ? -3.550 -3.518 39.049 1.00 70.81 435 SER A CA 1
ATOM 3412 C C . SER A 1 435 ? -4.306 -4.770 38.574 1.00 70.81 435 SER A C 1
ATOM 3414 O O . SER A 1 435 ? -4.154 -5.173 37.416 1.00 70.81 435 SER A O 1
ATOM 3416 N N . SER A 1 436 ? -5.151 -5.354 39.428 1.00 84.06 436 SER A N 1
ATOM 3417 C CA . SER A 1 436 ? -5.886 -6.600 39.165 1.00 84.06 436 SER A CA 1
ATOM 3418 C C . SER A 1 436 ? -7.183 -6.693 39.973 1.00 84.06 436 SER A C 1
ATOM 3420 O O . SER A 1 436 ? -7.264 -6.117 41.054 1.00 84.06 436 SER A O 1
ATOM 3422 N N . PHE A 1 437 ? -8.172 -7.445 39.488 1.00 85.31 437 PHE A N 1
ATOM 3423 C CA . PHE A 1 437 ? -9.439 -7.671 40.194 1.00 85.31 437 PHE A CA 1
ATOM 3424 C C . PHE A 1 437 ? -9.246 -8.453 41.509 1.00 85.31 437 PHE A C 1
ATOM 3426 O O . PHE A 1 437 ? -8.945 -9.652 41.485 1.00 85.31 437 PHE A O 1
ATOM 3433 N N . THR A 1 438 ? -9.445 -7.787 42.652 1.00 88.31 438 THR A N 1
ATOM 3434 C CA . THR A 1 438 ? -9.654 -8.439 43.959 1.00 88.31 438 THR A CA 1
ATOM 3435 C C . THR A 1 438 ? -11.085 -8.972 44.071 1.00 88.31 438 THR A C 1
ATOM 3437 O O . THR A 1 438 ? -11.922 -8.674 43.218 1.00 88.31 438 THR A O 1
ATOM 3440 N N . GLN A 1 439 ? -11.388 -9.755 45.112 1.00 87.56 439 GLN A N 1
ATOM 3441 C CA . GLN A 1 439 ? -12.756 -10.238 45.320 1.00 87.56 439 GLN A CA 1
ATOM 3442 C C . GLN A 1 439 ? -13.723 -9.067 45.546 1.00 87.56 439 GLN A C 1
ATOM 3444 O O . GLN A 1 439 ? -14.764 -8.996 44.906 1.00 87.56 439 GLN A O 1
ATOM 3449 N N . GLU A 1 440 ? -13.318 -8.082 46.349 1.00 87.38 440 GLU A N 1
ATOM 3450 C CA . GLU A 1 440 ? -14.106 -6.878 46.613 1.00 87.38 440 GLU A CA 1
ATOM 3451 C C . GLU A 1 440 ? -14.322 -6.060 45.332 1.00 87.38 440 GLU A C 1
ATOM 3453 O O . GLU A 1 440 ? -15.411 -5.540 45.096 1.00 87.38 440 GLU A O 1
ATOM 3458 N N . ALA A 1 441 ? -13.298 -5.961 44.476 1.00 86.00 441 ALA A N 1
ATOM 3459 C CA . ALA A 1 441 ? -13.403 -5.265 43.198 1.00 86.00 441 ALA A CA 1
ATOM 3460 C C . ALA A 1 441 ? -14.339 -5.986 42.215 1.00 86.00 441 ALA A C 1
ATOM 3462 O O . ALA A 1 441 ? -15.037 -5.310 41.462 1.00 86.00 441 ALA A O 1
ATOM 3463 N N . LEU A 1 442 ? -14.372 -7.325 42.218 1.00 88.62 442 LEU A N 1
ATOM 3464 C CA . LEU A 1 442 ? -15.317 -8.118 41.422 1.00 88.62 442 LEU A CA 1
ATOM 3465 C C . LEU A 1 442 ? -16.752 -7.919 41.898 1.00 88.62 442 LEU A C 1
ATOM 3467 O O . LEU A 1 442 ? -17.620 -7.625 41.080 1.00 88.62 442 LEU A O 1
ATOM 3471 N N . ASP A 1 443 ? -16.990 -8.020 43.204 1.00 88.81 443 ASP A N 1
ATOM 3472 C CA . ASP A 1 443 ? -18.325 -7.855 43.784 1.00 88.81 443 ASP A CA 1
ATOM 3473 C C . ASP A 1 443 ? -18.861 -6.449 43.476 1.00 88.81 443 ASP A C 1
ATOM 3475 O O . ASP A 1 443 ? -19.990 -6.277 43.009 1.00 88.81 443 ASP A O 1
ATOM 3479 N N . LEU A 1 444 ? -18.002 -5.436 43.630 1.00 88.69 444 LEU A N 1
ATOM 3480 C CA . LEU A 1 444 ? -18.325 -4.049 43.319 1.00 88.69 444 LEU A CA 1
ATOM 3481 C C . LEU A 1 444 ? -18.527 -3.808 41.819 1.00 88.69 444 LEU A C 1
ATOM 3483 O O . LEU A 1 444 ? -19.362 -2.987 41.434 1.00 88.69 444 LEU A O 1
ATOM 3487 N N . PHE A 1 445 ? -17.764 -4.497 40.969 1.00 90.12 445 PHE A N 1
ATOM 3488 C CA . PHE A 1 445 ? -17.925 -4.456 39.520 1.00 90.12 445 PHE A CA 1
ATOM 3489 C C . PHE A 1 445 ? -19.283 -5.033 39.116 1.00 90.12 445 PHE A C 1
ATOM 3491 O O . PHE A 1 445 ? -20.042 -4.356 38.428 1.00 90.12 445 PHE A O 1
ATOM 3498 N N . CYS A 1 446 ? -19.620 -6.236 39.588 1.00 89.25 446 CYS A N 1
ATOM 3499 C CA . CYS A 1 446 ? -20.887 -6.905 39.301 1.00 89.25 446 CYS A CA 1
ATOM 3500 C C . CYS A 1 446 ? -22.091 -6.106 39.808 1.00 89.25 446 CYS A C 1
ATOM 3502 O O . CYS A 1 446 ? -23.077 -5.990 39.092 1.00 89.25 446 CYS A O 1
ATOM 3504 N N . GLN A 1 447 ? -21.995 -5.497 40.995 1.00 89.38 447 GLN A N 1
ATOM 3505 C CA . GLN A 1 447 ? -23.069 -4.677 41.564 1.00 89.38 447 GLN A CA 1
ATOM 3506 C C . GLN A 1 447 ? -23.344 -3.395 40.761 1.00 89.38 447 GLN A C 1
ATOM 3508 O O . GLN A 1 447 ? -24.460 -2.881 40.769 1.00 89.38 447 GLN A O 1
ATOM 3513 N N . ARG A 1 448 ? -22.315 -2.825 40.124 1.00 90.94 448 ARG A N 1
ATOM 3514 C CA . ARG A 1 448 ? -22.392 -1.511 39.460 1.00 90.94 448 ARG A CA 1
ATOM 3515 C C . ARG A 1 448 ? -22.459 -1.589 37.940 1.00 90.94 448 ARG A C 1
ATOM 3517 O O . ARG A 1 448 ? -22.628 -0.554 37.299 1.00 90.94 448 ARG A O 1
ATOM 3524 N N . CYS A 1 449 ? -22.261 -2.772 37.369 1.00 90.81 449 CYS A N 1
ATOM 3525 C CA . CYS A 1 449 ? -22.404 -3.002 35.944 1.00 90.81 449 CYS A CA 1
ATOM 3526 C C . CYS A 1 449 ? -23.892 -3.163 35.625 1.00 90.81 449 CYS A C 1
ATOM 3528 O O . CYS A 1 449 ? -24.537 -4.058 36.158 1.00 90.81 449 CYS A O 1
ATOM 3530 N N . ASP A 1 450 ? -24.422 -2.295 34.770 1.00 90.56 450 ASP A N 1
ATOM 3531 C CA . ASP A 1 450 ? -25.859 -2.207 34.498 1.00 90.56 450 ASP A CA 1
ATOM 3532 C C . ASP A 1 450 ? -26.135 -2.523 33.019 1.00 90.56 450 ASP A C 1
ATOM 3534 O O . ASP A 1 450 ? -25.596 -1.822 32.155 1.00 90.56 450 ASP A O 1
ATOM 3538 N N . PRO A 1 451 ? -26.918 -3.568 32.686 1.00 90.94 451 PRO A N 1
ATOM 3539 C CA . PRO A 1 451 ? -27.675 -4.448 33.594 1.00 90.94 451 PRO A CA 1
ATOM 3540 C C . PRO A 1 451 ? -26.867 -5.618 34.179 1.00 90.94 451 PRO A C 1
ATOM 3542 O O . PRO A 1 451 ? -27.203 -6.129 35.244 1.00 90.94 451 PRO A O 1
ATOM 3545 N N . SER A 1 452 ? -25.806 -6.067 33.503 1.00 93.50 452 SER A N 1
ATOM 3546 C CA . SER A 1 452 ? -24.900 -7.098 34.020 1.00 93.50 452 SER A CA 1
ATOM 3547 C C . SER A 1 452 ? -23.545 -7.082 33.295 1.00 93.50 452 SER A C 1
ATOM 3549 O O . SER A 1 452 ? -23.463 -6.606 32.159 1.00 93.50 452 SER A O 1
ATOM 3551 N N . PRO A 1 453 ? -22.476 -7.661 33.882 1.00 91.56 453 PRO A N 1
ATOM 3552 C CA . PRO A 1 453 ? -21.187 -7.837 33.204 1.00 91.56 453 PRO A CA 1
ATOM 3553 C C . PRO A 1 453 ? -21.288 -8.504 31.828 1.00 91.56 453 PRO A C 1
ATOM 3555 O O . PRO A 1 453 ? -20.631 -8.074 30.881 1.00 91.56 453 PRO A O 1
ATOM 3558 N N . LEU A 1 454 ? -22.137 -9.529 31.706 1.00 91.19 454 LEU A N 1
ATOM 3559 C CA . LEU A 1 454 ? -22.306 -10.291 30.472 1.00 91.19 454 LEU A CA 1
ATOM 3560 C C . LEU A 1 454 ? -22.966 -9.448 29.374 1.00 91.19 454 LEU A C 1
ATOM 3562 O O . LEU A 1 454 ? -22.546 -9.503 28.224 1.00 91.19 454 LEU A O 1
ATOM 3566 N N . GLU A 1 455 ? -23.955 -8.626 29.716 1.00 90.25 455 GLU A N 1
ATOM 3567 C CA . GLU A 1 455 ? -24.630 -7.766 28.738 1.00 90.25 455 GLU A CA 1
ATOM 3568 C C . GLU A 1 455 ? -23.805 -6.539 28.343 1.00 90.25 455 GLU A C 1
ATOM 3570 O O . GLU A 1 455 ? -23.892 -6.065 27.208 1.00 90.25 455 GLU A O 1
ATOM 3575 N N . VAL A 1 456 ? -22.981 -6.026 29.259 1.00 91.81 456 VAL A N 1
ATOM 3576 C CA . VAL A 1 456 ? -22.145 -4.851 28.997 1.00 91.81 456 VAL A CA 1
ATOM 3577 C C . VAL A 1 456 ? -20.862 -5.235 28.261 1.00 91.81 456 VAL A C 1
ATOM 3579 O O . VAL A 1 456 ? -20.477 -4.524 27.337 1.00 91.81 456 VAL A O 1
ATOM 3582 N N . TYR A 1 457 ? -20.214 -6.345 28.620 1.00 91.25 457 TYR A N 1
ATOM 3583 C CA . TYR A 1 457 ? -18.893 -6.730 28.104 1.00 91.25 457 TYR A CA 1
ATOM 3584 C C . TYR A 1 457 ? -18.849 -8.089 27.403 1.00 91.25 457 TYR A C 1
ATOM 3586 O O . TYR A 1 457 ? -17.782 -8.508 26.978 1.00 91.25 457 TYR A O 1
ATOM 3594 N N . GLY A 1 458 ? -19.957 -8.823 27.302 1.00 89.38 458 GLY A N 1
ATOM 3595 C CA . GLY A 1 458 ? -19.963 -10.165 26.706 1.00 89.38 458 GLY A CA 1
ATOM 3596 C C . GLY A 1 458 ? -19.314 -11.248 27.575 1.00 89.38 458 GLY A C 1
ATOM 3597 O O . GLY A 1 458 ? -19.370 -12.421 27.211 1.00 89.38 458 GLY A O 1
ATOM 3598 N N . ARG A 1 459 ? -18.725 -10.885 28.725 1.00 90.88 459 ARG A N 1
ATOM 3599 C CA . ARG A 1 459 ? -18.121 -11.797 29.706 1.00 90.88 459 ARG A CA 1
ATOM 3600 C C . ARG A 1 459 ? -18.006 -11.153 31.090 1.00 90.88 459 ARG A C 1
ATOM 3602 O O . ARG A 1 459 ? -17.963 -9.931 31.215 1.00 90.88 459 ARG A O 1
ATOM 3609 N N . ALA A 1 460 ? -17.890 -11.982 32.124 1.00 89.12 460 ALA A N 1
ATOM 3610 C CA . ALA A 1 460 ? -17.538 -11.530 33.469 1.00 89.12 460 ALA A CA 1
ATOM 3611 C C . ALA A 1 460 ? -16.003 -11.448 33.651 1.00 89.12 460 ALA A C 1
ATOM 3613 O O . ALA A 1 460 ? -15.278 -12.248 33.050 1.00 89.12 460 ALA A O 1
ATOM 3614 N N . PRO A 1 461 ? -15.490 -10.500 34.459 1.00 89.50 461 PRO A N 1
ATOM 3615 C CA . PRO A 1 461 ? -14.078 -10.457 34.842 1.00 89.50 461 PRO A CA 1
ATOM 3616 C C . PRO A 1 461 ? -13.703 -11.613 35.778 1.00 89.50 461 PRO A C 1
ATOM 3618 O O . PRO A 1 461 ? -14.527 -12.073 36.569 1.00 89.50 461 PRO A O 1
ATOM 3621 N N . ALA A 1 462 ? -12.444 -12.054 35.725 1.00 89.06 462 ALA A N 1
ATOM 3622 C CA . ALA A 1 462 ? -11.916 -13.090 36.617 1.00 89.06 462 ALA A CA 1
ATOM 3623 C C . ALA A 1 462 ? -11.045 -12.512 37.747 1.00 89.06 462 ALA A C 1
ATOM 3625 O O . ALA A 1 462 ? -10.380 -11.485 37.588 1.00 89.06 462 ALA A O 1
ATOM 3626 N N . ARG A 1 463 ? -10.986 -13.203 38.896 1.00 89.00 463 ARG A N 1
ATOM 3627 C CA . ARG A 1 463 ? -10.094 -12.826 40.007 1.00 89.00 463 ARG A CA 1
ATOM 3628 C C . ARG A 1 463 ? -8.638 -12.866 39.544 1.00 89.00 463 ARG A C 1
ATOM 3630 O O . ARG A 1 463 ? -8.201 -13.847 38.952 1.00 89.00 463 ARG A O 1
ATOM 3637 N N . GLY A 1 464 ? -7.890 -11.802 39.825 1.00 86.38 464 GLY A N 1
ATOM 3638 C CA . GLY A 1 464 ? -6.501 -11.650 39.383 1.00 86.38 464 GLY A CA 1
ATOM 3639 C C . GLY A 1 464 ? -6.333 -11.178 37.933 1.00 86.38 464 GLY A C 1
ATOM 3640 O O . GLY A 1 464 ? -5.211 -10.875 37.530 1.00 86.38 464 GLY A O 1
ATOM 3641 N N . GLU A 1 465 ? -7.411 -11.043 37.151 1.00 86.75 465 GLU A N 1
ATOM 3642 C CA . GLU A 1 465 ? -7.337 -10.454 35.813 1.00 86.75 465 GLU A CA 1
ATOM 3643 C C . GLU A 1 465 ? -6.946 -8.971 35.898 1.00 86.75 465 GLU A C 1
ATOM 3645 O O . GLU A 1 465 ? -7.356 -8.245 36.808 1.00 86.75 465 GLU A O 1
ATOM 3650 N N . SER A 1 466 ? -6.148 -8.497 34.937 1.00 84.50 466 SER A N 1
ATOM 3651 C CA . SER A 1 466 ? -5.754 -7.090 34.882 1.00 84.50 466 SER A CA 1
ATOM 3652 C C . SER A 1 466 ? -6.956 -6.189 34.592 1.00 84.50 466 SER A C 1
ATOM 3654 O O . SER A 1 466 ? -7.540 -6.225 33.508 1.00 84.50 466 SER A O 1
ATOM 3656 N N . LEU A 1 467 ? -7.245 -5.294 35.535 1.00 81.50 467 LEU A N 1
ATOM 3657 C CA . LEU A 1 467 ? -8.283 -4.265 35.435 1.00 81.50 467 LEU A CA 1
ATOM 3658 C C . LEU A 1 467 ? -8.057 -3.335 34.229 1.00 81.50 467 LEU A C 1
ATOM 3660 O O . LEU A 1 467 ? -9.002 -2.954 33.537 1.00 81.50 467 LEU A O 1
ATOM 3664 N N . ALA A 1 468 ? -6.799 -3.003 33.922 1.00 77.31 468 ALA A N 1
ATOM 3665 C CA . ALA A 1 468 ? -6.442 -2.187 32.760 1.00 77.31 468 ALA A CA 1
ATOM 3666 C C . ALA A 1 468 ? -6.698 -2.909 31.425 1.00 77.31 468 ALA A C 1
ATOM 3668 O O . ALA A 1 468 ? -7.102 -2.267 30.457 1.00 77.31 468 ALA A O 1
ATOM 3669 N N . ARG A 1 469 ? -6.485 -4.233 31.376 1.00 79.88 469 ARG A N 1
ATOM 3670 C CA . ARG A 1 469 ? -6.772 -5.052 30.190 1.00 79.88 469 ARG A CA 1
ATOM 3671 C C . ARG A 1 469 ? -8.278 -5.201 29.984 1.00 79.88 469 ARG A C 1
ATOM 3673 O O . ARG A 1 469 ? -8.754 -4.895 28.900 1.00 79.88 469 ARG A O 1
ATOM 3680 N N . PHE A 1 470 ? -9.013 -5.580 31.031 1.00 85.44 470 PHE A N 1
ATOM 3681 C CA . PHE A 1 470 ? -10.468 -5.762 30.978 1.00 85.44 470 PHE A CA 1
ATOM 3682 C C . PHE A 1 470 ? -11.201 -4.456 30.648 1.00 85.44 470 PHE A C 1
ATOM 3684 O O . PHE A 1 470 ? -12.073 -4.414 29.789 1.00 85.44 470 PHE A O 1
ATOM 3691 N N . SER A 1 471 ? -10.805 -3.339 31.270 1.00 81.69 471 SER A N 1
ATOM 3692 C CA . SER A 1 471 ? -11.378 -2.024 30.946 1.00 81.69 471 SER A CA 1
ATOM 3693 C C . SER A 1 471 ? -11.021 -1.533 29.537 1.00 81.69 471 SER A C 1
ATOM 3695 O O . SER A 1 471 ? -11.552 -0.509 29.100 1.00 81.69 471 SER A O 1
ATOM 3697 N N . GLY A 1 472 ? -10.119 -2.220 28.825 1.00 80.62 472 GLY A N 1
ATOM 3698 C CA . GLY A 1 472 ? -9.816 -2.007 27.412 1.00 80.62 472 GLY A CA 1
ATOM 3699 C C . GLY A 1 472 ? -11.011 -2.285 26.501 1.00 80.62 472 GLY A C 1
ATOM 3700 O O . GLY A 1 472 ? -11.191 -1.549 25.534 1.00 80.62 472 GLY A O 1
ATOM 3701 N N . SER A 1 473 ? -11.851 -3.255 26.863 1.00 86.94 473 SER A N 1
ATOM 3702 C CA . SER A 1 473 ? -13.015 -3.689 26.094 1.00 86.94 473 SER A CA 1
ATOM 3703 C C . SER A 1 473 ? -14.090 -2.614 25.974 1.00 86.94 473 SER A C 1
ATOM 3705 O O . SER A 1 473 ? -14.319 -1.807 26.884 1.00 86.94 473 SER A O 1
ATOM 3707 N N . TYR A 1 474 ? -14.781 -2.610 24.837 1.00 91.81 474 TYR A N 1
ATOM 3708 C CA . TYR A 1 474 ? -15.863 -1.669 24.580 1.00 91.81 474 TYR A CA 1
ATOM 3709 C C . TYR A 1 474 ? -17.184 -2.153 25.188 1.00 91.81 474 TYR A C 1
ATOM 3711 O O . TYR A 1 474 ? -17.534 -3.311 24.981 1.00 91.81 474 TYR A O 1
ATOM 3719 N N . PRO A 1 475 ? -17.970 -1.298 25.867 1.00 94.00 475 PRO A N 1
ATOM 3720 C CA . PRO A 1 475 ? -19.333 -1.662 26.233 1.00 94.00 475 PRO A CA 1
ATOM 3721 C C . PRO A 1 475 ? -20.163 -1.966 24.978 1.00 94.00 475 PRO A C 1
ATOM 3723 O O . PRO A 1 475 ? -20.238 -1.133 24.067 1.00 94.00 475 PRO A O 1
ATOM 3726 N N . LEU A 1 476 ? -20.825 -3.124 24.933 1.00 94.12 476 LEU A N 1
ATOM 3727 C CA . LEU A 1 476 ? -21.638 -3.558 23.793 1.00 94.12 476 LEU A CA 1
ATOM 3728 C C . LEU A 1 476 ? -22.751 -2.551 23.480 1.00 94.12 476 LEU A C 1
ATOM 3730 O O . LEU A 1 476 ? -23.008 -2.254 22.317 1.00 94.12 476 LEU A O 1
ATOM 3734 N N . ALA A 1 477 ? -23.353 -1.935 24.503 1.00 92.88 477 ALA A N 1
ATOM 3735 C CA . ALA A 1 477 ? -24.369 -0.897 24.325 1.00 92.88 477 ALA A CA 1
ATOM 3736 C C . ALA A 1 477 ? -23.843 0.363 23.607 1.00 92.88 477 ALA A C 1
ATOM 3738 O O . ALA A 1 477 ? -24.586 0.992 22.853 1.00 92.88 477 ALA A O 1
ATOM 3739 N N . ALA A 1 478 ? -22.572 0.733 23.805 1.00 94.06 478 ALA A N 1
ATOM 3740 C CA . ALA A 1 478 ? -21.935 1.811 23.045 1.00 94.06 478 ALA A CA 1
ATOM 3741 C C . ALA A 1 478 ? -21.679 1.374 21.597 1.00 94.06 478 ALA A C 1
ATOM 3743 O O . ALA A 1 478 ? -22.044 2.093 20.668 1.00 94.06 478 ALA A O 1
ATOM 3744 N N . MET A 1 479 ? -21.116 0.179 21.395 1.00 95.81 479 MET A N 1
ATOM 3745 C CA . MET A 1 479 ? -20.829 -0.342 20.053 1.00 95.81 479 MET A CA 1
ATOM 3746 C C . MET A 1 479 ? -22.101 -0.549 19.223 1.00 95.81 479 MET A C 1
ATOM 3748 O O . MET A 1 479 ? -22.092 -0.277 18.029 1.00 95.81 479 MET A O 1
ATOM 3752 N N . ARG A 1 480 ? -23.224 -0.913 19.850 1.00 95.06 480 ARG A N 1
ATOM 3753 C CA . ARG A 1 480 ? -24.537 -1.026 19.199 1.00 95.06 480 ARG A CA 1
ATOM 3754 C C . ARG A 1 480 ? -25.061 0.314 18.681 1.00 95.06 480 ARG A C 1
ATOM 3756 O O . ARG A 1 480 ? -25.685 0.358 17.623 1.00 95.06 480 ARG A O 1
ATOM 3763 N N . LYS A 1 481 ? -24.806 1.413 19.402 1.00 95.31 481 LYS A N 1
ATOM 3764 C CA . LYS A 1 481 ? -25.124 2.767 18.918 1.00 95.31 481 LYS A CA 1
ATOM 3765 C C . LYS A 1 481 ? -24.215 3.165 17.757 1.00 95.31 481 LYS A C 1
ATOM 3767 O O . LYS A 1 481 ? -24.716 3.671 16.763 1.00 95.31 481 LYS A O 1
ATOM 3772 N N . ILE A 1 482 ? -22.913 2.888 17.850 1.00 96.50 482 ILE A N 1
ATOM 3773 C CA . ILE A 1 482 ? -21.966 3.172 16.760 1.00 96.50 482 ILE A CA 1
ATOM 3774 C C . ILE A 1 482 ? -22.311 2.364 15.504 1.00 96.50 482 ILE A C 1
ATOM 3776 O O . ILE A 1 482 ? -22.326 2.931 14.420 1.00 96.50 482 ILE A O 1
ATOM 3780 N N . ALA A 1 483 ? -22.684 1.090 15.641 1.00 96.12 483 ALA A N 1
ATOM 3781 C CA . ALA A 1 483 ? -23.145 0.272 14.521 1.00 96.12 483 ALA A CA 1
ATOM 3782 C C . ALA A 1 483 ? -24.380 0.871 13.831 1.00 96.12 483 ALA A C 1
ATOM 3784 O O . ALA A 1 483 ? -24.425 0.911 12.606 1.00 96.12 483 ALA A O 1
ATOM 3785 N N . ALA A 1 484 ? -25.331 1.418 14.601 1.00 95.69 484 ALA A N 1
ATOM 3786 C CA . ALA A 1 484 ? -26.481 2.145 14.056 1.00 95.69 484 ALA A CA 1
ATOM 3787 C C . ALA A 1 484 ? -26.068 3.389 13.252 1.00 95.69 484 ALA A C 1
ATOM 3789 O O . ALA A 1 484 ? -26.648 3.682 12.211 1.00 95.69 484 ALA A O 1
ATOM 3790 N N . ILE A 1 485 ? -25.066 4.124 13.742 1.00 95.69 485 ILE A N 1
ATOM 3791 C CA . ILE A 1 485 ? -24.533 5.317 13.075 1.00 95.69 485 ILE A CA 1
ATOM 3792 C C . ILE A 1 485 ? -23.845 4.918 11.762 1.00 95.69 485 ILE A C 1
ATOM 3794 O O . ILE A 1 485 ? -24.110 5.529 10.728 1.00 95.69 485 ILE A O 1
ATOM 3798 N N . SER A 1 486 ? -23.016 3.869 11.780 1.00 94.69 486 SER A N 1
ATOM 3799 C CA . SER A 1 486 ? -22.375 3.312 10.582 1.00 94.69 486 SER A CA 1
ATOM 3800 C C . SER A 1 486 ? -23.402 2.864 9.541 1.00 94.69 486 SER A C 1
ATOM 3802 O O . SER A 1 486 ? -23.289 3.216 8.372 1.00 94.69 486 SER A O 1
ATOM 3804 N N . GLU A 1 487 ? -24.416 2.109 9.966 1.00 93.31 487 GLU A N 1
ATOM 3805 C CA . GLU A 1 487 ? -25.513 1.622 9.124 1.00 93.31 487 GLU A CA 1
ATOM 3806 C C . GLU A 1 487 ? -26.262 2.782 8.452 1.00 93.31 487 GLU A C 1
ATOM 3808 O O . GLU A 1 487 ? -26.414 2.799 7.230 1.00 93.31 487 GLU A O 1
ATOM 3813 N N . ALA A 1 488 ? -26.652 3.802 9.224 1.00 91.44 488 ALA A N 1
ATOM 3814 C CA . ALA A 1 488 ? -27.323 4.988 8.697 1.00 91.44 488 ALA A CA 1
ATOM 3815 C C . ALA A 1 488 ? -26.438 5.774 7.712 1.00 91.44 488 ALA A C 1
ATOM 3817 O O . ALA A 1 488 ? -26.916 6.224 6.669 1.00 91.44 488 ALA A O 1
ATOM 3818 N N . ALA A 1 489 ? -25.141 5.911 8.008 1.00 88.19 489 ALA A N 1
ATOM 3819 C CA . ALA A 1 489 ? -24.188 6.565 7.115 1.00 88.19 489 ALA A CA 1
ATOM 3820 C C . ALA A 1 489 ? -24.027 5.807 5.786 1.00 88.19 489 ALA A C 1
ATOM 3822 O O . ALA A 1 489 ? -23.902 6.434 4.734 1.00 88.19 489 ALA A O 1
ATOM 3823 N N . LEU A 1 490 ? -24.069 4.472 5.816 1.00 84.62 490 LEU A N 1
ATOM 3824 C CA . LEU A 1 490 ? -24.011 3.629 4.622 1.00 84.62 490 LEU A CA 1
ATOM 3825 C C . LEU A 1 490 ? -25.311 3.671 3.806 1.00 84.62 490 LEU A C 1
ATOM 3827 O O . LEU A 1 490 ? -25.244 3.745 2.582 1.00 84.62 490 LEU A O 1
ATOM 3831 N N . ALA A 1 491 ? -26.477 3.706 4.455 1.00 78.75 491 ALA A N 1
ATOM 3832 C CA . ALA A 1 491 ? -27.773 3.856 3.784 1.00 78.75 491 ALA A CA 1
ATOM 3833 C C . ALA A 1 491 ? -27.912 5.202 3.040 1.00 78.75 491 ALA A C 1
ATOM 3835 O O . ALA A 1 491 ? -28.643 5.313 2.060 1.00 78.75 491 ALA A O 1
ATOM 3836 N N . GLY A 1 492 ? -27.178 6.236 3.460 1.00 62.94 492 GLY A N 1
ATOM 3837 C CA . GLY A 1 492 ? -27.102 7.511 2.740 1.00 62.94 492 GLY A CA 1
ATOM 3838 C C . GLY A 1 492 ? -26.321 7.453 1.418 1.00 62.94 492 GLY A C 1
ATOM 3839 O O . GLY A 1 492 ? -26.393 8.398 0.634 1.00 62.94 492 GLY A O 1
ATOM 3840 N N . LEU A 1 493 ? -25.576 6.372 1.153 1.00 65.19 493 LEU A N 1
ATOM 3841 C CA . LEU A 1 493 ? -24.759 6.206 -0.056 1.00 65.19 493 LEU A CA 1
ATOM 3842 C C . LEU A 1 493 ? -25.489 5.471 -1.200 1.00 65.19 493 LEU A C 1
ATOM 3844 O O . LEU A 1 493 ? -24.972 5.439 -2.312 1.00 65.19 493 LEU A O 1
ATOM 3848 N N . THR A 1 494 ? -26.667 4.881 -0.963 1.00 47.28 494 THR A N 1
ATOM 3849 C CA . THR A 1 494 ? -27.276 3.858 -1.843 1.00 47.28 494 THR A CA 1
ATOM 3850 C C . THR A 1 494 ? -28.228 4.358 -2.942 1.00 47.28 494 THR A C 1
ATOM 3852 O O . THR A 1 494 ? -28.856 3.532 -3.593 1.00 47.28 494 THR A O 1
ATOM 3855 N N . VAL A 1 495 ? -28.374 5.664 -3.197 1.00 44.38 495 VAL A N 1
ATOM 3856 C CA . VAL A 1 495 ? -29.463 6.156 -4.082 1.00 44.38 495 VAL A CA 1
ATOM 3857 C C . VAL A 1 495 ? -29.134 6.159 -5.593 1.00 44.38 495 VAL A C 1
ATOM 3859 O O . VAL A 1 495 ? -30.026 6.431 -6.381 1.00 44.38 495 VAL A O 1
ATOM 3862 N N . ASP A 1 496 ? -27.929 5.787 -6.050 1.00 40.16 496 ASP A N 1
ATOM 3863 C CA . ASP A 1 496 ? -27.675 5.671 -7.513 1.00 40.16 496 ASP A CA 1
ATOM 3864 C C . ASP A 1 496 ? -26.508 4.736 -7.923 1.00 40.16 496 ASP A C 1
ATOM 3866 O O . ASP A 1 496 ? -26.050 4.754 -9.065 1.00 40.16 496 ASP A O 1
ATOM 3870 N N . ASP A 1 497 ? -25.993 3.911 -7.003 1.00 41.16 497 ASP A N 1
ATOM 3871 C CA . ASP A 1 497 ? -24.625 3.366 -7.090 1.00 41.16 497 ASP A CA 1
ATOM 3872 C C . ASP A 1 497 ? -24.559 1.823 -7.009 1.00 41.16 497 ASP A C 1
ATOM 3874 O O . ASP A 1 497 ? -23.654 1.249 -6.399 1.00 41.16 497 ASP A O 1
ATOM 3878 N N . ASP A 1 498 ? -25.463 1.118 -7.705 1.00 36.47 498 ASP A N 1
ATOM 3879 C CA . ASP A 1 498 ? -25.402 -0.352 -7.910 1.00 36.47 498 ASP A CA 1
ATOM 3880 C C . ASP A 1 498 ? -24.147 -0.822 -8.686 1.00 36.47 498 ASP A C 1
ATOM 3882 O O . ASP A 1 498 ? -23.948 -2.001 -8.989 1.00 36.47 498 ASP A O 1
ATOM 3886 N N . ARG A 1 499 ? -23.229 0.099 -8.976 1.00 43.53 499 ARG A N 1
ATOM 3887 C CA . ARG A 1 499 ? -21.826 -0.170 -9.266 1.00 43.53 499 ARG A CA 1
ATOM 3888 C C . ARG A 1 499 ? -21.006 0.809 -8.448 1.00 43.53 499 ARG A C 1
ATOM 3890 O O . ARG A 1 499 ? -20.911 1.958 -8.858 1.00 43.53 499 ARG A O 1
ATOM 3897 N N . ARG A 1 500 ? -20.368 0.356 -7.356 1.00 48.69 500 ARG A N 1
ATOM 3898 C CA . ARG A 1 500 ? -19.342 1.146 -6.646 1.00 48.69 500 ARG A CA 1
ATOM 3899 C C . ARG A 1 500 ? -18.412 1.773 -7.706 1.00 48.69 500 ARG A C 1
ATOM 3901 O O . ARG A 1 500 ? -17.713 1.026 -8.395 1.00 48.69 500 ARG A O 1
ATOM 3908 N N . PRO A 1 501 ? -18.424 3.099 -7.910 1.00 37.56 501 PRO A N 1
ATOM 3909 C CA . PRO A 1 501 ? -17.808 3.689 -9.081 1.00 37.56 501 PRO A CA 1
ATOM 3910 C C . PRO A 1 501 ? -16.296 3.646 -8.906 1.00 37.56 501 PRO A C 1
ATOM 3912 O O . PRO A 1 501 ? -15.760 3.964 -7.836 1.00 37.56 501 PRO A O 1
ATOM 3915 N N . ALA A 1 502 ? -15.598 3.254 -9.974 1.00 37.44 502 ALA A N 1
ATOM 3916 C CA . ALA A 1 502 ? -14.155 3.408 -10.057 1.00 37.44 502 ALA A CA 1
ATOM 3917 C C . ALA A 1 502 ? -13.789 4.876 -9.775 1.00 37.44 502 ALA A C 1
ATOM 3919 O O . ALA A 1 502 ? -14.472 5.789 -10.232 1.00 37.44 502 ALA A O 1
ATOM 3920 N N . PHE A 1 503 ? -12.722 5.071 -8.998 1.00 37.06 503 PHE A N 1
ATOM 3921 C CA . PHE A 1 503 ? -12.121 6.351 -8.612 1.00 37.06 503 PHE A CA 1
ATOM 3922 C C . PHE A 1 503 ? -12.406 7.528 -9.578 1.00 37.06 503 PHE A C 1
ATOM 3924 O O . PHE A 1 503 ? -11.981 7.510 -10.734 1.00 37.06 503 PHE A O 1
ATOM 3931 N N . VAL A 1 504 ? -13.067 8.583 -9.076 1.00 34.06 504 VAL A N 1
ATOM 3932 C CA . VAL A 1 504 ? -13.267 9.866 -9.778 1.00 34.06 504 VAL A CA 1
ATOM 3933 C C . VAL A 1 504 ? -12.523 10.975 -9.011 1.00 34.06 504 VAL A C 1
ATOM 3935 O O . VAL A 1 504 ? -12.784 11.151 -7.820 1.00 34.06 504 VAL A O 1
ATOM 3938 N N . PRO A 1 505 ? -11.596 11.724 -9.640 1.00 33.44 505 PRO A N 1
ATOM 3939 C CA . PRO A 1 505 ? -10.795 12.747 -8.959 1.00 33.44 505 PRO A CA 1
ATOM 3940 C C . PRO A 1 505 ? -11.613 14.003 -8.554 1.00 33.44 505 PRO A C 1
ATOM 3942 O O . PRO A 1 505 ? -12.586 14.338 -9.233 1.00 33.44 505 PRO A O 1
ATOM 3945 N N . PRO A 1 506 ? -11.235 14.735 -7.478 1.00 32.75 506 PRO A N 1
ATOM 3946 C CA . PRO A 1 506 ? -12.041 15.830 -6.921 1.00 32.75 506 PRO A CA 1
ATOM 3947 C C . PRO A 1 506 ? -11.954 17.178 -7.680 1.00 32.75 506 PRO A C 1
ATOM 3949 O O . PRO A 1 506 ? -10.938 17.521 -8.280 1.00 32.75 506 PRO A O 1
ATOM 3952 N N . LYS A 1 507 ? -13.037 17.975 -7.595 1.00 34.28 507 LYS A N 1
ATOM 3953 C CA . LYS A 1 507 ? -13.339 19.191 -8.393 1.00 34.28 507 LYS A CA 1
ATOM 3954 C C . LYS A 1 507 ? -12.563 20.484 -8.060 1.00 34.28 507 LYS A C 1
ATOM 3956 O O . LYS A 1 507 ? -12.650 21.428 -8.840 1.00 34.28 507 LYS A O 1
ATOM 3961 N N . TRP A 1 508 ? -11.778 20.550 -6.982 1.00 36.19 508 TRP A N 1
ATOM 3962 C CA . TRP A 1 508 ? -11.041 21.776 -6.593 1.00 36.19 508 TRP A CA 1
ATOM 3963 C C . TRP A 1 508 ? -9.948 22.196 -7.605 1.00 36.19 508 TRP A C 1
ATOM 3965 O O . TRP A 1 508 ? -9.475 23.330 -7.585 1.00 36.19 508 TRP A O 1
ATOM 3975 N N . ILE A 1 509 ? -9.611 21.309 -8.550 1.00 32.09 509 ILE A N 1
ATOM 3976 C CA . ILE A 1 509 ? -8.773 21.574 -9.732 1.00 32.09 509 ILE A CA 1
ATOM 3977 C C . ILE A 1 509 ? -9.335 22.716 -10.605 1.00 32.09 509 ILE A C 1
ATOM 3979 O O . ILE A 1 509 ? -8.562 23.452 -11.211 1.00 32.09 509 ILE A O 1
ATOM 3983 N N . VAL A 1 510 ? -10.661 22.890 -10.670 1.00 35.62 510 VAL A N 1
ATOM 3984 C CA . VAL A 1 510 ? -11.298 23.923 -11.514 1.00 35.62 510 VAL A CA 1
ATOM 3985 C C . VAL A 1 510 ? -11.228 25.309 -10.866 1.00 35.62 510 VAL A C 1
ATOM 3987 O O . VAL A 1 510 ? -11.054 26.307 -11.560 1.00 35.62 510 VAL A O 1
ATOM 3990 N N . GLU A 1 511 ? -11.310 25.375 -9.539 1.00 36.31 511 GLU A N 1
ATOM 3991 C CA . GLU A 1 511 ? -11.334 26.637 -8.788 1.00 36.31 511 GLU A CA 1
ATOM 3992 C C . GLU A 1 511 ? -9.930 27.235 -8.625 1.00 36.31 51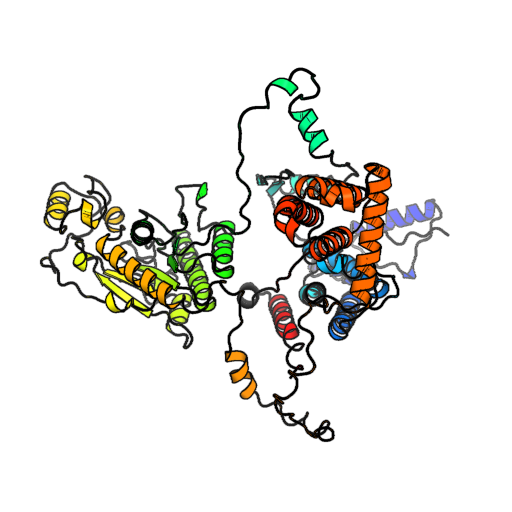1 GLU A C 1
ATOM 3994 O O . GLU A 1 511 ? -9.761 28.446 -8.748 1.00 36.31 511 GLU A O 1
ATOM 3999 N N . LEU A 1 512 ? -8.896 26.398 -8.464 1.00 32.94 512 LEU A N 1
ATOM 4000 C CA . LEU A 1 512 ? -7.502 26.859 -8.439 1.00 32.94 512 LEU A CA 1
ATOM 4001 C C . LEU A 1 512 ? -7.022 27.324 -9.828 1.00 32.94 512 LEU A C 1
ATOM 4003 O O . LEU A 1 512 ? -6.276 28.295 -9.932 1.00 32.94 512 LEU A O 1
ATOM 4007 N N . ALA A 1 513 ? -7.486 26.675 -10.903 1.00 31.42 513 ALA A N 1
ATOM 4008 C CA . ALA A 1 513 ? -7.171 27.061 -12.280 1.00 31.42 513 ALA A CA 1
ATOM 4009 C C . ALA A 1 513 ? -7.767 28.424 -12.681 1.00 31.42 513 ALA A C 1
ATOM 4011 O O . ALA A 1 513 ? -7.229 29.090 -13.561 1.00 31.42 513 ALA A O 1
ATOM 4012 N N . ALA A 1 514 ? -8.851 28.857 -12.031 1.00 36.22 514 ALA A N 1
ATOM 4013 C CA . ALA A 1 514 ? -9.447 30.173 -12.251 1.00 36.22 514 ALA A CA 1
ATOM 4014 C C . ALA A 1 514 ? -8.675 31.315 -11.557 1.00 36.22 514 ALA A C 1
ATOM 4016 O O . ALA A 1 514 ? -8.822 32.466 -11.959 1.00 36.22 514 ALA A O 1
ATOM 4017 N N . GLY A 1 515 ? -7.859 31.008 -10.540 1.00 32.34 515 GLY A N 1
ATOM 4018 C CA . GLY A 1 515 ? -7.130 31.994 -9.732 1.00 32.34 515 GLY A CA 1
ATOM 4019 C C . GLY A 1 515 ? -5.668 32.237 -10.129 1.00 32.34 515 GLY A C 1
ATOM 4020 O O . GLY A 1 515 ? -5.023 33.094 -9.531 1.00 32.34 515 GLY A O 1
ATOM 4021 N N . LEU A 1 516 ? -5.126 31.499 -11.104 1.00 33.16 516 LEU A N 1
ATOM 4022 C CA . LEU A 1 516 ? -3.738 31.638 -11.561 1.00 33.16 516 LEU A CA 1
ATOM 4023 C C . LEU A 1 516 ? -3.706 32.398 -12.893 1.00 33.16 516 LEU A C 1
ATOM 4025 O O . LEU A 1 516 ? -3.876 31.826 -13.970 1.00 33.16 516 LEU A O 1
ATOM 4029 N N . ASP A 1 517 ? -3.533 33.713 -12.794 1.00 37.25 517 ASP A N 1
ATOM 4030 C CA . ASP A 1 517 ? -3.530 34.642 -13.919 1.00 37.25 517 ASP A CA 1
ATOM 4031 C C . ASP A 1 517 ? -2.215 34.558 -14.719 1.00 37.25 517 ASP A C 1
ATOM 4033 O O . ASP A 1 517 ? -1.199 35.146 -14.360 1.00 37.25 517 ASP A O 1
ATOM 4037 N N . TYR A 1 518 ? -2.235 33.789 -15.810 1.00 36.59 518 TYR A N 1
ATOM 4038 C CA . TYR A 1 518 ? -1.183 33.737 -16.839 1.00 36.59 518 TYR A CA 1
ATOM 4039 C C . TYR A 1 518 ? -1.706 34.237 -18.202 1.00 36.59 518 TYR A C 1
ATOM 4041 O O . TYR A 1 518 ? -1.261 33.787 -19.258 1.00 36.59 518 TYR A O 1
ATOM 4049 N N . ARG A 1 519 ? -2.704 35.133 -18.214 1.00 39.12 519 ARG A N 1
ATOM 4050 C CA . ARG A 1 519 ? -3.477 35.447 -19.429 1.00 39.12 519 ARG A CA 1
ATOM 4051 C C . ARG A 1 519 ? -2.867 36.455 -20.406 1.00 39.12 519 ARG A C 1
ATOM 4053 O O . ARG A 1 519 ? -3.464 36.651 -21.460 1.00 39.12 519 ARG A O 1
ATOM 4060 N N . VAL A 1 520 ? -1.721 37.079 -20.137 1.00 36.25 520 VAL A N 1
ATOM 4061 C CA . VAL A 1 520 ? -1.332 38.259 -20.939 1.00 36.25 520 VAL A CA 1
ATOM 4062 C C . VAL A 1 520 ? -0.482 37.945 -22.181 1.00 36.25 520 VAL A C 1
ATOM 4064 O O . VAL A 1 520 ? -0.642 38.635 -23.181 1.00 36.25 520 VAL A O 1
ATOM 4067 N N . ASP A 1 521 ? 0.287 36.852 -22.226 1.00 33.72 521 ASP A N 1
ATOM 4068 C CA . ASP A 1 521 ? 1.190 36.614 -23.376 1.00 33.72 521 ASP A CA 1
ATOM 4069 C C . ASP A 1 521 ? 0.651 35.651 -24.451 1.00 33.72 521 ASP A C 1
ATOM 4071 O O . ASP A 1 521 ? 1.212 35.557 -25.540 1.00 33.72 521 ASP A O 1
ATOM 4075 N N . PHE A 1 522 ? -0.458 34.948 -24.198 1.00 33.81 522 PHE A N 1
ATOM 4076 C CA . PHE A 1 522 ? -1.004 33.952 -25.141 1.00 33.81 522 PHE A CA 1
ATOM 4077 C C . PHE A 1 522 ? -2.250 34.410 -25.917 1.00 33.81 522 PHE A C 1
ATOM 4079 O O . PHE A 1 522 ? -2.690 33.710 -26.830 1.00 33.81 522 PHE A O 1
ATOM 4086 N N . ALA A 1 523 ? -2.819 35.577 -25.598 1.00 33.53 523 ALA A N 1
ATOM 4087 C CA . ALA A 1 523 ? -4.097 36.018 -26.163 1.00 33.53 523 ALA A CA 1
ATOM 4088 C C . ALA A 1 523 ? -4.006 36.634 -27.575 1.00 33.53 523 ALA A C 1
ATOM 4090 O O . ALA A 1 523 ? -5.022 36.724 -28.252 1.00 33.53 523 ALA A O 1
ATOM 4091 N N . GLN A 1 524 ? -2.823 37.016 -28.071 1.00 33.50 524 GLN A N 1
ATOM 4092 C CA . GLN A 1 524 ? -2.717 37.720 -29.364 1.00 33.50 524 GLN A CA 1
ATOM 4093 C C . GLN A 1 524 ? -2.568 36.819 -30.604 1.00 33.50 524 GLN A C 1
ATOM 4095 O O . GLN A 1 524 ? -2.566 37.329 -31.720 1.00 33.50 524 GLN A O 1
ATOM 4100 N N . ALA A 1 525 ? -2.491 35.492 -30.455 1.00 34.34 525 ALA A N 1
ATOM 4101 C CA . ALA A 1 525 ? -2.275 34.585 -31.592 1.00 34.34 525 ALA A CA 1
ATOM 4102 C C . ALA A 1 525 ? -3.524 33.811 -32.070 1.00 34.34 525 ALA A C 1
ATOM 4104 O O . ALA A 1 525 ? -3.416 33.059 -33.037 1.00 34.34 525 ALA A O 1
ATOM 4105 N N . PHE A 1 526 ? -4.695 33.956 -31.432 1.00 32.53 526 PHE A N 1
ATOM 4106 C CA . PHE A 1 526 ? -5.831 33.035 -31.646 1.00 32.53 526 PHE A CA 1
ATOM 4107 C C . PHE A 1 526 ? -7.213 33.673 -31.888 1.00 32.53 526 PHE A C 1
ATOM 4109 O O . PHE A 1 526 ? -8.223 32.979 -31.790 1.00 32.53 526 PHE A O 1
ATOM 4116 N N . ASP A 1 527 ? -7.291 34.946 -32.283 1.00 30.95 527 ASP A N 1
ATOM 4117 C CA . ASP A 1 527 ? -8.581 35.639 -32.486 1.00 30.95 527 ASP A CA 1
ATOM 4118 C C . ASP A 1 527 ? -9.214 35.503 -33.890 1.00 30.95 527 ASP A C 1
ATOM 4120 O O . ASP A 1 527 ? -10.180 36.194 -34.202 1.00 30.95 527 ASP A O 1
ATOM 4124 N N . SER A 1 528 ? -8.751 34.593 -34.757 1.00 33.19 528 SER A N 1
ATOM 4125 C CA . SER A 1 528 ? -9.282 34.488 -36.132 1.00 33.19 528 SER A CA 1
ATOM 4126 C C . SER A 1 528 ? -10.232 33.317 -36.422 1.00 33.19 528 SER A C 1
ATOM 4128 O O . SER A 1 528 ? -10.653 33.169 -37.567 1.00 33.19 528 SER A O 1
ATOM 4130 N N . VAL A 1 529 ? -10.631 32.492 -35.443 1.00 35.41 529 VAL A N 1
ATOM 4131 C CA . VAL A 1 529 ? -11.507 31.330 -35.726 1.00 35.41 529 VAL A CA 1
ATOM 4132 C C . VAL A 1 529 ? -12.572 31.104 -34.645 1.00 35.41 529 VAL A C 1
ATOM 4134 O O . VAL A 1 529 ? -12.486 30.166 -33.854 1.00 35.41 529 VAL A O 1
ATOM 4137 N N . ARG A 1 530 ? -13.625 31.934 -34.622 1.00 30.58 530 ARG A N 1
ATOM 4138 C CA . ARG A 1 530 ? -14.918 31.585 -33.995 1.00 30.58 530 ARG A CA 1
ATOM 4139 C C . ARG A 1 530 ? -16.108 32.136 -34.794 1.00 30.58 530 ARG A C 1
ATOM 4141 O O . ARG A 1 530 ? -16.381 33.327 -34.761 1.00 30.58 530 ARG A O 1
ATOM 4148 N N . GLY A 1 531 ? -16.852 31.230 -35.427 1.00 27.84 531 GLY A N 1
ATOM 4149 C CA . GLY A 1 531 ? -18.250 31.383 -35.860 1.00 27.84 531 GLY A CA 1
ATOM 4150 C C . GLY A 1 531 ? -18.873 29.980 -35.868 1.00 27.84 531 GLY A C 1
ATOM 4151 O O . GLY A 1 531 ? -18.336 29.099 -36.526 1.00 27.84 531 GLY A O 1
ATOM 4152 N N . ALA A 1 532 ? -19.689 29.652 -34.862 1.00 35.31 532 ALA A N 1
ATOM 4153 C CA . ALA A 1 532 ? -21.161 29.616 -34.895 1.00 35.31 532 ALA A CA 1
ATOM 4154 C C . ALA A 1 532 ? -21.727 28.320 -35.522 1.00 35.31 532 ALA A C 1
ATOM 4156 O O . ALA A 1 532 ? -21.541 28.080 -36.705 1.00 35.31 532 ALA A O 1
ATOM 4157 N N . ASP A 1 533 ? -22.361 27.458 -34.708 1.00 31.00 533 ASP A N 1
ATOM 4158 C CA . ASP A 1 533 ? -23.804 27.157 -34.817 1.00 31.00 533 ASP A CA 1
ATOM 4159 C C . ASP A 1 533 ? -24.272 26.015 -33.890 1.00 31.00 533 ASP A C 1
ATOM 4161 O O . ASP A 1 533 ? -23.629 24.978 -33.721 1.00 31.00 533 ASP A O 1
ATOM 4165 N N . VAL A 1 534 ? -25.439 26.237 -33.278 1.00 37.47 534 VAL A N 1
ATOM 4166 C CA . VAL A 1 534 ? -26.200 25.319 -32.418 1.00 37.47 534 VAL A CA 1
ATOM 4167 C C . VAL A 1 534 ? -27.432 24.871 -33.209 1.00 37.47 534 VAL A C 1
ATOM 4169 O O . VAL A 1 534 ? -28.208 25.722 -33.634 1.00 37.47 534 VAL A O 1
ATOM 4172 N N . PHE A 1 535 ? -27.664 23.562 -33.372 1.00 28.50 535 PHE A N 1
ATOM 4173 C CA . PHE A 1 535 ? -28.868 23.043 -34.046 1.00 28.50 535 PHE A CA 1
ATOM 4174 C C . PHE A 1 535 ? -29.898 22.436 -33.068 1.00 28.50 535 PHE A C 1
ATOM 4176 O O . PHE A 1 535 ? -29.509 21.740 -32.124 1.00 28.50 535 PHE A O 1
ATOM 4183 N N . PRO A 1 536 ? -31.215 22.656 -33.286 1.00 35.34 536 PRO A N 1
ATOM 4184 C CA . PRO A 1 536 ? -32.287 22.204 -32.399 1.00 35.34 536 PRO A CA 1
ATOM 4185 C C . PRO A 1 536 ? -32.812 20.794 -32.738 1.00 35.34 536 PRO A C 1
ATOM 4187 O O . PRO A 1 536 ? -32.644 20.276 -33.841 1.00 35.34 536 PRO A O 1
ATOM 4190 N N . LYS A 1 537 ? -33.493 20.170 -31.765 1.00 39.22 537 LYS A N 1
ATOM 4191 C CA . LYS A 1 537 ? -34.123 18.840 -31.871 1.00 39.22 537 LYS A CA 1
ATOM 4192 C C . LYS A 1 537 ? -35.338 18.871 -32.811 1.00 39.22 537 LYS A C 1
ATOM 4194 O O . LYS A 1 537 ? -36.261 19.642 -32.569 1.00 39.22 537 LYS A O 1
ATOM 4199 N N . ASN A 1 538 ? -35.376 17.986 -33.813 1.00 33.56 538 ASN A N 1
ATOM 4200 C CA . ASN A 1 538 ? -36.508 17.838 -34.735 1.00 33.56 538 ASN A CA 1
ATOM 4201 C C . ASN A 1 538 ? -37.197 16.467 -34.563 1.00 33.56 538 ASN A C 1
ATOM 4203 O O . ASN A 1 538 ? -36.576 15.413 -34.691 1.00 33.56 538 ASN A O 1
ATOM 4207 N N . THR A 1 539 ? -38.490 16.498 -34.244 1.00 41.91 539 THR A N 1
ATOM 4208 C CA . THR A 1 539 ? -39.360 15.376 -33.843 1.00 41.91 539 THR A CA 1
ATOM 4209 C C . THR A 1 539 ? -40.135 14.734 -35.006 1.00 41.91 539 THR A C 1
ATOM 4211 O O . THR A 1 539 ? -41.065 13.967 -34.773 1.00 41.91 539 THR A O 1
ATOM 4214 N N . SER A 1 540 ? -39.760 14.996 -36.262 1.00 39.50 540 SER A N 1
ATOM 4215 C CA . SER A 1 540 ? -40.521 14.598 -37.465 1.00 39.50 540 SER A CA 1
ATOM 4216 C C . SER A 1 540 ? -40.046 13.315 -38.178 1.00 39.50 540 SER A C 1
ATOM 4218 O O . SER A 1 540 ? -40.661 12.890 -39.150 1.00 39.50 540 SER A O 1
ATOM 4220 N N . ALA A 1 541 ? -39.012 12.623 -37.690 1.00 43.22 541 ALA A N 1
ATOM 4221 C CA . ALA A 1 541 ? -38.393 11.487 -38.395 1.00 43.22 541 ALA A CA 1
ATOM 4222 C C . ALA A 1 541 ? -38.887 10.088 -37.955 1.00 43.22 541 ALA A C 1
ATOM 4224 O O . ALA A 1 541 ? -38.096 9.151 -37.875 1.00 43.22 541 ALA A O 1
ATOM 4225 N N . ARG A 1 542 ? -40.174 9.921 -37.618 1.00 42.72 542 ARG A N 1
ATOM 4226 C CA . ARG A 1 542 ? -40.728 8.601 -37.228 1.00 42.72 542 ARG A CA 1
ATOM 4227 C C . ARG A 1 542 ? -41.356 7.812 -38.381 1.00 42.72 542 ARG A C 1
ATOM 4229 O O . ARG A 1 542 ? -41.516 6.607 -38.249 1.00 42.72 542 ARG A O 1
ATOM 4236 N N . ALA A 1 543 ? -41.668 8.454 -39.507 1.00 40.28 543 ALA A N 1
ATOM 4237 C CA . ALA A 1 543 ? -42.330 7.805 -40.646 1.00 40.28 543 ALA A CA 1
ATOM 4238 C C . ALA A 1 543 ? -41.378 7.023 -41.577 1.00 40.28 543 ALA A C 1
ATOM 4240 O O . ALA A 1 543 ? -41.840 6.310 -42.459 1.00 40.28 543 ALA A O 1
ATOM 4241 N N . SER A 1 544 ? -40.059 7.135 -41.386 1.00 40.94 544 SER A N 1
ATOM 4242 C CA . SER A 1 544 ? -39.028 6.484 -42.212 1.00 40.94 544 SER A CA 1
ATOM 4243 C C . SER A 1 544 ? -38.302 5.327 -41.512 1.00 40.94 544 SER A C 1
ATOM 4245 O O . SER A 1 544 ? -37.281 4.851 -42.006 1.00 40.94 544 SER A O 1
ATOM 4247 N N . PHE A 1 545 ? -38.790 4.883 -40.350 1.00 41.62 545 PHE A N 1
ATOM 4248 C CA . PHE A 1 545 ? -38.143 3.839 -39.559 1.00 41.62 545 PHE A CA 1
ATOM 4249 C C . PHE A 1 545 ? -38.820 2.482 -39.751 1.00 41.62 545 PHE A C 1
ATOM 4251 O O . PHE A 1 545 ? -39.935 2.256 -39.286 1.00 41.62 545 PHE A O 1
ATOM 4258 N N . ASP A 1 546 ? -38.098 1.572 -40.400 1.00 43.59 546 ASP A N 1
ATOM 4259 C CA . ASP A 1 546 ? -38.391 0.143 -40.410 1.00 43.59 546 ASP A CA 1
ATOM 4260 C C . ASP A 1 546 ? -38.069 -0.457 -39.026 1.00 43.59 546 ASP A C 1
ATOM 4262 O O . ASP A 1 546 ? -36.987 -0.235 -38.474 1.00 43.59 546 ASP A O 1
ATOM 4266 N N . LEU A 1 547 ? -39.041 -1.168 -38.445 1.00 39.72 547 LEU A N 1
ATOM 4267 C CA . LEU A 1 547 ? -38.932 -1.832 -37.141 1.00 39.72 547 LEU A CA 1
ATOM 4268 C C . LEU A 1 547 ? -38.324 -3.236 -37.238 1.00 39.72 547 LEU A C 1
ATOM 4270 O O . LEU A 1 547 ? -38.117 -3.882 -36.206 1.00 39.72 547 LEU A O 1
ATOM 4274 N N . THR A 1 548 ? -38.016 -3.727 -38.441 1.00 41.75 548 THR A N 1
ATOM 4275 C CA . THR A 1 548 ? -37.188 -4.924 -38.560 1.00 41.75 548 THR A CA 1
ATOM 4276 C C . THR A 1 548 ? -35.782 -4.615 -38.031 1.00 41.75 548 THR A C 1
ATOM 4278 O O . THR A 1 548 ? -35.208 -3.566 -38.337 1.00 41.75 548 THR A O 1
ATOM 4281 N N . PRO A 1 549 ? -35.194 -5.484 -37.186 1.00 36.25 549 PRO A N 1
ATOM 4282 C CA . PRO A 1 549 ? -33.870 -5.261 -36.632 1.00 36.25 549 PRO A CA 1
ATOM 4283 C C . PRO A 1 549 ? -32.833 -5.501 -37.730 1.00 36.25 549 PRO A C 1
ATOM 4285 O O . PRO A 1 549 ? -32.176 -6.538 -37.771 1.00 36.25 549 PRO A O 1
ATOM 4288 N N . VAL A 1 550 ? -32.668 -4.535 -38.631 1.00 41.22 550 VAL A N 1
ATOM 4289 C CA . VAL A 1 550 ? -31.484 -4.470 -39.476 1.00 41.22 550 VAL A CA 1
ATOM 4290 C C . VAL A 1 550 ? -30.345 -4.138 -38.529 1.00 41.22 550 VAL A C 1
ATOM 4292 O O . VAL A 1 550 ? -30.257 -3.026 -38.003 1.00 41.22 550 VAL A O 1
ATOM 4295 N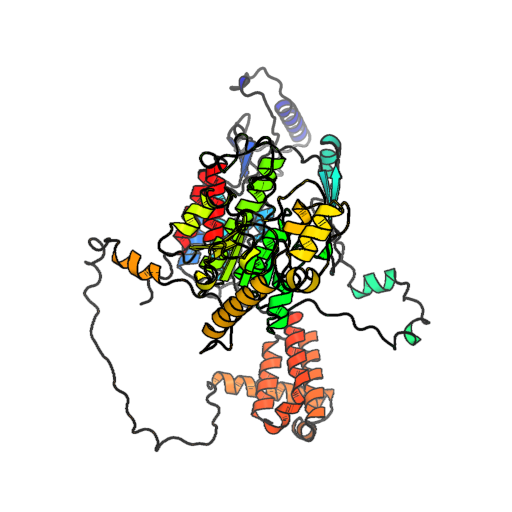 N . ALA A 1 551 ? -29.516 -5.141 -38.238 1.00 41.66 551 ALA A N 1
ATOM 4296 C CA . ALA A 1 551 ? -28.311 -4.972 -37.451 1.00 41.66 551 ALA A CA 1
ATOM 4297 C C . ALA A 1 551 ? -27.518 -3.805 -38.051 1.00 41.66 551 ALA A C 1
ATOM 4299 O O . ALA A 1 551 ? -26.928 -3.930 -39.122 1.00 41.66 551 ALA A O 1
ATOM 4300 N N . ARG A 1 552 ? -27.528 -2.647 -37.379 1.00 39.75 552 ARG A N 1
ATOM 4301 C CA . ARG A 1 552 ? -26.667 -1.509 -37.716 1.00 39.75 552 ARG A CA 1
ATOM 4302 C C . ARG A 1 552 ? -25.238 -1.850 -37.300 1.00 39.75 552 ARG A C 1
ATOM 4304 O O . ARG A 1 552 ? -24.687 -1.266 -36.376 1.00 39.75 552 ARG A O 1
ATOM 4311 N N . LEU A 1 553 ? -24.661 -2.844 -37.961 1.00 46.72 553 LEU A N 1
ATOM 4312 C CA . LEU A 1 553 ? -23.230 -3.086 -38.001 1.00 46.72 553 LEU A CA 1
ATOM 4313 C C . LEU A 1 553 ? -22.698 -2.325 -39.215 1.00 46.72 553 LEU A C 1
ATOM 4315 O O . LEU A 1 553 ? -23.309 -2.348 -40.284 1.00 46.72 553 LEU A O 1
ATOM 4319 N N . ALA A 1 554 ? -21.574 -1.625 -39.057 1.00 41.78 554 ALA A N 1
ATOM 4320 C CA . ALA A 1 554 ? -20.901 -0.994 -40.187 1.00 41.78 554 ALA A CA 1
ATOM 4321 C C . ALA A 1 554 ? -20.660 -2.048 -41.296 1.00 41.78 554 ALA A C 1
ATOM 4323 O O . ALA A 1 554 ? -20.324 -3.188 -40.966 1.00 41.78 554 ALA A O 1
ATOM 4324 N N . PRO A 1 555 ? -20.794 -1.714 -42.595 1.00 43.03 555 PRO A N 1
ATOM 4325 C CA . PRO A 1 555 ? -20.741 -2.697 -43.686 1.00 43.03 555 PRO A CA 1
ATOM 4326 C C . PRO A 1 555 ? -19.465 -3.561 -43.693 1.00 43.03 555 PRO A C 1
ATOM 4328 O O . PRO A 1 555 ? -19.516 -4.734 -44.058 1.00 43.03 555 PRO A O 1
ATOM 4331 N N . LYS A 1 556 ? -18.338 -3.029 -43.192 1.00 46.88 556 LYS A N 1
ATOM 4332 C CA . LYS A 1 556 ? -17.094 -3.792 -42.969 1.00 46.88 556 LYS A CA 1
ATOM 4333 C C . LYS A 1 556 ? -17.235 -4.906 -41.919 1.00 46.88 556 LYS A C 1
ATOM 4335 O O . LYS A 1 556 ? -16.701 -5.989 -42.120 1.00 46.88 556 LYS A O 1
ATOM 4340 N N . THR A 1 557 ? -17.960 -4.678 -40.824 1.00 45.62 557 THR A N 1
ATOM 4341 C CA . THR A 1 557 ? -18.133 -5.648 -39.726 1.00 45.62 557 THR A CA 1
ATOM 4342 C C . THR A 1 557 ? -19.104 -6.775 -40.102 1.00 45.62 557 THR A C 1
ATOM 4344 O O . THR A 1 557 ? -18.908 -7.919 -39.695 1.00 45.62 557 THR A O 1
ATOM 4347 N N . ALA A 1 558 ? -20.111 -6.487 -40.936 1.00 52.41 558 ALA A N 1
ATOM 4348 C CA . ALA A 1 558 ? -21.042 -7.495 -41.452 1.00 52.41 558 ALA A CA 1
ATOM 4349 C C . ALA A 1 558 ? -20.368 -8.471 -42.441 1.00 52.41 558 ALA A C 1
ATOM 4351 O O . ALA A 1 558 ? -20.587 -9.681 -42.356 1.00 52.41 558 ALA A O 1
ATOM 4352 N N . GLY A 1 559 ? -19.501 -7.964 -43.329 1.00 55.69 559 GLY A N 1
ATOM 4353 C CA . GLY A 1 559 ? -18.731 -8.792 -44.267 1.00 55.69 559 GLY A CA 1
ATOM 4354 C C . GLY A 1 559 ? -17.754 -9.744 -43.567 1.00 55.69 559 GLY A C 1
ATOM 4355 O O . GLY A 1 559 ? -17.707 -10.930 -43.893 1.00 55.69 559 GLY A O 1
ATOM 4356 N N . SER A 1 560 ? -17.037 -9.261 -42.545 1.00 63.06 560 SER A N 1
ATOM 4357 C CA . SER A 1 560 ? -16.090 -10.084 -41.777 1.00 63.06 560 SER A CA 1
ATOM 4358 C C . SER A 1 560 ? -16.773 -11.221 -41.010 1.00 63.06 560 SER A C 1
ATOM 4360 O O . SER A 1 560 ? -16.280 -12.346 -41.023 1.00 63.06 560 SER A O 1
ATOM 4362 N N . ARG A 1 561 ? -17.945 -10.983 -40.399 1.00 73.62 561 ARG A N 1
ATOM 4363 C CA . ARG A 1 561 ? -18.695 -12.037 -39.684 1.00 73.62 561 ARG A CA 1
ATOM 4364 C C . ARG A 1 561 ? -19.241 -13.120 -40.613 1.00 73.62 561 ARG A C 1
ATOM 4366 O O . ARG A 1 561 ? -19.293 -14.282 -40.219 1.00 73.62 561 ARG A O 1
ATOM 4373 N N . LEU A 1 562 ? -19.622 -12.775 -41.846 1.00 75.81 562 LEU A N 1
ATOM 4374 C CA . LEU A 1 562 ? -20.066 -13.762 -42.836 1.00 75.81 562 LEU A CA 1
ATOM 4375 C C . LEU A 1 562 ? -18.915 -14.676 -43.284 1.00 75.81 562 LEU A C 1
ATOM 4377 O O . LEU A 1 562 ? -19.104 -15.888 -43.401 1.00 75.81 562 LEU A O 1
ATOM 4381 N N . ALA A 1 563 ? -17.718 -14.115 -43.475 1.00 80.62 563 ALA A N 1
ATOM 4382 C CA . ALA A 1 563 ? -16.520 -14.885 -43.804 1.00 80.62 563 ALA A CA 1
ATOM 4383 C C . ALA A 1 563 ? -16.120 -15.844 -42.667 1.00 80.62 563 ALA A C 1
ATOM 4385 O O . ALA A 1 563 ? -15.810 -17.007 -42.926 1.00 80.62 563 ALA A O 1
ATOM 4386 N N . LEU A 1 564 ? -16.197 -15.382 -41.414 1.00 87.62 564 LEU A N 1
ATOM 4387 C CA . LEU A 1 564 ? -15.932 -16.196 -40.224 1.00 87.62 564 LEU A CA 1
ATOM 4388 C C . LEU A 1 564 ? -16.971 -17.308 -40.027 1.00 87.62 564 LEU A C 1
ATOM 4390 O O . LEU A 1 564 ? -16.606 -18.452 -39.763 1.00 87.62 564 LEU A O 1
ATOM 4394 N N . PHE A 1 565 ? -18.255 -17.010 -40.246 1.00 86.06 565 PHE A N 1
ATOM 4395 C CA . PHE A 1 565 ? -19.312 -18.023 -40.232 1.00 86.06 565 PHE A CA 1
ATOM 4396 C C . PHE A 1 565 ? -19.096 -19.087 -41.318 1.00 86.06 565 PHE A C 1
ATOM 4398 O O . PHE A 1 565 ? -19.189 -20.276 -41.036 1.00 86.06 565 PHE A O 1
ATOM 4405 N N . SER A 1 566 ? -18.729 -18.672 -42.534 1.00 85.69 566 SER A N 1
ATOM 4406 C CA . SER A 1 566 ? -18.435 -19.600 -43.637 1.00 85.69 566 SER A CA 1
ATOM 4407 C C . SER A 1 566 ? -17.203 -20.470 -43.348 1.00 85.69 566 SER A C 1
ATOM 4409 O O . SER A 1 566 ? -17.132 -21.617 -43.781 1.00 85.69 566 SER A O 1
ATOM 4411 N N . ALA A 1 567 ? -16.214 -19.941 -42.619 1.00 86.81 567 ALA A N 1
ATOM 4412 C CA . ALA A 1 567 ? -15.050 -20.708 -42.180 1.00 86.81 567 ALA A CA 1
ATOM 4413 C C . ALA A 1 567 ? -15.427 -21.774 -41.140 1.00 86.81 567 ALA A C 1
ATOM 4415 O O . ALA A 1 567 ? -14.996 -22.917 -41.271 1.00 86.81 567 ALA A O 1
ATOM 4416 N N . PHE A 1 568 ? -16.284 -21.428 -40.176 1.00 91.00 568 PHE A N 1
ATOM 4417 C CA . PHE A 1 568 ? -16.834 -22.389 -39.221 1.00 91.00 568 PHE A CA 1
ATOM 4418 C C . PHE A 1 568 ? -17.686 -23.465 -39.908 1.00 91.00 568 PHE A C 1
ATOM 4420 O O . PHE A 1 568 ? -17.546 -24.643 -39.604 1.00 91.00 568 PHE A O 1
ATOM 4427 N N . GLU A 1 569 ? -18.512 -23.089 -40.886 1.00 85.12 569 GLU A N 1
ATOM 4428 C CA . GLU A 1 569 ? -19.345 -24.038 -41.629 1.00 85.12 569 GLU A CA 1
ATOM 4429 C C . GLU A 1 569 ? -18.517 -25.054 -42.424 1.00 85.12 569 GLU A C 1
ATOM 4431 O O . GLU A 1 569 ? -18.810 -26.250 -42.383 1.00 85.12 569 GLU A O 1
ATOM 4436 N N . ARG A 1 570 ? -17.433 -24.607 -43.071 1.00 85.62 570 ARG A N 1
ATOM 4437 C CA . ARG A 1 570 ? -16.476 -25.512 -43.727 1.00 85.62 570 ARG A CA 1
ATOM 4438 C C . ARG A 1 570 ? -15.775 -26.436 -42.736 1.00 85.62 570 ARG A C 1
ATOM 4440 O O . ARG A 1 570 ? -15.581 -27.604 -43.050 1.00 85.62 570 ARG A O 1
ATOM 4447 N N . TRP A 1 571 ? -15.413 -25.928 -41.559 1.00 89.38 571 TRP A N 1
ATOM 4448 C CA . TRP A 1 571 ? -14.790 -26.740 -40.516 1.00 89.38 571 TRP A CA 1
ATOM 4449 C C . TRP A 1 571 ? -15.750 -27.816 -39.986 1.00 89.38 571 TRP A C 1
ATOM 4451 O O . TRP A 1 571 ? -15.362 -28.974 -39.892 1.00 89.38 571 TRP A O 1
ATOM 4461 N N . CYS A 1 572 ? -17.023 -27.484 -39.737 1.00 73.94 572 CYS A N 1
ATOM 4462 C CA . CYS A 1 572 ? -18.031 -28.472 -39.337 1.00 73.94 572 CYS A CA 1
ATOM 4463 C C . CYS A 1 572 ? -18.272 -29.539 -40.411 1.00 73.94 572 CYS A C 1
ATOM 4465 O O . CYS A 1 572 ? -18.392 -30.713 -40.078 1.00 73.94 572 CYS A O 1
ATOM 4467 N N . ALA A 1 573 ? -18.315 -29.157 -41.689 1.00 70.19 573 ALA A N 1
ATOM 4468 C CA . ALA A 1 573 ? -18.465 -30.122 -42.774 1.00 70.19 573 ALA A CA 1
ATOM 4469 C C . ALA A 1 573 ? -17.256 -31.070 -42.882 1.00 70.19 573 ALA A C 1
ATOM 4471 O O . ALA A 1 573 ? -17.437 -32.244 -43.175 1.00 70.19 573 ALA A O 1
ATOM 4472 N N . ALA A 1 574 ? -16.040 -30.575 -42.627 1.00 66.94 574 ALA A N 1
ATOM 4473 C CA . ALA A 1 574 ? -14.821 -31.377 -42.708 1.00 66.94 574 ALA A CA 1
ATOM 4474 C C . ALA A 1 574 ? -14.621 -32.306 -41.497 1.00 66.94 574 ALA A C 1
ATOM 4476 O O . ALA A 1 574 ? -14.275 -33.468 -41.674 1.00 66.94 574 ALA A O 1
ATOM 4477 N N . GLU A 1 575 ? -14.839 -31.804 -40.279 1.00 72.50 575 GLU A N 1
ATOM 4478 C CA . GLU A 1 575 ? -14.510 -32.528 -39.040 1.00 72.50 575 GLU A CA 1
ATOM 4479 C C . GLU A 1 575 ? -15.708 -33.270 -38.429 1.00 72.50 575 GLU A C 1
ATOM 4481 O O . GLU A 1 575 ? -15.525 -34.227 -37.680 1.00 72.50 575 GLU A O 1
ATOM 4486 N N . LEU A 1 576 ? -16.939 -32.827 -38.710 1.00 70.81 576 LEU A N 1
ATOM 4487 C CA . LEU A 1 576 ? -18.168 -33.368 -38.108 1.00 70.81 576 LEU A CA 1
ATOM 4488 C C . LEU A 1 576 ? -19.134 -33.979 -39.137 1.00 70.81 576 LEU A C 1
ATOM 4490 O O . LEU A 1 576 ? -20.208 -34.427 -38.740 1.00 70.81 576 LEU A O 1
ATOM 4494 N N . ASP A 1 577 ? -18.784 -33.956 -40.430 1.00 73.50 577 ASP A N 1
ATOM 4495 C CA . ASP A 1 577 ? -19.599 -34.430 -41.566 1.00 73.50 577 ASP A CA 1
ATOM 4496 C C . ASP A 1 577 ? -21.058 -33.924 -41.537 1.00 73.50 577 ASP A C 1
ATOM 4498 O O . ASP A 1 577 ? -22.014 -34.609 -41.902 1.00 73.50 577 ASP A O 1
ATOM 4502 N N . ALA A 1 578 ? -21.257 -32.700 -41.034 1.00 65.44 578 ALA A N 1
ATOM 4503 C CA . ALA A 1 578 ? -22.584 -32.133 -40.833 1.00 65.44 578 ALA A CA 1
ATOM 4504 C C . ALA A 1 578 ? -22.606 -30.618 -41.085 1.00 65.44 578 ALA A C 1
ATOM 4506 O O . ALA A 1 578 ? -21.752 -29.885 -40.573 1.00 65.44 578 ALA A O 1
ATOM 4507 N N . PRO A 1 579 ? -23.616 -30.097 -41.811 1.00 73.75 579 PRO A N 1
ATOM 4508 C CA . PRO A 1 579 ? -23.774 -28.661 -41.988 1.00 73.75 579 PRO A CA 1
ATOM 4509 C C . PRO A 1 579 ? -24.274 -28.004 -40.695 1.00 73.75 579 PRO A C 1
ATOM 4511 O O . PRO A 1 579 ? -25.064 -28.579 -39.939 1.00 73.75 579 PRO A O 1
ATOM 4514 N N . VAL A 1 580 ? -23.893 -26.743 -40.471 1.00 76.94 580 VAL A N 1
ATOM 4515 C CA . VAL A 1 580 ? -24.250 -25.987 -39.253 1.00 76.94 580 VAL A CA 1
ATOM 4516 C C . VAL A 1 580 ? -25.768 -25.900 -39.052 1.00 76.94 580 VAL A C 1
ATOM 4518 O O . VAL A 1 580 ? -26.236 -25.924 -37.917 1.00 76.94 580 VAL A O 1
ATOM 4521 N N . ALA A 1 581 ? -26.557 -25.878 -40.132 1.00 76.19 581 ALA A N 1
ATOM 4522 C CA . ALA A 1 581 ? -28.021 -25.900 -40.070 1.00 76.19 581 ALA A CA 1
ATOM 4523 C C . ALA A 1 581 ? -28.599 -27.186 -39.439 1.00 76.19 581 ALA A C 1
ATOM 4525 O O . ALA A 1 581 ? -29.663 -27.145 -38.823 1.00 76.19 581 ALA A O 1
ATOM 4526 N N . VAL A 1 582 ? -27.908 -28.326 -39.570 1.00 69.00 582 VAL A N 1
ATOM 4527 C CA . VAL A 1 582 ? -28.292 -29.590 -38.918 1.00 69.00 582 VAL A CA 1
ATOM 4528 C C . VAL A 1 582 ? -27.883 -29.568 -37.447 1.00 69.00 582 VAL A C 1
ATOM 4530 O O . VAL A 1 582 ? -28.700 -29.911 -36.595 1.00 69.00 582 VAL A O 1
ATOM 4533 N N . LEU A 1 583 ? -26.678 -29.078 -37.133 1.00 68.81 583 LEU A N 1
ATOM 4534 C CA . LEU A 1 583 ? -26.206 -28.915 -35.750 1.00 68.81 583 LEU A CA 1
ATOM 4535 C C . LEU A 1 583 ? -27.105 -27.953 -34.954 1.00 68.81 583 LEU A C 1
ATOM 4537 O O . LEU A 1 583 ? -27.423 -28.211 -33.797 1.00 68.81 583 LEU A O 1
ATOM 4541 N N . ALA A 1 584 ? -27.593 -26.889 -35.597 1.00 79.31 584 ALA A N 1
ATOM 4542 C CA . ALA A 1 584 ? -28.488 -25.898 -35.003 1.00 79.31 584 ALA A CA 1
ATOM 4543 C C . ALA A 1 584 ? -29.886 -26.436 -34.642 1.00 79.31 584 ALA A C 1
ATOM 4545 O O . ALA A 1 584 ? -30.637 -25.745 -33.959 1.00 79.31 584 ALA A O 1
ATOM 4546 N N . ARG A 1 585 ? -30.243 -27.670 -35.032 1.00 71.31 585 ARG A N 1
ATOM 4547 C CA . ARG A 1 585 ? -31.476 -28.324 -34.552 1.00 71.31 585 ARG A CA 1
ATOM 4548 C C . ARG A 1 585 ? -31.423 -28.644 -33.055 1.00 71.31 585 ARG A C 1
ATOM 4550 O O . ARG A 1 585 ? -32.468 -28.851 -32.447 1.00 71.31 585 ARG A O 1
ATOM 4557 N N . SER A 1 586 ? -30.227 -28.665 -32.460 1.00 76.00 586 SER A N 1
ATOM 4558 C CA . SER A 1 586 ? -30.017 -28.803 -31.019 1.00 76.00 586 SER A CA 1
ATOM 4559 C C . SER A 1 586 ? -29.005 -27.772 -30.527 1.00 76.00 586 SER A C 1
ATOM 4561 O O . SER A 1 586 ? -27.834 -27.793 -30.904 1.00 76.00 586 SER A O 1
ATOM 4563 N N . GLY A 1 587 ? -29.437 -26.885 -29.625 1.00 68.00 587 GLY A N 1
ATOM 4564 C CA . GLY A 1 587 ? -28.557 -25.876 -29.029 1.00 68.00 587 GLY A CA 1
ATOM 4565 C C . GLY A 1 587 ? -27.360 -26.477 -28.286 1.00 68.00 587 GLY A C 1
ATOM 4566 O O . GLY A 1 587 ? -26.283 -25.888 -28.301 1.00 68.00 587 GLY A O 1
ATOM 4567 N N . LEU A 1 588 ? -27.516 -27.675 -27.708 1.00 70.25 588 LEU A N 1
ATOM 4568 C CA . LEU A 1 588 ? -26.427 -28.404 -27.053 1.00 70.25 588 LEU A CA 1
ATOM 4569 C C . LEU A 1 588 ? -25.376 -28.872 -28.063 1.00 70.25 588 LEU A C 1
ATOM 4571 O O . LEU A 1 588 ? -24.194 -28.621 -27.862 1.00 70.25 588 LEU A O 1
ATOM 4575 N N . VAL A 1 589 ? -25.801 -29.474 -29.177 1.00 68.44 589 VAL A N 1
ATOM 4576 C CA . VAL A 1 589 ? -24.888 -29.978 -30.218 1.00 68.44 589 VAL A CA 1
ATOM 4577 C C . VAL A 1 589 ? -24.130 -28.827 -30.880 1.00 68.44 589 VAL A C 1
ATOM 4579 O O . VAL A 1 589 ? -22.914 -28.902 -31.053 1.00 68.44 589 VAL A O 1
ATOM 4582 N N . LEU A 1 590 ? -24.823 -27.726 -31.184 1.00 79.12 590 LEU A N 1
ATOM 4583 C CA . LEU A 1 590 ? -24.189 -26.530 -31.736 1.00 79.12 590 LEU A CA 1
ATOM 4584 C C . LEU A 1 590 ? -23.196 -25.889 -30.747 1.00 79.12 590 LEU A C 1
ATOM 4586 O O . LEU A 1 590 ? -22.126 -25.449 -31.162 1.00 79.12 590 LEU A O 1
ATOM 4590 N N . SER A 1 591 ? -23.516 -25.872 -29.448 1.00 81.12 591 SER A N 1
ATOM 4591 C CA . SER A 1 591 ? -22.611 -25.395 -28.390 1.00 81.12 591 SER A CA 1
ATOM 4592 C C . SER A 1 591 ? -21.352 -26.261 -28.289 1.00 81.12 591 SER A C 1
ATOM 4594 O O . SER A 1 591 ? -20.238 -25.741 -28.264 1.00 81.12 591 SER A O 1
ATOM 4596 N N . THR A 1 592 ? -21.495 -27.589 -28.327 1.00 75.12 592 THR A N 1
ATOM 4597 C CA . THR A 1 592 ? -20.354 -28.516 -28.317 1.00 75.12 592 THR A CA 1
ATOM 4598 C C . THR A 1 592 ? -19.459 -28.334 -29.544 1.00 75.12 592 THR A C 1
ATOM 4600 O O . THR A 1 592 ? -18.237 -28.270 -29.397 1.00 75.12 592 THR A O 1
ATOM 4603 N N . ALA A 1 593 ? -20.044 -28.179 -30.737 1.00 73.06 593 ALA A N 1
ATOM 4604 C CA . ALA A 1 593 ? -19.293 -27.907 -31.965 1.00 73.06 593 ALA A CA 1
ATOM 4605 C C . ALA A 1 593 ? -18.527 -26.574 -31.891 1.00 73.06 593 ALA A C 1
ATOM 4607 O O . ALA A 1 593 ? -17.374 -26.496 -32.314 1.00 73.06 593 ALA A O 1
ATOM 4608 N N . LEU A 1 594 ? -19.127 -25.540 -31.292 1.00 85.69 594 LEU A N 1
ATOM 4609 C CA . LEU A 1 594 ? -18.475 -24.249 -31.069 1.00 85.69 594 LEU A CA 1
ATOM 4610 C C . LEU A 1 594 ? -17.309 -24.333 -30.086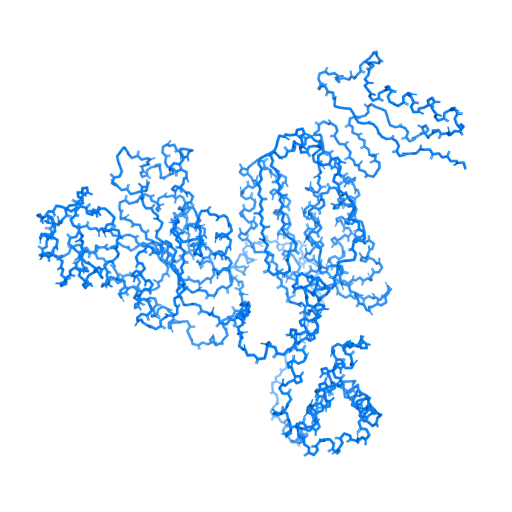 1.00 85.69 594 LEU A C 1
ATOM 4612 O O . LEU A 1 594 ? -16.258 -23.754 -30.342 1.00 85.69 594 LEU A O 1
ATOM 4616 N N . ILE A 1 595 ? -17.454 -25.076 -28.990 1.00 88.06 595 ILE A N 1
ATOM 4617 C CA . ILE A 1 595 ? -16.364 -25.299 -28.028 1.00 88.06 595 ILE A CA 1
ATOM 4618 C C . ILE A 1 595 ? -15.206 -26.041 -28.698 1.00 88.06 595 ILE A C 1
ATOM 4620 O O . ILE A 1 595 ? -14.046 -25.678 -28.501 1.00 88.06 595 ILE A O 1
ATOM 4624 N N . ALA A 1 596 ? -15.508 -27.064 -29.501 1.00 75.44 596 ALA A N 1
ATOM 4625 C CA . ALA A 1 596 ? -14.501 -27.811 -30.246 1.00 75.44 596 ALA A CA 1
ATOM 4626 C C . ALA A 1 596 ? -13.772 -26.916 -31.259 1.00 75.44 596 ALA A C 1
ATOM 4628 O O . ALA A 1 596 ? -12.543 -26.925 -31.305 1.00 75.44 596 ALA A O 1
ATOM 4629 N N . TYR A 1 597 ? -14.506 -26.071 -31.986 1.00 87.50 597 TYR A N 1
ATOM 4630 C CA . TYR A 1 597 ? -13.915 -25.109 -32.913 1.00 87.50 597 TYR A CA 1
ATOM 4631 C C . TYR A 1 597 ? -13.071 -24.047 -32.204 1.00 87.50 597 TYR A C 1
ATOM 4633 O O . TYR A 1 597 ? -11.971 -23.744 -32.651 1.00 87.50 597 TYR A O 1
ATOM 4641 N N . GLY A 1 598 ? -13.525 -23.528 -31.060 1.00 87.75 598 GLY A N 1
ATOM 4642 C CA . GLY A 1 598 ? -12.720 -22.645 -30.219 1.00 87.75 598 GLY A CA 1
ATOM 4643 C C . GLY A 1 598 ? -11.431 -23.334 -29.766 1.00 87.75 598 GLY A C 1
ATOM 4644 O O . GLY A 1 598 ? -10.345 -22.798 -29.915 1.00 87.75 598 GLY A O 1
ATOM 4645 N N . ARG A 1 599 ? -11.475 -24.583 -29.307 1.00 84.62 599 ARG A N 1
ATOM 4646 C CA . ARG A 1 599 ? -10.233 -25.303 -28.970 1.00 84.62 599 ARG A CA 1
ATOM 4647 C C . ARG A 1 599 ? -9.320 -25.477 -30.184 1.00 84.62 599 ARG A C 1
ATOM 4649 O O . ARG A 1 599 ? -8.122 -25.248 -30.071 1.00 84.62 599 ARG A O 1
ATOM 4656 N N . HIS A 1 600 ? -9.878 -25.819 -31.343 1.00 84.56 600 HIS A N 1
ATOM 4657 C CA . HIS A 1 600 ? -9.116 -25.931 -32.585 1.00 84.56 600 HIS A CA 1
ATOM 4658 C C . HIS A 1 600 ? -8.423 -24.613 -32.957 1.00 84.56 600 HIS A C 1
ATOM 4660 O O . HIS A 1 600 ? -7.236 -24.621 -33.274 1.00 84.56 600 HIS A O 1
ATOM 4666 N N . LEU A 1 601 ? -9.132 -23.483 -32.873 1.00 85.31 601 LEU A N 1
ATOM 4667 C CA . LEU A 1 601 ? -8.572 -22.161 -33.147 1.00 85.31 601 LEU A CA 1
ATOM 4668 C C . LEU A 1 601 ? -7.454 -21.797 -32.159 1.00 85.31 601 LEU A C 1
ATOM 4670 O O . LEU A 1 601 ? -6.419 -21.305 -32.599 1.00 85.31 601 LEU A O 1
ATOM 4674 N N . PHE A 1 602 ? -7.627 -22.104 -30.871 1.00 81.31 602 PHE A N 1
ATOM 4675 C CA . PHE A 1 602 ? -6.618 -21.870 -29.835 1.00 81.31 602 PHE A CA 1
ATOM 4676 C C . PHE A 1 602 ? -5.326 -22.640 -30.109 1.00 81.31 602 PHE A C 1
ATOM 4678 O O . PHE A 1 602 ? -4.249 -22.062 -30.191 1.00 81.31 602 PHE A O 1
ATOM 4685 N N . TYR A 1 603 ? -5.438 -23.953 -30.327 1.00 79.81 603 TYR A N 1
ATOM 4686 C CA . TYR A 1 603 ? -4.280 -24.811 -30.593 1.00 79.81 603 TYR A CA 1
ATOM 4687 C C . TYR A 1 603 ? -3.660 -24.582 -31.976 1.00 79.81 603 TYR A C 1
ATOM 4689 O O . TYR A 1 603 ? -2.541 -25.018 -32.221 1.00 79.81 603 TYR A O 1
ATOM 4697 N N . SER A 1 604 ? -4.370 -23.885 -32.865 1.00 76.94 604 SER A N 1
ATOM 4698 C CA . SER A 1 604 ? -3.866 -23.441 -34.169 1.00 76.94 604 SER A CA 1
ATOM 4699 C C . SER A 1 604 ? -3.365 -21.989 -34.148 1.00 76.94 604 SER A C 1
ATOM 4701 O O . SER A 1 604 ? -3.219 -21.387 -35.217 1.00 76.94 604 SER A O 1
ATOM 4703 N N . GLU A 1 605 ? -3.159 -21.420 -32.952 1.00 76.31 605 GLU A N 1
ATOM 4704 C CA . GLU A 1 605 ? -2.625 -20.070 -32.711 1.00 76.31 605 GLU A CA 1
ATOM 4705 C C . GLU A 1 605 ? -3.416 -18.964 -33.440 1.00 76.31 605 GLU A C 1
ATOM 4707 O O . GLU A 1 605 ? -2.864 -18.006 -33.990 1.00 76.31 605 GLU A O 1
ATOM 4712 N N . LYS A 1 606 ? -4.746 -19.106 -33.518 1.00 81.94 606 LYS A N 1
ATOM 4713 C CA . LYS A 1 606 ? -5.628 -18.093 -34.115 1.00 81.94 606 LYS A CA 1
ATOM 4714 C C . LYS A 1 606 ? -6.079 -17.088 -33.047 1.00 81.94 606 LYS A C 1
ATOM 4716 O O . LYS A 1 606 ? -6.476 -17.527 -31.980 1.00 81.94 606 LYS A O 1
ATOM 4721 N N . PRO A 1 607 ? -6.108 -15.767 -33.326 1.00 78.56 607 PRO A N 1
ATOM 4722 C CA . PRO A 1 607 ? -6.494 -14.751 -32.339 1.00 78.56 607 PRO A CA 1
ATOM 4723 C C . PRO A 1 607 ? -7.910 -14.911 -31.764 1.00 78.56 607 PRO A C 1
ATOM 4725 O O . PRO A 1 607 ? -8.852 -15.190 -32.511 1.00 78.56 607 PRO A O 1
ATOM 4728 N N . LEU A 1 608 ? -8.088 -14.602 -30.471 1.00 80.50 608 LEU A N 1
ATOM 4729 C CA . LEU A 1 608 ? -9.363 -14.736 -29.740 1.00 80.50 608 LEU A CA 1
ATOM 4730 C C . LEU A 1 608 ? -10.550 -14.061 -30.425 1.00 80.50 608 LEU A C 1
ATOM 4732 O O . LEU A 1 608 ? -11.646 -14.622 -30.477 1.00 80.50 608 LEU A O 1
ATOM 4736 N N . TYR A 1 609 ? -10.336 -12.884 -31.017 1.00 81.31 609 TYR A N 1
ATOM 4737 C CA . TYR A 1 609 ? -11.419 -12.155 -31.674 1.00 81.31 609 TYR A CA 1
ATOM 4738 C C . TYR A 1 609 ? -12.069 -12.964 -32.813 1.00 81.31 609 TYR A C 1
ATOM 4740 O O . TYR A 1 609 ? -13.250 -12.764 -33.082 1.00 81.31 609 TYR A O 1
ATOM 4748 N N . ILE A 1 610 ? -11.348 -13.896 -33.456 1.00 83.94 610 ILE A N 1
ATOM 4749 C CA . ILE A 1 610 ? -11.897 -14.780 -34.498 1.00 83.94 610 ILE A CA 1
ATOM 4750 C C . ILE A 1 610 ? -12.980 -15.676 -33.898 1.00 83.94 610 ILE A C 1
ATOM 4752 O O . ILE A 1 610 ? -14.065 -15.799 -34.471 1.00 83.94 610 ILE A O 1
ATOM 4756 N N . PHE A 1 611 ? -12.717 -16.269 -32.732 1.00 89.81 611 PHE A N 1
ATOM 4757 C CA . PHE A 1 611 ? -13.687 -17.109 -32.040 1.00 89.81 611 PHE A CA 1
ATOM 4758 C C . PHE A 1 611 ? -14.851 -16.275 -31.486 1.00 89.81 611 PHE A C 1
ATOM 4760 O O . PHE A 1 611 ? -16.010 -16.602 -31.745 1.00 89.81 611 PHE A O 1
ATOM 4767 N N . THR A 1 612 ? -14.561 -15.147 -30.830 1.00 85.69 612 THR A N 1
ATOM 4768 C CA . THR A 1 612 ? -15.579 -14.251 -30.258 1.00 85.69 612 THR A CA 1
ATOM 4769 C C . THR A 1 612 ? -16.520 -13.687 -31.328 1.00 85.69 612 THR A C 1
ATOM 4771 O O . THR A 1 612 ? -17.738 -13.689 -31.148 1.00 85.69 612 THR A O 1
ATOM 4774 N N . GLU A 1 613 ? -15.998 -13.272 -32.487 1.00 86.75 613 GLU A N 1
ATOM 4775 C CA . GLU A 1 613 ? -16.820 -12.764 -33.592 1.00 86.75 613 GLU A CA 1
ATOM 4776 C C . GLU A 1 613 ? -17.566 -13.873 -34.348 1.00 86.75 613 GLU A C 1
ATOM 4778 O O . GLU A 1 613 ? -18.683 -13.635 -34.816 1.00 86.75 613 GLU A O 1
ATOM 4783 N N . THR A 1 614 ? -17.017 -15.094 -34.417 1.00 88.38 614 THR A N 1
ATOM 4784 C CA . THR A 1 614 ? -17.745 -16.269 -34.936 1.00 88.38 614 THR A CA 1
ATOM 4785 C C . THR A 1 614 ? -18.935 -16.608 -34.036 1.00 88.38 614 THR A C 1
ATOM 4787 O O . THR A 1 614 ? -20.052 -16.783 -34.527 1.00 88.38 614 THR A O 1
ATOM 4790 N N . LEU A 1 615 ? -18.728 -16.631 -32.714 1.00 90.06 615 LEU A N 1
ATOM 4791 C CA . LEU A 1 615 ? -19.774 -16.880 -31.723 1.00 90.06 615 LEU A CA 1
ATOM 4792 C C . LEU A 1 615 ? -20.859 -15.796 -31.767 1.00 90.06 615 LEU A C 1
ATOM 4794 O O . LEU A 1 615 ? -22.046 -16.120 -31.821 1.00 90.06 615 LEU A O 1
ATOM 4798 N N . ASN A 1 616 ? -20.469 -14.519 -31.841 1.00 83.94 616 ASN A N 1
ATOM 4799 C CA . ASN A 1 616 ? -21.401 -13.405 -32.035 1.00 83.94 616 ASN A CA 1
ATOM 4800 C C . ASN A 1 616 ? -22.206 -13.560 -33.337 1.00 83.94 616 ASN A C 1
ATOM 4802 O O . ASN A 1 616 ? -23.424 -13.393 -33.327 1.00 83.94 616 ASN A O 1
ATOM 4806 N N . GLY A 1 617 ? -21.560 -13.952 -34.441 1.00 83.44 617 GLY A N 1
ATOM 4807 C CA . GLY A 1 617 ? -22.229 -14.212 -35.719 1.00 83.44 617 GLY A CA 1
ATOM 4808 C C . GLY A 1 617 ? -23.245 -15.363 -35.669 1.00 83.44 617 GLY A C 1
ATOM 4809 O O . GLY A 1 617 ? -24.279 -15.302 -36.336 1.00 83.44 617 GLY A O 1
ATOM 4810 N N . ILE A 1 618 ? -22.992 -16.395 -34.859 1.00 83.19 618 ILE A N 1
ATOM 4811 C CA . ILE A 1 618 ? -23.926 -17.512 -34.644 1.00 83.19 618 ILE A CA 1
ATOM 4812 C C . ILE A 1 618 ? -25.076 -17.102 -33.726 1.00 83.19 618 ILE A C 1
ATOM 4814 O O . ILE A 1 618 ? -26.220 -17.449 -34.011 1.00 83.19 618 ILE A O 1
ATOM 4818 N N . VAL A 1 619 ? -24.818 -16.318 -32.677 1.00 84.31 619 VAL A N 1
ATOM 4819 C CA . VAL A 1 619 ? -25.864 -15.767 -31.797 1.00 84.31 619 VAL A CA 1
ATOM 4820 C C . VAL A 1 619 ? -26.788 -14.816 -32.553 1.00 84.31 619 VAL A C 1
ATOM 4822 O O . VAL A 1 619 ? -27.999 -14.840 -32.334 1.00 84.31 619 VAL A O 1
ATOM 4825 N N . ASP A 1 620 ? -26.250 -14.011 -33.468 1.00 79.69 620 ASP A N 1
ATOM 4826 C CA . ASP A 1 620 ? -27.053 -13.122 -34.307 1.00 79.69 620 ASP A CA 1
ATOM 4827 C C . ASP A 1 620 ? -28.004 -13.918 -35.222 1.00 79.69 620 ASP A C 1
ATOM 4829 O O . ASP A 1 620 ? -29.154 -13.515 -35.405 1.00 79.69 620 ASP A O 1
ATOM 4833 N N . ARG A 1 621 ? -27.561 -15.074 -35.744 1.00 81.81 621 ARG A N 1
ATOM 4834 C CA . ARG A 1 621 ? -28.331 -15.932 -36.666 1.00 81.81 621 ARG A CA 1
ATOM 4835 C C . ARG A 1 621 ? -29.279 -16.914 -35.965 1.00 81.81 621 ARG A C 1
ATOM 4837 O O . ARG A 1 621 ? -30.373 -17.161 -36.463 1.00 81.81 621 ARG A O 1
ATOM 4844 N N . TYR A 1 622 ? -28.901 -17.430 -34.797 1.00 80.06 622 TYR A N 1
ATOM 4845 C CA . TYR A 1 622 ? -29.660 -18.406 -34.003 1.00 80.06 622 TYR A CA 1
ATOM 4846 C C . TYR A 1 622 ? -29.946 -17.874 -32.592 1.00 80.06 622 TYR A C 1
ATOM 4848 O O . TYR A 1 622 ? -29.674 -18.527 -31.584 1.00 80.06 622 TYR A O 1
ATOM 4856 N N . ARG A 1 623 ? -30.513 -16.665 -32.508 1.00 77.38 623 ARG A N 1
ATOM 4857 C CA . ARG A 1 623 ? -30.713 -15.930 -31.243 1.00 77.38 623 ARG A CA 1
ATOM 4858 C C . ARG A 1 623 ? -31.460 -16.723 -30.164 1.00 77.38 623 ARG A C 1
ATOM 4860 O O . ARG A 1 623 ? -31.157 -16.573 -28.983 1.00 77.38 623 ARG A O 1
ATOM 4867 N N . HIS A 1 624 ? -32.392 -17.588 -30.565 1.00 77.06 624 HIS A N 1
ATOM 4868 C CA . HIS A 1 624 ? -33.164 -18.451 -29.666 1.00 77.06 624 HIS A CA 1
ATOM 4869 C C . HIS A 1 624 ? -32.316 -19.530 -28.962 1.00 77.06 624 HIS A C 1
ATOM 4871 O O . HIS A 1 624 ? -32.730 -20.038 -27.926 1.00 77.06 624 HIS A O 1
ATOM 4877 N N . LEU A 1 625 ? -31.115 -19.845 -29.464 1.00 71.88 625 LEU A N 1
ATOM 4878 C CA . LEU A 1 625 ? -30.211 -20.853 -28.892 1.00 71.88 625 LEU A CA 1
ATOM 4879 C C . LEU A 1 625 ? -29.141 -20.268 -27.960 1.00 71.88 625 LEU A C 1
ATOM 4881 O O . LEU A 1 625 ? -28.363 -21.021 -27.380 1.00 71.88 625 LEU A O 1
ATOM 4885 N N . LYS A 1 626 ? -29.110 -18.941 -27.764 1.00 77.00 626 LYS A N 1
ATOM 4886 C CA . LYS A 1 626 ? -28.095 -18.255 -26.942 1.00 77.00 626 LYS A CA 1
ATOM 4887 C C . LYS A 1 626 ? -27.960 -18.845 -25.531 1.00 77.00 626 LYS A C 1
ATOM 4889 O O . LYS A 1 626 ? -26.859 -18.861 -24.985 1.00 77.00 626 LYS A O 1
ATOM 4894 N N . VAL A 1 627 ? -29.061 -19.337 -24.958 1.00 78.38 627 VAL A N 1
ATOM 4895 C CA . VAL A 1 627 ? -29.101 -19.936 -23.613 1.00 78.38 627 VAL A CA 1
ATOM 4896 C C . VAL A 1 627 ? -28.187 -21.160 -23.463 1.00 78.38 627 VAL A C 1
ATOM 4898 O O . VAL A 1 627 ? -27.739 -21.439 -22.357 1.00 78.38 627 VAL A O 1
ATOM 4901 N N . TYR A 1 628 ? -27.843 -21.846 -24.558 1.00 76.69 628 TYR A N 1
ATOM 4902 C CA . TYR A 1 628 ? -26.995 -23.043 -24.544 1.00 76.69 628 TYR A CA 1
ATOM 4903 C C . TYR A 1 628 ? -25.490 -22.745 -24.667 1.00 76.69 628 TYR A C 1
ATOM 4905 O O . TYR A 1 628 ? -24.674 -23.659 -24.559 1.00 76.69 628 TYR A O 1
ATOM 4913 N N . PHE A 1 629 ? -25.090 -21.485 -24.880 1.00 83.38 629 PHE A N 1
ATOM 4914 C CA . PHE A 1 629 ? -23.696 -21.113 -25.170 1.00 83.38 629 PHE A CA 1
ATOM 4915 C C . PHE A 1 629 ? -2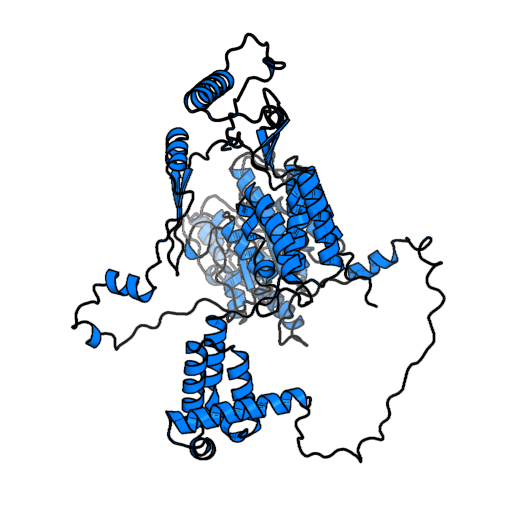2.889 -20.645 -23.951 1.00 83.38 629 PHE A C 1
ATOM 4917 O O . PHE A 1 629 ? -21.795 -20.116 -24.125 1.00 83.38 629 PHE A O 1
ATOM 4924 N N . ALA A 1 630 ? -23.383 -20.840 -22.724 1.00 80.00 630 ALA A N 1
ATOM 4925 C CA . ALA A 1 630 ? -22.669 -20.462 -21.496 1.00 80.00 630 ALA A CA 1
ATOM 4926 C C . ALA A 1 630 ? -21.222 -21.001 -21.463 1.00 80.00 630 ALA A C 1
ATOM 4928 O O . ALA A 1 630 ? -20.281 -20.256 -21.191 1.00 80.00 630 ALA A O 1
ATOM 4929 N N . GLU A 1 631 ? -21.033 -22.262 -21.858 1.00 74.25 631 GLU A N 1
ATOM 4930 C CA . GLU A 1 631 ? -19.715 -22.902 -21.925 1.00 74.25 631 GLU A CA 1
ATOM 4931 C C . GLU A 1 631 ? -18.803 -22.337 -23.028 1.00 74.25 631 GLU A C 1
ATOM 4933 O O . GLU A 1 631 ? -17.584 -22.312 -22.865 1.00 74.25 631 GLU A O 1
ATOM 4938 N N . CYS A 1 632 ? -19.365 -21.816 -24.125 1.00 81.56 632 CYS A N 1
ATOM 4939 C CA . CYS A 1 632 ? -18.586 -21.128 -25.161 1.00 81.56 632 CYS A CA 1
ATOM 4940 C C . CYS A 1 632 ? -18.001 -19.809 -24.629 1.00 81.56 632 CYS A C 1
ATOM 4942 O O . CYS A 1 632 ? -16.848 -19.489 -24.908 1.00 81.56 632 CYS A O 1
ATOM 4944 N N . TRP A 1 633 ? -18.763 -19.068 -23.815 1.00 82.31 633 TRP A N 1
ATOM 4945 C CA . TRP A 1 633 ? -18.274 -17.856 -23.144 1.00 82.31 633 TRP A CA 1
ATOM 4946 C C . TRP A 1 633 ? -17.240 -18.182 -22.066 1.00 82.31 633 TRP A C 1
ATOM 4948 O O . TRP A 1 633 ? -16.236 -17.490 -21.954 1.00 82.31 633 TRP A O 1
ATOM 4958 N N . SER A 1 634 ? -17.424 -19.288 -21.338 1.00 81.81 634 SER A N 1
ATOM 4959 C CA . SER A 1 634 ? -16.397 -19.804 -20.426 1.00 81.81 634 SER A CA 1
ATOM 4960 C C . SER A 1 634 ? -15.105 -20.188 -21.159 1.00 81.81 634 SER A C 1
ATOM 4962 O O . SER A 1 634 ? -14.018 -20.053 -20.600 1.00 81.81 634 SER A O 1
ATOM 4964 N N . LEU A 1 635 ? -15.186 -20.680 -22.401 1.00 76.31 635 LEU A N 1
ATOM 4965 C CA . LEU A 1 635 ? -14.002 -20.943 -23.220 1.00 76.31 635 LEU A CA 1
ATOM 4966 C C . LEU A 1 635 ? -13.286 -19.645 -23.625 1.00 76.31 635 LEU A C 1
ATOM 4968 O O . LEU A 1 635 ? -12.062 -19.631 -23.599 1.00 76.31 635 LEU A O 1
ATOM 4972 N N . ILE A 1 636 ? -14.022 -18.569 -23.930 1.00 78.44 636 ILE A N 1
ATOM 4973 C CA . ILE A 1 636 ? -13.440 -17.234 -24.162 1.00 78.44 636 ILE A CA 1
ATOM 4974 C C . ILE A 1 636 ? -12.708 -16.755 -22.913 1.00 78.44 636 ILE A C 1
ATOM 4976 O O . ILE A 1 636 ? -11.545 -16.403 -23.018 1.00 78.44 636 ILE A O 1
ATOM 4980 N N . SER A 1 637 ? -13.320 -16.839 -21.729 1.00 71.56 637 SER A N 1
ATOM 4981 C CA . SER A 1 637 ? -12.630 -16.468 -20.487 1.00 71.56 637 SER A CA 1
ATOM 4982 C C . SER A 1 637 ? -11.376 -17.312 -20.247 1.00 71.56 637 SER A C 1
ATOM 4984 O O . SER A 1 637 ? -10.356 -16.773 -19.860 1.00 71.56 637 SER A O 1
ATOM 4986 N N . ARG A 1 638 ? -11.398 -18.615 -20.568 1.00 74.25 638 ARG A N 1
ATOM 4987 C CA . ARG A 1 638 ? -10.202 -19.478 -20.498 1.00 74.25 638 ARG A CA 1
ATOM 4988 C C . ARG A 1 638 ? -9.110 -19.081 -21.495 1.00 74.25 638 ARG A C 1
ATOM 4990 O O . ARG A 1 638 ? -7.935 -19.237 -21.184 1.00 74.25 638 ARG A O 1
ATOM 4997 N N . TRP A 1 639 ? -9.483 -18.610 -22.683 1.00 74.94 639 TRP A N 1
ATOM 4998 C CA . TRP A 1 639 ? -8.532 -18.022 -23.626 1.00 74.94 639 TRP A CA 1
ATOM 4999 C C . TRP A 1 639 ? -7.992 -16.687 -23.116 1.00 74.94 639 TRP A C 1
ATOM 5001 O O . TRP A 1 639 ? -6.799 -16.473 -23.218 1.00 74.94 639 TRP A O 1
ATOM 5011 N N . GLU A 1 640 ? -8.833 -15.816 -22.555 1.00 63.84 640 GLU A N 1
ATOM 5012 C CA . GLU A 1 640 ? -8.422 -14.538 -21.950 1.00 63.84 640 GLU A CA 1
ATOM 5013 C C . GLU A 1 640 ? -7.525 -14.762 -20.724 1.00 63.84 640 GLU A C 1
ATOM 5015 O O . GLU A 1 640 ? -6.613 -13.985 -20.483 1.00 63.84 640 GLU A O 1
ATOM 5020 N N . ASP A 1 641 ? -7.730 -15.843 -19.973 1.00 60.38 641 ASP A N 1
ATOM 5021 C CA . ASP A 1 641 ? -6.854 -16.248 -18.871 1.00 60.38 641 ASP A CA 1
ATOM 5022 C C . ASP A 1 641 ? -5.502 -16.770 -19.390 1.00 60.38 641 ASP A C 1
ATOM 5024 O O . ASP A 1 641 ? -4.460 -16.532 -18.778 1.00 60.38 641 ASP A O 1
ATOM 5028 N N . ALA A 1 642 ? -5.512 -17.487 -20.521 1.00 55.12 642 ALA A N 1
ATOM 5029 C CA . ALA A 1 642 ? -4.303 -17.974 -21.184 1.00 55.12 642 ALA A CA 1
ATOM 5030 C C . ALA A 1 642 ? -3.550 -16.866 -21.952 1.00 55.12 642 ALA A C 1
ATOM 5032 O O . ALA A 1 642 ? -2.329 -16.933 -22.081 1.00 55.12 642 ALA A O 1
ATOM 5033 N N . GLU A 1 643 ? -4.266 -15.844 -22.424 1.00 61.22 643 GLU A N 1
ATOM 5034 C CA . GLU A 1 643 ? -3.783 -14.687 -23.182 1.00 61.22 643 GLU A CA 1
ATOM 5035 C C . GLU A 1 643 ? -4.405 -13.383 -22.612 1.00 61.22 643 GLU A C 1
ATOM 5037 O O . GLU A 1 643 ? -5.361 -12.846 -23.182 1.00 61.22 643 GLU A O 1
ATOM 5042 N N . PRO A 1 644 ? -3.895 -12.845 -21.483 1.00 45.59 644 PRO A N 1
ATOM 5043 C CA . PRO A 1 644 ? -4.515 -11.717 -20.777 1.00 45.59 644 PRO A CA 1
ATOM 5044 C C . PRO A 1 644 ? -4.606 -10.428 -21.606 1.00 45.59 644 PRO A C 1
ATOM 5046 O O . PRO A 1 644 ? -3.597 -9.822 -21.962 1.00 45.59 644 PRO A O 1
ATOM 5049 N N . THR A 1 645 ? -5.824 -9.931 -21.842 1.00 41.78 645 THR A N 1
ATOM 5050 C CA . THR A 1 645 ? -6.082 -8.583 -22.390 1.00 41.78 645 THR A CA 1
ATOM 5051 C C . THR A 1 645 ? -6.139 -7.514 -21.279 1.00 41.78 645 THR A C 1
ATOM 5053 O O . THR A 1 645 ? -7.092 -7.466 -20.503 1.00 41.78 645 THR A O 1
ATOM 5056 N N . GLU A 1 646 ? -5.136 -6.630 -21.186 1.00 37.97 646 GLU A N 1
ATOM 5057 C CA . GLU A 1 646 ? -4.933 -5.678 -20.067 1.00 37.97 646 GLU A CA 1
ATOM 5058 C C . GLU A 1 646 ? -5.881 -4.443 -19.985 1.00 37.97 646 GLU A C 1
ATOM 5060 O O . GLU A 1 646 ? -6.260 -3.829 -20.988 1.00 37.97 646 GLU A O 1
ATOM 5065 N N . ARG A 1 647 ? -6.157 -3.967 -18.745 1.00 33.62 647 ARG A N 1
ATOM 5066 C CA . ARG A 1 647 ? -6.664 -2.611 -18.382 1.00 33.62 647 ARG A CA 1
ATOM 5067 C C . ARG A 1 647 ? -5.792 -1.947 -17.273 1.00 33.62 647 ARG A C 1
ATOM 5069 O O . ARG A 1 647 ? -5.312 -2.619 -16.375 1.00 33.62 647 ARG A O 1
ATOM 5076 N N . LYS A 1 648 ? -5.640 -0.607 -17.355 1.00 37.88 648 LYS A N 1
ATOM 5077 C CA . LYS A 1 648 ? -4.626 0.336 -16.768 1.00 37.88 648 LYS A CA 1
ATOM 5078 C C . LYS A 1 648 ? -4.608 0.621 -15.241 1.00 37.88 648 LYS A C 1
ATOM 5080 O O . LYS A 1 648 ? -5.666 0.646 -14.620 1.00 37.88 648 LYS A O 1
ATOM 5085 N N . MET A 1 649 ? -3.473 1.165 -14.735 1.00 29.91 649 MET A N 1
ATOM 5086 C CA . MET A 1 649 ? -3.416 2.127 -13.597 1.00 29.91 649 MET A CA 1
ATOM 5087 C C . MET A 1 649 ? -2.225 3.135 -13.649 1.00 29.91 649 MET A C 1
ATOM 5089 O O . MET A 1 649 ? -1.151 2.796 -14.130 1.00 29.91 649 MET A O 1
ATOM 5093 N N . VAL A 1 650 ? -2.421 4.371 -13.145 1.00 44.12 650 VAL A N 1
ATOM 5094 C CA . VAL A 1 650 ? -1.430 5.474 -12.977 1.00 44.12 650 VAL A CA 1
ATOM 5095 C C . VAL A 1 650 ? -1.186 5.709 -11.474 1.00 44.12 650 VAL A C 1
ATOM 5097 O O . VAL A 1 650 ? -2.142 5.668 -10.702 1.00 44.12 650 VAL A O 1
ATOM 5100 N N . LEU A 1 651 ? 0.062 5.970 -11.054 1.00 42.69 651 LEU A N 1
ATOM 5101 C CA . LEU A 1 651 ? 0.462 6.121 -9.640 1.00 42.69 651 LEU A CA 1
ATOM 5102 C C . LEU A 1 651 ? -0.258 7.298 -8.911 1.00 42.69 651 LEU A C 1
ATOM 5104 O O . LEU A 1 651 ? -0.228 8.420 -9.423 1.00 42.69 651 LEU A O 1
ATOM 5108 N N . PRO A 1 652 ? -0.858 7.101 -7.714 1.00 49.41 652 PRO A N 1
ATOM 5109 C CA . PRO A 1 652 ? -1.596 8.145 -6.982 1.00 49.41 652 PRO A CA 1
ATOM 5110 C C . PRO A 1 652 ? -0.730 9.268 -6.372 1.00 49.41 652 PRO A C 1
ATOM 5112 O O . PRO A 1 652 ? 0.315 9.021 -5.772 1.00 49.41 652 PRO A O 1
ATOM 5115 N N . GLU A 1 653 ? -1.229 10.507 -6.411 1.00 44.62 653 GLU A N 1
ATOM 5116 C CA . GLU A 1 653 ? -0.586 11.717 -5.858 1.00 44.62 653 GLU A CA 1
ATOM 5117 C C . GLU A 1 653 ? -0.106 11.623 -4.391 1.00 44.62 653 GLU A C 1
ATOM 5119 O O . GLU A 1 653 ? 0.984 12.115 -4.088 1.00 44.62 653 GLU A O 1
ATOM 5124 N N . PRO A 1 654 ? -0.836 10.989 -3.450 1.00 44.16 654 PRO A N 1
ATOM 5125 C CA . PRO A 1 654 ? -0.372 10.882 -2.065 1.00 44.16 654 PRO A CA 1
ATOM 5126 C C . PRO A 1 654 ? 0.929 10.082 -1.935 1.00 44.16 654 PRO A C 1
ATOM 5128 O O . PRO A 1 654 ? 1.764 10.395 -1.087 1.00 44.16 654 PRO A O 1
ATOM 5131 N N . VAL A 1 655 ? 1.129 9.089 -2.809 1.00 47.19 655 VAL A N 1
ATOM 5132 C CA . VAL A 1 655 ? 2.353 8.277 -2.864 1.00 47.19 655 VAL A CA 1
ATOM 5133 C C . VAL A 1 655 ? 3.524 9.141 -3.320 1.00 47.19 655 VAL A C 1
ATOM 5135 O O . VAL A 1 655 ? 4.593 9.096 -2.724 1.00 47.19 655 VAL A O 1
ATOM 5138 N N . ILE A 1 656 ? 3.299 10.011 -4.302 1.00 59.34 656 ILE A N 1
ATOM 5139 C CA . ILE A 1 656 ? 4.295 10.975 -4.781 1.00 59.34 656 ILE A CA 1
ATOM 5140 C C . ILE A 1 656 ? 4.676 11.946 -3.660 1.00 59.34 656 ILE A C 1
ATOM 5142 O O . ILE A 1 656 ? 5.858 12.133 -3.386 1.00 59.34 656 ILE A O 1
ATOM 5146 N N . ARG A 1 657 ? 3.694 12.532 -2.964 1.00 45.66 657 ARG A N 1
ATOM 5147 C CA . ARG A 1 657 ? 3.950 13.461 -1.851 1.00 45.66 657 ARG A CA 1
ATOM 5148 C C . ARG A 1 657 ? 4.720 12.786 -0.715 1.00 45.66 657 ARG A C 1
ATOM 5150 O O . ARG A 1 657 ? 5.639 13.390 -0.168 1.00 45.66 657 ARG A O 1
ATOM 5157 N N . ALA A 1 658 ? 4.393 11.533 -0.398 1.00 47.97 658 ALA A N 1
ATOM 5158 C CA . ALA A 1 658 ? 5.114 10.745 0.597 1.00 47.97 658 ALA A CA 1
ATOM 5159 C C . ALA A 1 658 ? 6.559 10.456 0.160 1.00 47.97 658 ALA A C 1
ATOM 5161 O O . ALA A 1 658 ? 7.479 10.653 0.950 1.00 47.97 658 ALA A O 1
ATOM 5162 N N . ILE A 1 659 ? 6.771 10.069 -1.103 1.00 52.69 659 ILE A N 1
ATOM 5163 C CA . ILE A 1 659 ? 8.106 9.847 -1.675 1.00 52.69 659 ILE A CA 1
ATOM 5164 C C . ILE A 1 659 ? 8.924 11.138 -1.620 1.00 52.69 659 ILE A C 1
ATOM 5166 O O . ILE A 1 659 ? 10.059 11.114 -1.158 1.00 52.69 659 ILE A O 1
ATOM 5170 N N . VAL A 1 660 ? 8.361 12.278 -2.018 1.00 58.78 660 VAL A N 1
ATOM 5171 C CA . VAL A 1 660 ? 9.051 13.578 -2.017 1.00 58.78 660 VAL A CA 1
ATOM 5172 C C . VAL A 1 660 ? 9.392 14.028 -0.598 1.00 58.78 660 VAL A C 1
ATOM 5174 O O . VAL A 1 660 ? 10.533 14.399 -0.334 1.00 58.78 660 VAL A O 1
ATOM 5177 N N . ALA A 1 661 ? 8.440 13.952 0.334 1.00 50.16 661 ALA A N 1
ATOM 5178 C CA . ALA A 1 661 ? 8.661 14.324 1.730 1.00 50.16 661 ALA A CA 1
ATOM 5179 C C . ALA A 1 661 ? 9.721 13.434 2.398 1.00 50.16 661 ALA A C 1
ATOM 5181 O O . ALA A 1 661 ? 10.583 13.937 3.120 1.00 50.16 661 ALA A O 1
ATOM 5182 N N . LEU A 1 662 ? 9.703 12.129 2.117 1.00 48.47 662 LEU A N 1
ATOM 5183 C CA . LEU A 1 662 ? 10.703 11.177 2.596 1.00 48.47 662 LEU A CA 1
ATOM 5184 C C . LEU A 1 662 ? 12.085 11.475 2.008 1.00 48.47 662 LEU A C 1
ATOM 5186 O O . LEU A 1 662 ? 13.071 11.533 2.735 1.00 48.47 662 LEU A O 1
ATOM 5190 N N . SER A 1 663 ? 12.136 11.744 0.706 1.00 55.66 663 SER A N 1
ATOM 5191 C CA . SER A 1 663 ? 13.366 12.075 -0.015 1.00 55.66 663 SER A CA 1
ATOM 5192 C C . SER A 1 663 ? 14.012 13.347 0.526 1.00 55.66 663 SER A C 1
ATOM 5194 O O . SER A 1 663 ? 15.218 13.382 0.738 1.00 55.66 663 SER A O 1
ATOM 5196 N N . LEU A 1 664 ? 13.221 14.385 0.814 1.00 51.62 664 LEU A N 1
ATOM 5197 C CA . LEU A 1 664 ? 13.725 15.613 1.434 1.00 51.62 664 LEU A CA 1
ATOM 5198 C C . LEU A 1 664 ? 14.179 15.376 2.879 1.00 51.62 664 LEU A C 1
ATOM 5200 O O . LEU A 1 664 ? 15.222 15.886 3.281 1.00 51.62 664 LEU A O 1
ATOM 5204 N N . SER A 1 665 ? 13.448 14.551 3.631 1.00 44.31 665 SER A N 1
ATOM 5205 C CA . SER A 1 665 ? 13.780 14.202 5.020 1.00 44.31 665 SER A CA 1
ATOM 5206 C C . SER A 1 665 ? 15.060 13.366 5.145 1.00 44.31 665 SER A C 1
ATOM 5208 O O . SER A 1 665 ? 15.732 13.424 6.170 1.00 44.31 665 SER A O 1
ATOM 5210 N N . TRP A 1 666 ? 15.414 12.602 4.110 1.00 60.00 666 TRP A N 1
ATOM 5211 C CA . TRP A 1 666 ? 16.657 11.825 4.019 1.00 60.00 666 TRP A CA 1
ATOM 5212 C C . TRP A 1 666 ? 17.804 12.569 3.325 1.00 60.00 666 TRP A C 1
ATOM 5214 O O . TRP A 1 666 ? 18.860 11.988 3.086 1.00 60.00 666 TRP A O 1
ATOM 5224 N N . GLY A 1 667 ? 17.627 13.857 3.017 1.00 51.75 667 GLY A N 1
ATOM 5225 C CA . GLY A 1 667 ? 18.674 14.670 2.399 1.00 51.75 667 GLY A CA 1
ATOM 5226 C C . GLY A 1 667 ? 18.929 14.326 0.930 1.00 51.75 667 GLY A C 1
ATOM 5227 O O . GLY A 1 667 ? 20.040 14.513 0.441 1.00 51.75 667 GLY A O 1
ATOM 5228 N N . TRP A 1 668 ? 17.917 13.839 0.207 1.00 65.31 668 TRP A N 1
ATOM 5229 C CA . TRP A 1 668 ? 17.969 13.503 -1.222 1.00 65.31 668 TRP A CA 1
ATOM 5230 C C . TRP A 1 668 ? 17.200 14.531 -2.081 1.00 65.31 668 TRP A C 1
ATOM 5232 O O . TRP A 1 668 ? 16.213 14.188 -2.742 1.00 65.31 668 TRP A O 1
ATOM 5242 N N . PRO A 1 669 ? 17.629 15.809 -2.129 1.00 50.50 669 PRO A N 1
ATOM 5243 C CA . PRO A 1 669 ? 16.881 16.877 -2.796 1.00 50.50 669 PRO A CA 1
ATOM 5244 C C . PRO A 1 669 ? 16.789 16.690 -4.315 1.00 50.50 669 PRO A C 1
ATOM 5246 O O . PRO A 1 669 ? 15.801 17.086 -4.925 1.00 50.50 669 PRO A O 1
ATOM 5249 N N . ARG A 1 670 ? 17.780 16.034 -4.933 1.00 44.66 670 ARG A N 1
ATOM 5250 C CA . ARG A 1 670 ? 17.779 15.732 -6.376 1.00 44.66 670 ARG A CA 1
ATOM 5251 C C . ARG A 1 670 ? 16.720 14.690 -6.747 1.00 44.66 670 ARG A C 1
ATOM 5253 O O . ARG A 1 670 ? 16.066 14.829 -7.774 1.00 44.66 670 ARG A O 1
ATOM 5260 N N . PHE A 1 671 ? 16.513 13.691 -5.888 1.00 51.59 671 PHE A N 1
ATOM 5261 C CA . PHE A 1 671 ? 15.485 12.665 -6.074 1.00 51.59 671 PHE A CA 1
ATOM 5262 C C . PHE A 1 671 ? 14.081 13.234 -5.826 1.00 51.59 671 PHE A C 1
ATOM 5264 O O . PHE A 1 671 ? 13.181 13.027 -6.636 1.00 51.59 671 PHE A O 1
ATOM 5271 N N . ALA A 1 672 ? 13.920 14.059 -4.786 1.00 54.31 672 ALA A N 1
ATOM 5272 C CA . ALA A 1 672 ? 12.687 14.806 -4.543 1.00 54.31 672 ALA A CA 1
ATOM 5273 C C . ALA A 1 672 ? 12.307 15.714 -5.729 1.00 54.31 672 ALA A C 1
ATOM 5275 O O . ALA A 1 672 ? 11.160 15.703 -6.173 1.00 54.31 672 ALA A O 1
ATOM 5276 N N . ALA A 1 673 ? 13.275 16.458 -6.275 1.00 49.00 673 ALA A N 1
ATOM 5277 C CA . ALA A 1 673 ? 13.067 17.332 -7.427 1.00 49.00 673 ALA A CA 1
ATOM 5278 C C . ALA A 1 673 ? 12.695 16.551 -8.698 1.00 49.00 673 ALA A C 1
ATOM 5280 O O . ALA A 1 673 ? 11.792 16.969 -9.415 1.00 49.00 673 ALA A O 1
ATOM 5281 N N . ALA A 1 674 ? 13.331 15.403 -8.953 1.00 52.12 674 ALA A N 1
ATOM 5282 C CA . ALA A 1 674 ? 13.032 14.552 -10.106 1.00 52.12 674 ALA A CA 1
ATOM 5283 C C . ALA A 1 674 ? 11.614 13.946 -10.045 1.00 52.12 674 ALA A C 1
ATOM 5285 O O . ALA A 1 674 ? 10.890 13.949 -11.041 1.00 52.12 674 ALA A O 1
ATOM 5286 N N . ILE A 1 675 ? 11.179 13.504 -8.858 1.00 57.97 675 ILE A N 1
ATOM 5287 C CA . ILE A 1 675 ? 9.823 12.985 -8.626 1.00 57.97 675 ILE A CA 1
ATOM 5288 C C . ILE A 1 675 ? 8.766 14.098 -8.753 1.00 57.97 675 ILE A C 1
ATOM 5290 O O . ILE A 1 675 ? 7.726 13.881 -9.376 1.00 57.97 675 ILE A O 1
ATOM 5294 N N . LEU A 1 676 ? 9.037 15.300 -8.226 1.00 53.75 676 LEU A N 1
ATOM 5295 C CA . LEU A 1 676 ? 8.149 16.465 -8.361 1.00 53.75 676 LEU A CA 1
ATOM 5296 C C . LEU A 1 676 ? 8.023 16.935 -9.815 1.00 53.75 676 LEU A C 1
ATOM 5298 O O . LEU A 1 676 ? 6.908 17.084 -10.314 1.00 53.75 676 LEU A O 1
ATOM 5302 N N . LEU A 1 677 ? 9.146 17.120 -10.517 1.00 51.44 677 LEU A N 1
ATOM 5303 C CA . LEU A 1 677 ? 9.164 17.482 -11.941 1.00 51.44 677 LEU A CA 1
ATOM 5304 C C . LEU A 1 677 ? 8.394 16.466 -12.783 1.00 51.44 677 LEU A C 1
ATOM 5306 O O . LEU A 1 677 ? 7.709 16.830 -13.737 1.00 51.44 677 LEU A O 1
ATOM 5310 N N . GLY A 1 678 ? 8.452 15.198 -12.394 1.00 47.41 678 GLY A N 1
ATOM 5311 C CA . GLY A 1 678 ? 7.773 14.138 -13.100 1.00 47.41 678 GLY A CA 1
ATOM 5312 C C . GLY A 1 678 ? 6.294 13.992 -12.879 1.00 47.41 678 GLY A C 1
ATOM 5313 O O . GLY A 1 678 ? 5.541 13.774 -13.829 1.00 47.41 678 GLY A O 1
ATOM 5314 N N . PHE A 1 679 ? 5.864 14.182 -11.644 1.00 53.69 679 PHE A N 1
ATOM 5315 C CA . PHE A 1 679 ? 4.453 14.219 -11.325 1.00 53.69 679 PHE A CA 1
ATOM 5316 C C . PHE A 1 679 ? 3.751 15.443 -11.927 1.00 53.69 679 PHE A C 1
ATOM 5318 O O . PHE A 1 679 ? 2.636 15.335 -12.430 1.00 53.69 679 PHE A O 1
ATOM 5325 N N . HIS A 1 680 ? 4.411 16.604 -11.937 1.00 44.88 680 HIS A N 1
ATOM 5326 C CA . HIS A 1 680 ? 3.839 17.831 -12.494 1.00 44.88 680 HIS A CA 1
ATOM 5327 C C . HIS A 1 680 ? 3.975 17.923 -14.025 1.00 44.88 680 HIS A C 1
ATOM 5329 O O . HIS A 1 680 ? 3.078 18.454 -14.680 1.00 44.88 680 HIS A O 1
ATOM 5335 N N . GLY A 1 681 ? 5.008 17.318 -14.624 1.00 42.34 681 GLY A N 1
ATOM 5336 C CA . GLY A 1 681 ? 5.130 17.167 -16.081 1.00 42.34 681 GLY A CA 1
ATOM 5337 C C . GLY A 1 681 ? 4.050 16.272 -16.713 1.00 42.34 681 GLY A C 1
ATOM 5338 O O . GLY A 1 681 ? 3.726 16.434 -17.889 1.00 42.34 681 GLY A O 1
ATOM 5339 N N . LEU A 1 682 ? 3.432 15.375 -15.931 1.00 39.94 682 LEU A N 1
ATOM 5340 C CA . LEU A 1 682 ? 2.302 14.521 -16.334 1.00 39.94 682 LEU A CA 1
ATOM 5341 C C . LEU A 1 682 ? 0.979 15.287 -16.560 1.00 39.94 682 LEU A C 1
ATOM 5343 O O . LEU A 1 682 ? 0.123 14.807 -17.308 1.00 39.94 682 LEU A O 1
ATOM 5347 N N . LEU A 1 683 ? 0.782 16.456 -15.932 1.00 38.22 683 LEU A N 1
ATOM 5348 C CA . LEU A 1 683 ? -0.521 17.143 -15.883 1.00 38.22 683 LEU A CA 1
ATOM 5349 C C . LEU A 1 683 ? -0.785 18.125 -17.040 1.00 38.22 683 LEU A C 1
ATOM 5351 O O . LEU A 1 683 ? -1.929 18.529 -17.236 1.00 38.22 683 LEU A O 1
ATOM 5355 N N . VAL A 1 684 ? 0.210 18.454 -17.872 1.00 36.50 684 VAL A N 1
ATOM 5356 C CA . VAL A 1 684 ? 0.031 19.436 -18.965 1.00 36.50 684 VAL A CA 1
ATOM 5357 C C . VAL A 1 684 ? -0.622 18.836 -20.226 1.00 36.50 684 VAL A C 1
ATOM 5359 O O . VAL A 1 684 ? -1.126 19.571 -21.068 1.00 36.50 684 VAL A O 1
ATOM 5362 N N . SER A 1 685 ? -0.742 17.508 -20.371 1.00 30.28 685 SER A N 1
ATOM 5363 C CA . SER A 1 685 ? -1.277 16.930 -21.626 1.00 30.28 685 SER A CA 1
ATOM 5364 C C . SER A 1 685 ? -2.808 16.774 -21.707 1.00 30.28 685 SER A C 1
ATOM 5366 O O . SER A 1 685 ? -3.315 16.295 -22.728 1.00 30.28 685 SER A O 1
ATOM 5368 N N . ARG A 1 686 ? -3.564 17.159 -20.664 1.00 28.25 686 ARG A N 1
ATOM 5369 C CA . ARG A 1 686 ? -5.038 17.014 -20.634 1.00 28.25 686 ARG A CA 1
ATOM 5370 C C . ARG A 1 686 ? -5.844 18.313 -20.580 1.00 28.25 686 ARG A C 1
ATOM 5372 O O . ARG A 1 686 ? -7.045 18.250 -20.815 1.00 28.25 686 ARG A O 1
ATOM 5379 N N . SER A 1 687 ? -5.222 19.473 -20.386 1.00 25.42 687 SER A N 1
ATOM 5380 C CA . SER A 1 687 ? -5.941 20.759 -20.314 1.00 25.42 687 SER A CA 1
ATOM 5381 C C . SER A 1 687 ? -6.211 21.414 -21.680 1.00 25.42 687 SER A C 1
ATOM 5383 O O . SER A 1 687 ? -6.762 22.504 -21.724 1.00 25.42 687 SER A O 1
ATOM 5385 N N . CYS A 1 688 ? -5.853 20.763 -22.794 1.00 24.69 688 CYS A N 1
ATOM 5386 C CA . CYS A 1 688 ? -6.020 21.287 -24.161 1.00 24.69 688 CYS A CA 1
ATOM 5387 C C . CYS A 1 688 ? -7.193 20.638 -24.933 1.00 24.69 688 CYS A C 1
ATOM 5389 O O . CYS A 1 688 ? -7.223 20.645 -26.158 1.00 24.69 688 CYS A O 1
ATOM 5391 N N . CYS A 1 689 ? -8.152 20.022 -24.233 1.00 25.02 689 CYS A N 1
ATOM 5392 C CA . CYS A 1 689 ? -9.367 19.475 -24.848 1.00 25.02 689 CYS A CA 1
ATOM 5393 C C . CYS A 1 689 ? -10.625 19.943 -24.107 1.00 25.02 689 CYS A C 1
ATOM 5395 O O . CYS A 1 689 ? -11.310 19.142 -23.470 1.00 25.02 689 CYS A O 1
ATOM 5397 N N . ARG A 1 690 ? -10.917 21.240 -24.204 1.00 25.31 690 ARG A N 1
ATOM 5398 C CA . ARG A 1 690 ? -12.258 21.755 -24.497 1.00 25.31 690 ARG A CA 1
ATOM 5399 C C . ARG A 1 690 ? -12.130 22.973 -25.389 1.00 25.31 690 ARG A C 1
ATOM 5401 O O . ARG A 1 690 ? -11.269 23.818 -25.065 1.00 25.31 690 ARG A O 1
#

Foldseek 3Di:
DAADQADDDDDQDDPVCPPPDPPDPDPRNVVVVVVVVVCVVVVHDYDPVNDDPSDQWDQHPQWTARNVQQKIFGDVVLLVVLLVVLVVCLQVQKDFQLVLVVSVVSLVVRLVQPVVLCVLDDQSVCPQPPHDRHDMDGRDPSNSQSSLVSSLCSVVSMDRNPDQDDQKDWDWDPDPPDIDIDMDGHDRVVVVVCVVPDPPDDDPPPDDPPVRVVCVVVVVPDPPPVPPPPDDDDDDDDDPDDAQFAEEEEQCQVVLLVVLLVVVVGHYDPYAHDPDDPVRDHPLDPVVLVVLLVCLQVVSYFEYEAEFDQQQFADPDPPHQADLVGLLGPDVPPPVSVVSVSSLVSVLVSLVSSQQSVGKYKYKDWPRGSSCSPPSNVCLDPPPSHQWDKAKAALLVQQFLARTIMIITINQPPSNVRHDDDPHPCVVNGQDQDQWDDPVNQVSRQVRRPPGCCQQAVDRGDGRHHSVSSVSGHGSSSSNVVSVSSVVSVVVVPPPPPPVDNDDHDDVVPVVVVVDDPDDPPPPPPPPDDDDDDDDDDPPPPVPDDPPCPPPDDPVLVVLLVVLLVVLQVVCCVPVVDGLVVLLVDLQSNLVSLLVVLVVCVVVVHDLVSSVSNVVSVCVVNVVSVVSNPVVVVSSVVVCVVVPDDDDDDDDPVVLVVQLVVCVVVVNNVSSVSSVCSVVVVPPSPPPDD

Organism: Polarella glacialis (NCBI:txid89957)

Secondary structure (DSSP, 8-state):
--EE----------GGGPSPPTT---HHHHHHHHHHHHHHHTTPEE-GGG---S-SEEEETTEEEETTTTEEES-HHHHHHHHHHHHHHHHH-EEEHHHHHHHHHHHHHHHGGGGGGGGG-SHHHHTTTTS-TT-EEEPPHHHHHHHHHHHHHGGG-EEETTPPPPSEEEEE---SS---EEEEE--HHHHHHHHHHS-SS-----PPPHHHHHHHHTTTTSTTGGGS-SS--PPPPP-SS----SEEEES-TT-HHHHHHHTTT--EEEEEBSSS-TTS-BTTSHHHHHHHHHHHHHTS-SEEEE---TTTTSS--SS-S--SS-TT-S-TTSHHHHHHHHHHHHHHHHHHHHHHTT-EEEEEEETT--GGGSHHHHHHHH-TT---EEEEEEGGGGT-SB--EEEEEE--TTGGGG-----STTTT-PBP--SS--HHHHHHHHHHSSS-HHHHHSSPPPTT--HHHHTTSPPHHHHHHHHHHHHHHHHTT-SS-SS-------THHHHHHHS----SSSGGG-TT------------TTTT---S------HHHHHHHHHHHHHHHHHHHHHSSS-HHHHTTSHHHHHHHHHHHHHHHHHTT--HHHHHHHHHHHHHHSGGGGGG-HHHHHHHHHHHHHS---------HHHHHHHHHHHHHTT-HHHHHHHHHHHHHTSTTSTT--

Sequence (690 aa):
ILQIDDHIVIAIVPSASLPRSPSLSTRDRQIMSRAAAAYKKVNLRENISKKITEESLATVLGGTLDGQSGLISAPPLKVLVLCHLTLRLIHCRACTRALLSTILGCWVYVIMFRRPFLCLLSAVFHEGDGLDRSEIFQLSAAARSELLYLILLAPVIVTDLRAEPLERLFATDASPWAAGIVSTGLGSAAILELSRVADHRGFYTRIDSAVGSYLSEVGARSSETQALLNEMLSIPRPLSEGVLWDVCEVFKGEGHFSKMHEERGLRVHPGFEILIDPELGDIMLDSTAWAIMGLILRRVVLVWLFAPPCITFGTLRRPRLRSKEQPGGFDPNCPITRRGNRFAFRTAIFMNLIGFCNQYAYAEQPRGSVMYKLWTFLQLLQHPASRFDIYNFPFCGHGSPFEKFSSWMSNVPGMEVMRDVCRCPFKGKHLRVESSFTQEALDLFCQRCDPSPLEVYGRAPARGESLARFSGSYPLAAMRKIAAISEAALAGLTVDDDRRPAFVPPKWIVELAAGLDYRVDFAQAFDSVRGADVFPKNTSARASFDLTPVARLAPKTAGSRLALFSAFERWCAAELDAPVAVLARSGLVLSTALIAYGRHLFYSEKPLYIFTETLNGIVDRYRHLKVYFAECWSLISRWEDAEPTERKMVLPEPVIRAIVALSLSWGWPRFAAAILLGFHGLLVSRSCCR

Radius of gyration: 34.72 Å; chains: 1; bounding box: 99×87×91 Å

pLDDT: mean 72.09, std 19.9, range [24.69, 97.06]